Protein AF-A0AAV2LLW4-F1 (afdb_monomer_lite)

Foldseek 3Di:
DDPDDDDDPDLVVVLVQLQVCLVVLHDGPDALLVLLVSLLCLLPPDDPPDDDPDDPDDPVSVVSLLSSLVSLLSLLQCLLVVDHDPVSNVSSVSSVVSNDDCLLVSLLVQLQPPDPSSNLSSLSSNLSVQSSVLSVVDGNVVLLVQLLCVLQDVPDVVDPLDLFDSSNLSSLSSLLNNLVVCLVVLVLVSCQVRVVSCQVSLLSSLVRLLPPVPVPDDPDPPVRSLSSVVSNLSSLLSLQLSCQSCVVVVHHDDDARSCLVCLLSLLLQLQDQPDDLVSNLSSLVSLLCQLLQNRNVVSVGGGDDLVSSLSSLVSNQVCVLVVSLPPRDQFDDDDDPPDDDPPDDGDGPLSSLLSNLSSLLSSLLSVLVVPDDRPDDLQSSLVSSVNNQDQPPPDPPPDDPFLLLSNLVSCLVPQASLQSSLQSLLSSLVSVCVVPVPDDLVRSLVVCRSSSSLSLLNVLSVCVSVVLALVVLVVQVQDPSHPSVVSLLSVLVVLLVCLVSNQVSQCVNDPPDPDPPDDDDDDDDDDDDDDDPDDDDDDDDDDDDDDDDDPDVARDPSLVSNLVSLVVNLVVVVVCVVVVNRPDRCPVVSVSSVSSSVSNVVPHDDDPPPPPPDDD

pLDDT: mean 77.97, std 20.8, range [25.83, 97.75]

Radius of gyration: 32.5 Å; chains: 1; bounding box: 81×55×126 Å

Organism: Knipowitschia caucasica (NCBI:txid637954)

Sequence (616 aa):
MNESGPALPEPVLCLQELYHCVLSADCPRRSPAQCALLLRSCLCAPGAGGDAPGAEGDGRGYELRCVSLTVLEQLLGRLTAATGGQDFQLFAQETWALLGAGVMGTLLQQFGCEDQLVSHLSVTCAAAAVIYHLHQGFVISEWTEWCVQALRSPQCPRGPLFPSGPRVDNCVRSLTEVLRRILKGGRHELAQTFLPEFECSLSEYCCWVLSVEERSECGGSDVEWGASVSLLLDLLETLCALRSACDQQGAAFPGQCLLCLRSSTLLHLSCRPALQPALRRRLLLLLKKSLGQRLGEDWGHSGLSCRDRGLMGAGVLAVVAAGGLRGVQLEGEAYFGGTRAEGSSSSVDNVTVRALCLVLLKALELQCQSGQPEPLPLPLCLQSLWDVLPVDSCAPPCGEPHHCSRLSAVFSEQDDDMMEAAKAQLRIFLHHRQQQCALSPAALLLWSCSLGLNPHCYFLSLLRSLAFDHRVLLDFLISTETCFLEYLVLYLRLLRTDPLGFSAASSIVCPTTEEPSRGRAARTAGRTREVLLVDYSSSGEDSEEENSGRKVQEMGPCWEAAVRCLGLLLELVSRLHSKKLFPYNPSSLIKLLAEAQASVKSTAPEPATTEAHACV

InterPro domains:
  IPR024875 Protein Lines [PTHR16057] (103-597)
  IPR029415 Protein Lines, C-terminal [PF14695] (562-595)
  IPR032794 Protein Lines, N-terminal [PF14694] (187-498)

Structure (mmCIF, N/CA/C/O backbone):
data_AF-A0AAV2LLW4-F1
#
_entry.id   AF-A0AAV2LLW4-F1
#
loop_
_atom_site.group_PDB
_atom_site.id
_atom_site.type_symbol
_atom_site.label_atom_id
_atom_site.label_alt_id
_atom_site.label_comp_id
_atom_site.label_asym_id
_atom_site.label_entity_id
_atom_site.label_seq_id
_atom_site.pdbx_PDB_ins_code
_atom_site.Cartn_x
_atom_site.Cartn_y
_atom_site.Cartn_z
_atom_site.occupancy
_atom_site.B_iso_or_equiv
_atom_site.auth_seq_id
_atom_site.auth_comp_id
_atom_site.auth_asym_id
_atom_site.auth_atom_id
_atom_site.pdbx_PDB_model_num
ATOM 1 N N . MET A 1 1 ? -46.557 -0.885 53.377 1.00 32.97 1 MET A N 1
ATOM 2 C CA . MET A 1 1 ? -46.755 -2.062 52.509 1.00 32.97 1 MET A CA 1
ATOM 3 C C . MET A 1 1 ? -46.737 -1.567 51.073 1.00 32.97 1 MET A C 1
ATOM 5 O O . MET A 1 1 ? -47.582 -0.756 50.740 1.00 32.97 1 MET A O 1
ATOM 9 N N . ASN A 1 2 ? -45.718 -1.994 50.322 1.00 31.47 2 ASN A N 1
ATOM 10 C CA . ASN A 1 2 ? -45.542 -1.956 48.864 1.00 31.47 2 ASN A CA 1
ATOM 11 C C . ASN A 1 2 ? -46.071 -0.745 48.080 1.00 31.47 2 ASN A C 1
ATOM 13 O O . ASN A 1 2 ? -47.171 -0.782 47.540 1.00 31.47 2 ASN A O 1
ATOM 17 N N . GLU A 1 3 ? -45.202 0.249 47.884 1.00 30.75 3 GLU A N 1
ATOM 18 C CA . GLU A 1 3 ? -45.238 1.078 46.677 1.00 30.75 3 GLU A CA 1
ATOM 19 C C . GLU A 1 3 ? -44.489 0.334 45.564 1.00 30.75 3 GLU A C 1
ATOM 21 O O . GLU A 1 3 ? -43.261 0.273 45.527 1.00 30.75 3 GLU A O 1
ATOM 26 N N . SER A 1 4 ? -45.247 -0.307 44.678 1.00 35.12 4 SER A N 1
ATOM 27 C CA . SER A 1 4 ? -44.750 -0.839 43.414 1.00 35.12 4 SER A CA 1
ATOM 28 C C . SER A 1 4 ? -44.464 0.327 42.466 1.00 35.12 4 SER A C 1
ATOM 30 O O . SER A 1 4 ? -45.396 0.939 41.940 1.00 35.12 4 SER A O 1
ATOM 32 N N . GLY A 1 5 ? -43.182 0.640 42.263 1.00 31.38 5 GLY A N 1
ATOM 33 C CA . GLY A 1 5 ? -42.738 1.555 41.210 1.00 31.38 5 GLY A CA 1
ATOM 34 C C . GLY A 1 5 ? -43.177 1.073 39.817 1.00 31.38 5 GLY A C 1
ATOM 35 O O . GLY A 1 5 ? -43.434 -0.121 39.633 1.00 31.38 5 GLY A O 1
ATOM 36 N N . PRO A 1 6 ? -43.297 1.979 38.831 1.00 33.78 6 PRO A N 1
ATOM 37 C CA . PRO A 1 6 ? -43.830 1.643 37.517 1.00 33.78 6 PRO A CA 1
ATOM 38 C C . PRO A 1 6 ? -42.945 0.597 36.830 1.00 33.78 6 PRO A C 1
ATOM 40 O O . PRO A 1 6 ? -41.724 0.750 36.765 1.00 33.78 6 PRO A O 1
ATOM 43 N N . ALA A 1 7 ? -43.571 -0.464 36.315 1.00 36.31 7 ALA A N 1
ATOM 44 C CA . ALA A 1 7 ? -42.907 -1.472 35.502 1.00 36.31 7 ALA A CA 1
ATOM 45 C C . ALA A 1 7 ? -42.248 -0.791 34.292 1.00 36.31 7 ALA A C 1
ATOM 47 O O . ALA A 1 7 ? -42.922 -0.135 33.495 1.00 36.31 7 ALA A O 1
ATOM 48 N N . LEU A 1 8 ? -40.923 -0.909 34.184 1.00 40.66 8 LEU A N 1
ATOM 49 C CA . LEU A 1 8 ? -40.185 -0.429 33.021 1.00 40.66 8 LEU A CA 1
ATOM 50 C C . LEU A 1 8 ? -40.711 -1.158 31.765 1.00 40.66 8 LEU A C 1
ATOM 52 O O . LEU A 1 8 ? -40.837 -2.383 31.801 1.00 40.66 8 LEU A O 1
ATOM 56 N N . PRO A 1 9 ? -41.031 -0.441 30.672 1.00 52.47 9 PRO A N 1
ATOM 57 C CA . PRO A 1 9 ? -41.388 -1.057 29.391 1.00 52.47 9 PRO A CA 1
ATOM 58 C C . PRO A 1 9 ? -40.295 -2.020 28.907 1.00 52.47 9 PRO A C 1
ATOM 60 O O . PRO A 1 9 ? -39.132 -1.860 29.281 1.00 52.47 9 PRO A O 1
ATOM 63 N N . GLU A 1 10 ? -40.663 -3.004 28.072 1.00 72.69 10 GLU A N 1
ATOM 64 C CA . GLU A 1 10 ? -39.729 -4.025 27.578 1.00 72.69 10 GLU A CA 1
ATOM 65 C C . GLU A 1 10 ? -38.433 -3.372 27.052 1.00 72.69 10 GLU A C 1
ATOM 67 O O . GLU A 1 10 ? -38.493 -2.525 26.151 1.00 72.69 10 GLU A O 1
ATOM 72 N N . PRO A 1 11 ? -37.253 -3.733 27.594 1.00 75.94 11 PRO A N 1
ATOM 73 C CA . PRO A 1 11 ? -35.991 -3.043 27.311 1.00 75.94 11 PRO A CA 1
ATOM 74 C C . PRO A 1 11 ? -35.625 -3.053 25.820 1.00 75.94 11 PRO A C 1
ATOM 76 O O . PRO A 1 11 ? -34.990 -2.115 25.342 1.00 75.94 11 PRO A O 1
ATOM 79 N N . VAL A 1 12 ? -36.098 -4.055 25.071 1.00 80.31 12 VAL A N 1
ATOM 80 C CA . VAL A 1 12 ? -35.925 -4.175 23.615 1.00 80.31 12 VAL A CA 1
ATOM 81 C C . VAL A 1 12 ? -36.571 -3.002 22.870 1.00 80.31 12 VAL A C 1
ATOM 83 O O . VAL A 1 12 ? -35.893 -2.328 22.098 1.00 80.31 12 VAL A O 1
ATOM 86 N N . LEU A 1 13 ? -37.853 -2.713 23.128 1.00 83.62 13 LEU A N 1
ATOM 87 C CA . LEU A 1 13 ? -38.571 -1.614 22.467 1.00 83.62 13 LEU A CA 1
ATOM 88 C C . LEU A 1 13 ? -37.938 -0.262 22.811 1.00 83.62 13 LEU A C 1
ATOM 90 O O . LEU A 1 13 ? -37.765 0.594 21.948 1.00 83.62 13 LEU A O 1
ATOM 94 N N . CYS A 1 14 ? -37.519 -0.103 24.067 1.00 87.25 14 CYS A N 1
ATOM 95 C CA . CYS A 1 14 ? -36.865 1.112 24.542 1.00 87.25 14 CYS A CA 1
ATOM 96 C C . CYS A 1 14 ? -35.532 1.374 23.824 1.00 87.25 14 CYS A C 1
ATOM 98 O O . CYS A 1 14 ? -35.224 2.515 23.483 1.00 87.25 14 CYS A O 1
ATOM 100 N N . LEU A 1 15 ? -34.733 0.323 23.613 1.00 88.31 15 LEU A N 1
ATOM 101 C CA . LEU A 1 15 ? -33.459 0.413 22.904 1.00 88.31 15 LEU A CA 1
ATOM 102 C C . LEU A 1 15 ? -33.649 0.634 21.405 1.00 88.31 15 LEU A C 1
ATOM 104 O O . LEU A 1 15 ? -32.879 1.385 20.819 1.00 88.31 15 LEU A O 1
ATOM 108 N N . GLN A 1 16 ? -34.666 0.026 20.789 1.00 88.25 16 GLN A N 1
ATOM 109 C CA . GLN A 1 16 ? -34.994 0.256 19.380 1.00 88.25 16 GLN A CA 1
ATOM 110 C C . GLN A 1 16 ? -35.410 1.708 19.126 1.00 88.25 16 GLN A C 1
ATOM 112 O O . GLN A 1 16 ? -34.911 2.331 18.191 1.00 88.25 16 GLN A O 1
ATOM 117 N N . GLU A 1 17 ? -36.269 2.273 19.980 1.00 90.00 17 GLU A N 1
ATOM 118 C CA . GLU A 1 17 ? -36.624 3.696 19.924 1.00 90.00 17 GLU A CA 1
ATOM 119 C C . GLU A 1 17 ? -35.377 4.580 20.045 1.00 90.00 17 GLU A C 1
ATOM 121 O O . GLU A 1 17 ? -35.161 5.465 19.217 1.00 90.00 17 GLU A O 1
ATOM 126 N N . LEU A 1 18 ? -34.527 4.310 21.043 1.00 92.19 18 LEU A N 1
ATOM 127 C CA . LEU A 1 18 ? -33.292 5.064 21.254 1.00 92.19 18 LEU A CA 1
ATOM 128 C C . LEU A 1 18 ? -32.341 4.947 20.055 1.00 92.19 18 LEU A C 1
ATOM 130 O O . LEU A 1 18 ? -31.777 5.949 19.626 1.00 92.19 18 LEU A O 1
ATOM 134 N N . TYR A 1 19 ? -32.192 3.751 19.489 1.00 91.75 19 TYR A N 1
ATOM 135 C CA . TYR A 1 19 ? -31.383 3.505 18.299 1.00 91.75 19 TYR A CA 1
ATOM 136 C C . TYR A 1 19 ? -31.864 4.329 17.105 1.00 91.75 19 TYR A C 1
ATOM 138 O O . TYR A 1 19 ? -31.059 5.013 16.474 1.00 91.75 19 TYR A O 1
ATOM 146 N N . HIS A 1 20 ? -33.171 4.323 16.827 1.00 91.88 20 HIS A N 1
ATOM 147 C CA . HIS A 1 20 ? -33.742 5.112 15.738 1.00 91.88 20 HIS A CA 1
ATOM 148 C C . HIS A 1 20 ? -33.539 6.615 15.942 1.00 91.88 20 HIS A C 1
ATOM 150 O O . HIS A 1 20 ? -33.099 7.279 15.007 1.00 91.88 20 HIS A O 1
ATOM 156 N N . CYS A 1 21 ? -33.771 7.132 17.153 1.00 91.31 21 CYS A N 1
ATOM 157 C CA . CYS A 1 21 ? -33.528 8.541 17.475 1.00 91.31 21 CYS A CA 1
ATOM 158 C C . CYS A 1 21 ? -32.052 8.928 17.301 1.00 91.31 21 CYS A C 1
ATOM 160 O O . CYS A 1 21 ? -31.741 9.949 16.693 1.00 91.31 21 CYS A O 1
ATOM 162 N N . VAL A 1 22 ? -31.122 8.091 17.774 1.00 91.81 22 VAL A N 1
ATOM 163 C CA . VAL A 1 22 ? -29.684 8.333 17.587 1.00 91.81 22 VAL A CA 1
ATOM 164 C C . VAL A 1 22 ? -29.329 8.326 16.100 1.00 91.81 22 VAL A C 1
ATOM 166 O O . VAL A 1 22 ? -28.605 9.210 15.653 1.00 91.81 22 VAL A O 1
ATOM 169 N N . LEU A 1 23 ? -29.862 7.392 15.306 1.00 89.81 23 LEU A N 1
ATOM 170 C CA . LEU A 1 23 ? -29.622 7.342 13.861 1.00 89.81 23 LEU A CA 1
ATOM 171 C C . LEU A 1 23 ? -30.189 8.548 13.097 1.00 89.81 23 LEU A C 1
ATOM 173 O O . LEU A 1 23 ? -29.572 8.989 12.123 1.00 89.81 23 LEU A O 1
ATOM 177 N N . SER A 1 24 ? -31.334 9.086 13.505 1.00 90.06 24 SER A N 1
ATOM 178 C CA . SER A 1 24 ? -31.899 10.290 12.891 1.00 90.06 24 SER A CA 1
ATOM 179 C C . SER A 1 24 ? -31.312 11.590 13.453 1.00 90.06 24 SER A C 1
ATOM 181 O O . SER A 1 24 ? -31.533 12.646 12.870 1.00 90.06 24 SER A O 1
ATOM 183 N N . ALA A 1 25 ? -30.489 11.510 14.509 1.00 87.25 25 ALA A N 1
ATOM 184 C CA . ALA A 1 25 ? -30.015 12.649 15.300 1.00 87.25 25 ALA A CA 1
ATOM 185 C C . ALA A 1 25 ? -31.157 13.481 15.918 1.00 87.25 25 ALA A C 1
ATOM 187 O O . ALA A 1 25 ? -31.038 14.699 16.062 1.00 87.25 25 ALA A O 1
ATOM 188 N N . ASP A 1 26 ? -32.241 12.802 16.303 1.00 88.75 26 ASP A N 1
ATOM 189 C CA . ASP A 1 26 ? -33.389 13.379 16.999 1.00 88.75 26 ASP A CA 1
ATOM 190 C C . ASP A 1 26 ? -33.327 13.102 18.505 1.00 88.75 26 ASP A C 1
ATOM 192 O O . ASP A 1 26 ? -32.800 12.081 18.960 1.00 88.75 26 ASP A O 1
ATOM 196 N N . CYS A 1 27 ? -33.925 13.986 19.304 1.00 86.06 27 CYS A N 1
ATOM 197 C CA . CYS A 1 27 ? -34.056 13.768 20.742 1.00 86.06 27 CYS A CA 1
ATOM 198 C C . CYS A 1 27 ? -35.082 12.659 21.032 1.00 86.06 27 CYS A C 1
ATOM 200 O O . CYS A 1 27 ? -36.234 12.759 20.595 1.00 86.06 27 CYS A O 1
ATOM 202 N N . PRO A 1 28 ? -34.720 11.618 21.803 1.00 86.56 28 PRO A N 1
ATOM 203 C CA . PRO A 1 28 ? -35.684 10.613 22.215 1.00 86.56 28 PRO A CA 1
ATOM 204 C C . PRO A 1 28 ? -36.696 11.203 23.199 1.00 86.56 28 PRO A C 1
ATOM 206 O O . PRO A 1 28 ? -36.446 12.190 23.886 1.00 86.56 28 PRO A O 1
ATOM 209 N N . ARG A 1 29 ? -37.851 10.541 23.327 1.00 85.62 29 ARG A N 1
ATOM 210 C CA . ARG A 1 29 ? -38.893 10.929 24.299 1.00 85.62 29 ARG A CA 1
ATOM 211 C C . ARG A 1 29 ? -38.449 10.776 25.757 1.00 85.62 29 ARG A C 1
ATOM 213 O O . ARG A 1 29 ? -39.075 11.333 26.654 1.00 85.62 29 ARG A O 1
ATOM 220 N N . ARG A 1 30 ? -37.419 9.965 25.996 1.00 88.12 30 ARG A N 1
ATOM 221 C CA . ARG A 1 30 ? -36.884 9.642 27.321 1.00 88.12 30 ARG A CA 1
ATOM 222 C C . ARG A 1 30 ? -35.816 10.643 27.725 1.00 88.12 30 ARG A C 1
ATOM 224 O O . ARG A 1 30 ? -35.066 11.127 26.882 1.00 88.12 30 ARG A O 1
ATOM 231 N N . SER A 1 31 ? -35.714 10.901 29.026 1.00 91.94 31 SER A N 1
ATOM 232 C CA . SER A 1 31 ? -34.666 11.783 29.536 1.00 91.94 31 SER A CA 1
ATOM 233 C C . SER A 1 31 ? -33.274 11.144 29.396 1.00 91.94 31 SER A C 1
ATOM 235 O O . SER A 1 31 ? -33.160 9.912 29.425 1.00 91.94 31 SER A O 1
ATOM 237 N N . PRO A 1 32 ? -32.199 11.950 29.324 1.00 91.44 32 PRO A N 1
ATOM 238 C CA . PRO A 1 32 ? -30.818 11.460 29.328 1.00 91.44 32 PRO A CA 1
ATOM 239 C C . PRO A 1 32 ? -30.527 10.460 30.454 1.00 91.44 32 PRO A C 1
ATOM 241 O O . PRO A 1 32 ? -29.905 9.425 30.232 1.00 91.44 32 PRO A O 1
ATOM 244 N N . ALA A 1 33 ? -31.058 10.710 31.657 1.00 91.31 33 ALA A N 1
ATOM 245 C CA . ALA A 1 33 ? -30.905 9.817 32.807 1.00 91.31 33 ALA A CA 1
ATOM 246 C C . ALA A 1 33 ? -31.570 8.450 32.601 1.00 91.31 33 ALA A C 1
ATOM 248 O O . ALA A 1 33 ? -30.994 7.422 32.954 1.00 91.31 33 ALA A O 1
ATOM 249 N N . GLN A 1 34 ? -32.765 8.417 32.004 1.00 91.19 34 GLN A N 1
ATOM 250 C CA . GLN A 1 34 ? -33.456 7.165 31.689 1.00 91.19 34 GLN A CA 1
ATOM 251 C C . GLN A 1 34 ? -32.708 6.371 30.615 1.00 91.19 34 GLN A C 1
ATOM 253 O O . GLN A 1 34 ? -32.574 5.154 30.739 1.00 91.19 34 GLN A O 1
ATOM 258 N N . CYS A 1 35 ? -32.190 7.049 29.588 1.00 91.81 35 CYS A N 1
ATOM 259 C CA . CYS A 1 35 ? -31.391 6.429 28.532 1.00 91.81 35 CYS A CA 1
ATOM 260 C C . CYS A 1 35 ? -30.062 5.880 29.070 1.00 91.81 35 CYS A C 1
ATOM 262 O O . CYS A 1 35 ? -29.700 4.745 28.764 1.00 91.81 35 CYS A O 1
ATOM 264 N N . ALA A 1 36 ? -29.372 6.634 29.929 1.00 91.12 36 ALA A N 1
ATOM 265 C CA . ALA A 1 36 ? -28.135 6.196 30.571 1.00 91.12 36 ALA A CA 1
ATOM 266 C C . ALA A 1 36 ? -28.354 4.969 31.473 1.00 91.12 36 ALA A C 1
ATOM 268 O O . ALA A 1 36 ? -27.574 4.018 31.425 1.00 91.12 36 ALA A O 1
ATOM 269 N N . LEU A 1 37 ? -29.437 4.951 32.262 1.00 89.50 37 LEU A N 1
ATOM 270 C CA . LEU A 1 37 ? -29.806 3.791 33.079 1.00 89.50 37 LEU A CA 1
ATOM 271 C C . LEU A 1 37 ? -30.134 2.566 32.219 1.00 89.50 37 LEU A C 1
ATOM 273 O O . LEU A 1 37 ? -29.665 1.471 32.528 1.00 89.50 37 LEU A O 1
ATOM 277 N N . LEU A 1 38 ? -30.889 2.749 31.131 1.00 90.56 38 LEU A N 1
ATOM 278 C CA . LEU A 1 38 ? -31.229 1.678 30.193 1.00 90.56 38 LEU A CA 1
ATOM 279 C C . LEU A 1 38 ? -29.964 1.056 29.589 1.00 90.56 38 LEU A C 1
ATOM 281 O O . LEU A 1 38 ? -29.759 -0.151 29.723 1.00 90.56 38 LEU A O 1
ATOM 285 N N . LEU A 1 39 ? -29.089 1.878 29.004 1.00 91.12 39 LEU A N 1
ATOM 286 C CA . LEU A 1 39 ? -27.826 1.430 28.416 1.00 91.12 39 LEU A CA 1
ATOM 287 C C . LEU A 1 39 ? -26.946 0.721 29.450 1.00 91.12 39 LEU A C 1
ATOM 289 O O . LEU A 1 39 ? -26.487 -0.390 29.197 1.00 91.12 39 LEU A O 1
ATOM 293 N N . ARG A 1 40 ? -26.769 1.296 30.648 1.00 88.88 40 ARG A N 1
ATOM 294 C CA . ARG A 1 40 ? -25.969 0.666 31.710 1.00 88.88 40 ARG A CA 1
ATOM 295 C C . ARG A 1 40 ? -26.549 -0.684 32.137 1.00 88.88 40 ARG A C 1
ATOM 297 O O . ARG A 1 40 ? -25.800 -1.645 32.280 1.00 88.88 40 ARG A O 1
ATOM 304 N N . SER A 1 41 ? -27.868 -0.776 32.314 1.00 87.62 41 SER A N 1
ATOM 305 C CA . SER A 1 41 ? -28.523 -2.027 32.723 1.00 87.62 41 SER A CA 1
ATOM 306 C C . SER A 1 41 ? -28.337 -3.148 31.699 1.00 87.62 41 SER A C 1
ATOM 308 O O . SER A 1 41 ? -28.123 -4.296 32.080 1.00 87.62 41 SER A O 1
ATOM 310 N N . CYS A 1 42 ? -28.342 -2.808 30.408 1.00 88.12 42 CYS A N 1
ATOM 311 C CA . CYS A 1 42 ? -28.165 -3.772 29.331 1.00 88.12 42 CYS A CA 1
ATOM 312 C C . CYS A 1 42 ? -26.692 -4.163 29.150 1.00 88.12 42 CYS A C 1
ATOM 314 O O . CYS A 1 42 ? -26.405 -5.330 28.910 1.00 88.12 42 CYS A O 1
ATOM 316 N N . LEU A 1 43 ? -25.751 -3.227 29.326 1.00 85.88 43 LEU A N 1
ATOM 317 C CA . LEU A 1 43 ? -24.309 -3.504 29.262 1.00 85.88 43 LEU A CA 1
ATOM 318 C C . LEU A 1 43 ? -23.826 -4.395 30.417 1.00 85.88 43 LEU A C 1
ATOM 320 O O . LEU A 1 43 ? -22.983 -5.264 30.203 1.00 85.88 43 LEU A O 1
ATOM 324 N N . CYS A 1 44 ? -24.370 -4.198 31.621 1.00 78.38 44 CYS A N 1
ATOM 325 C CA . CYS A 1 44 ? -23.987 -4.943 32.822 1.00 78.38 44 CYS A CA 1
ATOM 326 C C . CYS A 1 44 ? -24.821 -6.215 33.059 1.00 78.38 44 CYS A C 1
ATOM 328 O O . CYS A 1 44 ? -24.628 -6.878 34.079 1.00 78.38 44 CYS A O 1
ATOM 330 N N . ALA A 1 45 ? -25.762 -6.554 32.171 1.00 70.56 45 ALA A N 1
ATOM 331 C CA . ALA A 1 45 ? -26.592 -7.743 32.335 1.00 70.56 45 ALA A CA 1
ATOM 332 C C . ALA A 1 45 ? -25.705 -9.008 32.388 1.00 70.56 45 ALA A C 1
ATOM 334 O O . ALA A 1 45 ? -24.841 -9.176 31.520 1.00 70.56 45 ALA A O 1
ATOM 335 N N . PRO A 1 46 ? -25.879 -9.911 33.375 1.00 58.03 46 PRO A N 1
ATOM 336 C CA . PRO A 1 46 ? -25.057 -11.112 33.480 1.00 58.03 46 PRO A CA 1
ATOM 337 C C . PRO A 1 46 ? -25.157 -11.943 32.194 1.00 58.03 46 PRO A C 1
ATOM 339 O O . PRO A 1 46 ? -26.233 -12.145 31.635 1.00 58.03 46 PRO A O 1
ATOM 342 N N . GLY A 1 47 ? -24.008 -12.354 31.650 1.00 51.44 47 GLY A N 1
ATOM 343 C CA . GLY A 1 47 ? -23.955 -13.394 30.615 1.00 51.44 47 GLY A CA 1
ATOM 344 C C . GLY A 1 47 ? -24.458 -14.698 31.208 1.00 51.44 47 GLY A C 1
ATOM 345 O O . GLY A 1 47 ? -24.181 -14.965 32.374 1.00 51.44 47 GLY A O 1
ATOM 346 N N . ALA A 1 48 ? -25.200 -15.490 30.441 1.00 44.47 48 ALA A N 1
ATOM 347 C CA . ALA A 1 48 ? -25.582 -16.848 30.816 1.00 44.47 48 ALA A CA 1
ATOM 348 C C . ALA A 1 48 ? -24.333 -17.756 30.889 1.00 44.47 48 ALA A C 1
ATOM 350 O O . ALA A 1 48 ? -24.103 -18.583 30.019 1.00 44.47 48 ALA A O 1
ATOM 351 N N . GLY A 1 49 ? -23.491 -17.544 31.901 1.00 38.69 49 GLY A N 1
ATOM 352 C CA . GLY A 1 49 ? -22.197 -18.201 32.097 1.00 38.69 49 GLY A CA 1
ATOM 353 C C . GLY A 1 49 ? -21.852 -18.376 33.576 1.00 38.69 49 GLY A C 1
ATOM 354 O O . GLY A 1 49 ? -20.689 -18.297 33.955 1.00 38.69 49 GLY A O 1
ATOM 355 N N . GLY A 1 50 ? -22.869 -18.548 34.424 1.00 34.50 50 GLY A N 1
ATOM 356 C CA . GLY A 1 50 ? -22.709 -18.995 35.804 1.00 34.50 50 GLY A CA 1
ATOM 357 C C . GLY A 1 50 ? -23.430 -20.325 35.980 1.00 34.50 50 GLY A C 1
ATOM 358 O O . GLY A 1 50 ? -24.641 -20.385 35.779 1.00 34.50 50 GLY A O 1
ATOM 359 N N . ASP A 1 51 ? -22.674 -21.366 36.322 1.00 33.62 51 ASP A N 1
ATOM 360 C CA . ASP A 1 51 ? -23.084 -22.760 36.510 1.00 33.62 51 ASP A CA 1
ATOM 361 C C . ASP A 1 51 ? -24.275 -22.940 37.474 1.00 33.62 51 ASP A C 1
ATOM 363 O O . ASP A 1 51 ? -24.117 -23.274 38.649 1.00 33.62 51 ASP A O 1
ATOM 367 N N . ALA A 1 52 ? -25.497 -22.764 36.975 1.00 35.91 52 ALA A N 1
ATOM 368 C CA . ALA A 1 52 ? -26.709 -23.273 37.604 1.00 35.91 52 ALA A CA 1
ATOM 369 C C . ALA A 1 52 ? -27.338 -24.308 36.654 1.00 35.91 52 ALA A C 1
ATOM 371 O O . ALA A 1 52 ? -27.889 -23.932 35.616 1.00 35.91 52 ALA A O 1
ATOM 372 N N . PRO A 1 53 ? -27.251 -25.617 36.958 1.00 33.47 53 PRO A N 1
ATOM 373 C CA . PRO A 1 53 ? -27.788 -26.649 36.085 1.00 33.47 53 PRO A CA 1
ATOM 374 C C . PRO A 1 53 ? -29.320 -26.580 36.111 1.00 33.47 53 PRO A C 1
ATOM 376 O O . PRO A 1 53 ? -29.943 -26.947 37.105 1.00 33.47 53 PRO A O 1
ATOM 379 N N . GLY A 1 54 ? -29.925 -26.091 35.023 1.00 40.72 54 GLY A N 1
ATOM 380 C CA . GLY A 1 54 ? -31.375 -26.170 34.801 1.00 40.72 54 GLY A CA 1
ATOM 381 C C . GLY A 1 54 ? -32.085 -24.908 34.303 1.00 40.72 54 GLY A C 1
ATOM 382 O O . GLY A 1 54 ? -33.293 -24.973 34.097 1.00 40.72 54 GLY A O 1
ATOM 383 N N . ALA A 1 55 ? -31.398 -23.782 34.090 1.00 38.47 55 ALA A N 1
ATOM 384 C CA . ALA A 1 55 ? -32.014 -22.608 33.467 1.00 38.47 55 ALA A CA 1
ATOM 385 C C . ALA A 1 55 ? -31.726 -22.602 31.958 1.00 38.47 55 ALA A C 1
ATOM 387 O O . ALA A 1 55 ? -30.591 -22.374 31.547 1.00 38.47 55 ALA A O 1
ATOM 388 N N . GLU A 1 56 ? -32.743 -22.864 31.133 1.00 38.91 56 GLU A N 1
ATOM 389 C CA . GLU A 1 56 ? -32.694 -22.573 29.697 1.00 38.91 56 GLU A CA 1
ATOM 390 C C . GLU A 1 56 ? -32.310 -21.094 29.523 1.00 38.91 56 GLU A C 1
ATOM 392 O O . GLU A 1 56 ? -33.036 -20.195 29.949 1.00 38.91 56 GLU A O 1
ATOM 397 N N . GLY A 1 57 ? -31.107 -20.843 28.999 1.00 43.66 57 GLY A N 1
ATOM 398 C CA . GLY A 1 57 ? -30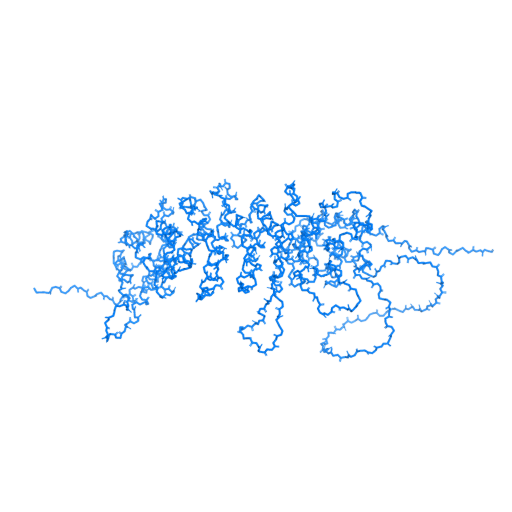.549 -19.502 28.877 1.00 43.66 57 GLY A CA 1
ATOM 399 C C . GLY A 1 57 ? -31.384 -18.646 27.929 1.00 43.66 57 GLY A C 1
ATOM 400 O O . GLY A 1 57 ? -31.470 -18.935 26.738 1.00 43.66 57 GLY A O 1
ATOM 401 N N . ASP A 1 58 ? -31.987 -17.582 28.454 1.00 48.94 58 ASP A N 1
ATOM 402 C CA . ASP A 1 58 ? -32.735 -16.606 27.665 1.00 48.94 58 ASP A CA 1
ATOM 403 C C . ASP A 1 58 ? -31.767 -15.838 26.743 1.00 48.94 58 ASP A C 1
ATOM 405 O O . ASP A 1 58 ? -31.016 -14.959 27.180 1.00 48.94 58 ASP A O 1
ATOM 409 N N . GLY A 1 59 ? -31.761 -16.180 25.450 1.00 55.88 59 GLY A N 1
ATOM 410 C CA . GLY A 1 59 ? -30.931 -15.541 24.419 1.00 55.88 59 GLY A CA 1
ATOM 411 C C . GLY A 1 59 ? -31.115 -14.018 24.309 1.00 55.88 59 GLY A C 1
ATOM 412 O O . GLY A 1 59 ? -30.276 -13.305 23.767 1.00 55.88 59 GLY A O 1
ATOM 413 N N . ARG A 1 60 ? -32.154 -13.449 24.921 1.00 62.03 60 ARG A N 1
ATOM 414 C CA . ARG A 1 60 ? -32.383 -11.997 24.937 1.00 62.03 60 ARG A CA 1
ATOM 415 C C . ARG A 1 60 ? -31.234 -11.190 25.556 1.00 62.03 60 ARG A C 1
ATOM 417 O O . ARG A 1 60 ? -31.043 -10.028 25.201 1.00 62.03 60 ARG A O 1
ATOM 424 N N . GLY A 1 61 ? -30.439 -11.780 26.453 1.00 72.62 61 GLY A N 1
ATOM 425 C CA . GLY A 1 61 ? -29.354 -11.079 27.150 1.00 72.62 61 GLY A CA 1
ATOM 426 C C . GLY A 1 61 ? -28.141 -10.701 26.284 1.00 72.62 61 GLY A C 1
ATOM 427 O O . GLY A 1 61 ? -27.441 -9.742 26.626 1.00 72.62 61 GLY A O 1
ATOM 428 N N . TYR A 1 62 ? -27.862 -11.426 25.191 1.00 76.75 62 TYR A N 1
ATOM 429 C CA . TYR A 1 62 ? -26.768 -11.080 24.267 1.00 76.75 62 TYR A CA 1
ATOM 430 C C . TYR A 1 62 ? -27.227 -10.040 23.237 1.00 76.75 62 TYR A C 1
ATOM 432 O O . TYR A 1 62 ? -26.509 -9.077 22.972 1.00 76.75 62 TYR A O 1
ATOM 440 N N . GLU A 1 63 ? -28.458 -10.163 22.730 1.00 82.88 63 GLU A N 1
ATOM 441 C CA . GLU A 1 63 ? -29.034 -9.234 21.748 1.00 82.88 63 GLU A CA 1
ATOM 442 C C . GLU A 1 63 ? -29.124 -7.820 22.318 1.00 82.88 63 GLU A C 1
ATOM 444 O O . GLU A 1 63 ? -28.665 -6.860 21.699 1.00 82.88 63 GLU A O 1
ATOM 449 N N . LEU A 1 64 ? -29.633 -7.700 23.547 1.00 85.81 64 LEU A N 1
ATOM 450 C CA . LEU A 1 64 ? -29.721 -6.427 24.261 1.00 85.81 64 LEU A CA 1
ATOM 451 C C . LEU A 1 64 ? -28.345 -5.773 24.451 1.00 85.81 64 LEU A C 1
ATOM 453 O O . LEU A 1 64 ? -28.231 -4.550 24.334 1.00 85.81 64 LEU A O 1
ATOM 457 N N . ARG A 1 65 ? -27.292 -6.564 24.696 1.00 88.81 65 ARG A N 1
ATOM 458 C CA . ARG A 1 65 ? -25.910 -6.068 24.795 1.00 88.81 65 ARG A CA 1
ATOM 459 C C . ARG A 1 65 ? -25.399 -5.550 23.460 1.00 88.81 65 ARG A C 1
ATOM 461 O O . ARG A 1 65 ? -24.929 -4.416 23.410 1.00 88.81 65 ARG A O 1
ATOM 468 N N . CYS A 1 66 ? -25.538 -6.325 22.387 1.00 89.06 66 CYS A N 1
ATOM 469 C CA . CYS A 1 66 ? -25.111 -5.916 21.048 1.00 89.06 66 CYS A CA 1
ATOM 470 C C . CYS A 1 66 ? -25.812 -4.628 20.597 1.00 89.06 66 CYS A C 1
ATOM 472 O O . CYS A 1 66 ? -25.158 -3.700 20.115 1.00 89.06 66 CYS A O 1
ATOM 474 N N . VAL A 1 67 ? -27.130 -4.530 20.809 1.00 90.44 67 VAL A N 1
ATOM 475 C CA . VAL A 1 67 ? -27.894 -3.317 20.488 1.00 90.44 67 VAL A CA 1
ATOM 476 C C . VAL A 1 67 ? -27.412 -2.141 21.337 1.00 90.44 67 VAL A C 1
ATOM 478 O O . VAL A 1 67 ? -27.176 -1.066 20.796 1.00 90.44 67 VAL A O 1
ATOM 481 N N . SER A 1 68 ? -27.190 -2.337 22.639 1.00 92.56 68 SER A N 1
ATOM 482 C CA . SER A 1 68 ? -26.719 -1.267 23.532 1.00 92.56 68 SER A CA 1
ATOM 483 C C . SER A 1 68 ? -25.331 -0.748 23.155 1.00 92.56 68 SER A C 1
ATOM 485 O O . SER A 1 68 ? -25.126 0.463 23.128 1.00 92.56 68 SER A O 1
ATOM 487 N N . LEU A 1 69 ? -24.396 -1.644 22.817 1.00 93.69 69 LEU A N 1
ATOM 488 C CA . LEU A 1 69 ? -23.063 -1.281 22.325 1.00 93.69 69 LEU A CA 1
ATOM 489 C C . LEU A 1 69 ? -23.149 -0.504 21.008 1.00 93.69 69 LEU A C 1
ATOM 491 O O . LEU A 1 69 ? -22.498 0.525 20.859 1.00 93.69 69 LEU A O 1
ATOM 495 N N . THR A 1 70 ? -24.010 -0.944 20.089 1.00 93.81 70 THR A N 1
ATOM 496 C CA . THR A 1 70 ? -24.217 -0.270 18.800 1.00 93.81 70 THR A CA 1
ATOM 497 C C . THR A 1 70 ? -24.817 1.126 18.987 1.00 93.81 70 THR A C 1
ATOM 499 O O . THR A 1 70 ? -24.347 2.089 18.385 1.00 93.81 70 THR A O 1
ATOM 502 N N . VAL A 1 71 ? -25.840 1.264 19.838 1.00 95.06 71 VAL A N 1
ATOM 503 C CA . VAL A 1 71 ? -26.450 2.561 20.173 1.00 95.06 71 VAL A CA 1
ATOM 504 C C . VAL A 1 71 ? -25.410 3.499 20.774 1.00 95.06 71 VAL A C 1
ATOM 506 O O . VAL A 1 71 ? -25.329 4.658 20.370 1.00 95.06 71 VAL A O 1
ATOM 509 N N . LEU A 1 72 ? -24.605 3.000 21.714 1.00 94.69 72 LEU A N 1
ATOM 510 C CA . LEU A 1 72 ? -23.574 3.788 22.375 1.00 94.69 72 LEU A CA 1
ATOM 511 C C . LEU A 1 72 ? -22.482 4.234 21.394 1.00 94.69 72 LEU A C 1
ATOM 513 O O . LEU A 1 72 ? -22.115 5.408 21.392 1.00 94.69 72 LEU A O 1
ATOM 517 N N . GLU A 1 73 ? -22.021 3.341 20.515 1.00 94.81 73 GLU A N 1
ATOM 518 C CA . GLU A 1 73 ? -21.064 3.672 19.455 1.00 94.81 73 GLU A CA 1
ATOM 519 C C . GLU A 1 73 ? -21.608 4.774 18.533 1.00 94.81 73 GLU A C 1
ATOM 521 O O . GLU A 1 73 ? -20.912 5.753 18.260 1.00 94.81 73 GLU A O 1
ATOM 526 N N . GLN A 1 74 ? -22.859 4.652 18.076 1.00 94.38 74 GLN A N 1
ATOM 527 C CA . GLN A 1 74 ? -23.485 5.643 17.196 1.00 94.38 74 GLN A CA 1
ATOM 528 C C . GLN A 1 74 ? -23.691 6.992 17.894 1.00 94.38 74 GLN A C 1
ATOM 530 O O . GLN A 1 74 ? -23.473 8.041 17.285 1.00 94.38 74 GLN A O 1
ATOM 535 N N . LEU A 1 75 ? -24.068 6.979 19.175 1.00 94.88 75 LEU A N 1
ATOM 536 C CA . LEU A 1 75 ? -24.228 8.185 19.983 1.00 94.88 75 LEU A CA 1
ATOM 537 C C . LEU A 1 75 ? -22.887 8.923 20.127 1.00 94.88 75 LEU A C 1
ATOM 539 O O . LEU A 1 75 ? -22.813 10.118 19.848 1.00 94.88 75 LEU A O 1
ATOM 543 N N . LEU A 1 76 ? -21.811 8.204 20.462 1.00 94.25 76 LEU A N 1
ATOM 544 C CA . LEU A 1 76 ? -20.452 8.752 20.565 1.00 94.25 76 LEU A CA 1
ATOM 545 C C . LEU A 1 76 ? -19.901 9.238 19.219 1.00 94.25 76 LEU A C 1
ATOM 547 O O . LEU A 1 76 ? -19.263 10.291 19.152 1.00 94.25 76 LEU A O 1
ATOM 551 N N . GLY A 1 77 ? -20.169 8.508 18.133 1.00 92.38 77 GLY A N 1
ATOM 552 C CA . GLY A 1 77 ? -19.775 8.908 16.783 1.00 92.38 77 GLY A CA 1
ATOM 553 C C . GLY A 1 77 ? -20.396 10.245 16.375 1.00 92.38 77 GLY A C 1
ATOM 554 O O . GLY A 1 77 ? -19.698 11.126 15.875 1.00 92.38 77 GLY A O 1
ATOM 555 N N . ARG A 1 78 ? -21.689 10.439 16.661 1.00 91.94 78 ARG A N 1
ATOM 556 C CA . ARG A 1 78 ? -22.416 11.681 16.344 1.00 91.94 78 ARG A CA 1
ATOM 557 C C . ARG A 1 78 ? -22.056 12.848 17.245 1.00 91.94 78 ARG A C 1
ATOM 559 O O . ARG A 1 78 ? -22.034 13.986 16.777 1.00 91.94 78 ARG A O 1
ATOM 566 N N . LEU A 1 79 ? -21.758 12.568 18.511 1.00 92.00 79 LEU A N 1
ATOM 567 C CA . LEU A 1 79 ? -21.179 13.546 19.427 1.00 92.00 79 LEU A CA 1
ATOM 568 C C . LEU A 1 79 ? -19.829 14.049 18.917 1.00 92.00 79 LEU A C 1
ATOM 570 O O . LEU A 1 79 ? -19.597 15.250 18.849 1.00 92.00 79 LEU A O 1
ATOM 574 N N . THR A 1 80 ? -18.952 13.131 18.510 1.00 91.62 80 THR A N 1
ATOM 575 C CA . THR A 1 80 ? -17.616 13.471 18.002 1.00 91.62 80 THR A CA 1
ATOM 576 C C . THR A 1 80 ? -17.696 14.271 16.703 1.00 91.62 80 THR A C 1
ATOM 578 O O . THR A 1 80 ? -17.003 15.272 16.549 1.00 91.62 80 THR A O 1
ATOM 581 N N . ALA A 1 81 ? -18.560 13.855 15.773 1.00 89.62 81 ALA A N 1
ATOM 582 C CA . ALA A 1 81 ? -18.746 14.531 14.492 1.00 89.62 81 ALA A CA 1
ATOM 583 C C . ALA A 1 81 ? -19.585 15.823 14.588 1.00 89.62 81 ALA A C 1
ATOM 585 O O . ALA A 1 81 ? -19.789 16.482 13.570 1.00 89.62 81 ALA A O 1
ATOM 586 N N . ALA A 1 82 ? -20.096 16.169 15.778 1.00 88.38 82 ALA A N 1
ATOM 587 C CA . ALA A 1 82 ? -21.027 17.276 16.010 1.00 88.38 82 ALA A CA 1
ATOM 588 C C . ALA A 1 82 ? -22.245 17.264 15.058 1.00 88.38 82 ALA A C 1
ATOM 590 O O . ALA A 1 82 ? -22.739 18.305 14.628 1.00 88.38 82 ALA A O 1
ATOM 591 N N . THR A 1 83 ? -22.736 16.072 14.704 1.00 86.38 83 THR A N 1
ATOM 592 C CA . THR A 1 83 ? -23.868 15.898 13.783 1.00 86.38 83 THR A CA 1
ATOM 593 C C . THR A 1 83 ? -25.194 15.882 14.539 1.00 86.38 83 THR A C 1
ATOM 595 O O . THR A 1 83 ? -25.373 15.064 15.443 1.00 86.38 83 THR A O 1
ATOM 598 N N . GLY A 1 84 ? -26.136 16.738 14.145 1.00 86.88 84 GLY A N 1
ATOM 599 C CA . GLY A 1 84 ? -27.461 16.865 14.764 1.00 86.88 84 GLY A CA 1
ATOM 600 C C . GLY A 1 84 ? -27.755 18.290 15.235 1.00 86.88 84 GLY A C 1
ATOM 601 O O . GLY A 1 84 ? -26.901 19.171 15.146 1.00 86.88 84 GLY A O 1
ATOM 602 N N . GLY A 1 85 ? -28.975 18.523 15.725 1.00 89.44 85 GLY A N 1
ATOM 603 C CA . GLY A 1 85 ? -29.340 19.794 16.360 1.00 89.44 85 GLY A CA 1
ATOM 604 C C . GLY A 1 85 ? -28.648 19.995 17.716 1.00 89.44 85 GLY A C 1
ATOM 605 O O . GLY A 1 85 ? -28.170 19.035 18.323 1.00 89.44 85 GLY A O 1
ATOM 606 N N . GLN A 1 86 ? -28.628 21.236 18.220 1.00 91.06 86 GLN A N 1
ATOM 607 C CA . GLN A 1 86 ? -28.061 21.554 19.544 1.00 91.06 86 GLN A CA 1
ATOM 608 C C . GLN A 1 86 ? -28.721 20.742 20.667 1.00 91.06 86 GLN A C 1
ATOM 610 O O . GLN A 1 86 ? -28.023 20.235 21.541 1.00 91.06 86 GLN A O 1
ATOM 615 N N . ASP A 1 87 ? -30.039 20.546 20.593 1.00 90.62 87 ASP A N 1
ATOM 616 C CA . ASP A 1 87 ? -30.794 19.770 21.582 1.00 90.62 87 ASP A CA 1
ATOM 617 C C . ASP A 1 87 ? -30.328 18.308 21.644 1.00 90.62 87 ASP A C 1
ATOM 619 O O . ASP A 1 87 ? -30.162 17.752 22.729 1.00 90.62 87 ASP A O 1
ATOM 623 N N . PHE A 1 88 ? -30.053 17.694 20.487 1.00 93.00 88 PHE A N 1
ATOM 624 C CA . PHE A 1 88 ? -29.544 16.322 20.424 1.00 93.00 88 PHE A CA 1
ATOM 625 C C . PHE A 1 88 ? -28.120 16.229 20.974 1.00 93.00 88 PHE A C 1
ATOM 627 O O . PHE A 1 88 ? -27.797 15.290 21.699 1.00 93.00 88 PHE A O 1
ATOM 634 N N . GLN A 1 89 ? -27.272 17.211 20.660 1.00 93.38 89 GLN A N 1
ATOM 635 C CA . GLN A 1 89 ? -25.904 17.266 21.177 1.00 93.38 89 GLN A CA 1
ATOM 636 C C . GLN A 1 89 ? -25.895 17.384 22.706 1.00 93.38 89 GLN A C 1
ATOM 638 O O . GLN A 1 89 ? -25.184 16.627 23.363 1.00 93.38 89 GLN A O 1
ATOM 643 N N . LEU A 1 90 ? -26.740 18.248 23.279 1.00 93.38 90 LEU A N 1
ATOM 644 C CA . LEU A 1 90 ? -26.924 18.351 24.730 1.00 93.38 90 LEU A CA 1
ATOM 645 C C . LEU A 1 90 ? -27.437 17.036 25.326 1.00 93.38 90 LEU A C 1
ATOM 647 O O . LEU A 1 90 ? -26.835 16.513 26.262 1.00 93.38 90 LEU A O 1
ATOM 651 N N . PHE A 1 91 ? -28.486 16.452 24.738 1.00 94.56 91 PHE A N 1
ATOM 652 C CA . PHE A 1 91 ? -29.022 15.157 25.161 1.00 94.56 91 PHE A CA 1
ATOM 653 C C . PHE A 1 91 ? -27.936 14.071 25.196 1.00 94.56 91 PHE A C 1
ATOM 655 O O . PHE A 1 91 ? -27.819 13.324 26.171 1.00 94.56 91 PHE A O 1
ATOM 662 N N . ALA A 1 92 ? -27.138 13.967 24.135 1.00 92.38 92 ALA A N 1
ATOM 663 C CA . ALA A 1 92 ? -26.125 12.935 24.005 1.00 92.38 92 ALA A CA 1
ATOM 664 C C . ALA A 1 92 ? -24.949 13.173 24.970 1.00 92.38 92 ALA A C 1
ATOM 666 O O . ALA A 1 92 ? -24.481 12.217 25.593 1.00 92.38 92 ALA A O 1
ATOM 667 N N . GLN A 1 93 ? -24.526 14.428 25.169 1.00 92.94 93 GLN A N 1
ATOM 668 C CA . GLN A 1 93 ? -23.496 14.793 26.148 1.00 92.94 93 GLN A CA 1
ATOM 669 C C . GLN A 1 93 ? -23.943 14.465 27.574 1.00 92.94 93 GLN A C 1
ATOM 671 O O . GLN A 1 93 ? -23.192 13.836 28.319 1.00 92.94 93 GLN A O 1
ATOM 676 N N . GLU A 1 94 ? -25.173 14.829 27.945 1.00 93.69 94 GLU A N 1
ATOM 677 C CA . GLU A 1 94 ? -25.746 14.511 29.257 1.00 93.69 94 GLU A CA 1
ATOM 678 C C . GLU A 1 94 ? -25.887 12.999 29.455 1.00 93.69 94 GLU A C 1
ATOM 680 O O . GLU A 1 94 ? -25.540 12.474 30.514 1.00 93.69 94 GLU A O 1
ATOM 685 N N . THR A 1 95 ? -26.332 12.269 28.428 1.00 93.00 95 THR A N 1
ATOM 686 C CA . THR A 1 95 ? -26.454 10.804 28.484 1.00 93.00 95 THR A CA 1
ATOM 687 C C . THR A 1 95 ? -25.090 10.148 28.713 1.00 93.00 95 THR A C 1
ATOM 689 O O . THR A 1 95 ? -24.968 9.274 29.573 1.00 93.00 95 THR A O 1
ATOM 692 N N . TRP A 1 96 ? -24.048 10.591 27.998 1.00 92.81 96 TRP A N 1
ATOM 693 C CA . TRP A 1 96 ? -22.676 10.110 28.190 1.00 92.81 96 TRP A CA 1
ATOM 694 C C . TRP A 1 96 ? -22.118 10.467 29.574 1.00 92.81 96 TRP A C 1
ATOM 696 O O . TRP A 1 96 ? -21.550 9.612 30.253 1.00 92.81 96 TRP A O 1
ATOM 706 N N . ALA A 1 97 ? -22.335 11.696 30.045 1.00 90.69 97 ALA A N 1
ATOM 707 C CA . ALA A 1 97 ? -21.894 12.121 31.372 1.00 90.69 97 ALA A CA 1
ATOM 708 C C . ALA A 1 97 ? -22.537 11.279 32.492 1.00 90.69 97 ALA A C 1
ATOM 710 O O . ALA A 1 97 ? -21.861 10.878 33.441 1.00 90.69 97 ALA A O 1
ATOM 711 N N . LEU A 1 98 ? -23.828 10.947 32.363 1.00 91.69 98 LEU A N 1
ATOM 712 C CA . LEU A 1 98 ? -24.571 10.121 33.325 1.00 91.69 98 LEU A CA 1
ATOM 713 C C . LEU A 1 98 ? -24.184 8.633 33.269 1.00 91.69 98 LEU A C 1
ATOM 715 O O . LEU A 1 98 ? -24.247 7.923 34.283 1.00 91.69 98 LEU A O 1
ATOM 719 N N . LEU A 1 99 ? -23.729 8.159 32.106 1.00 87.62 99 LEU A N 1
ATOM 720 C CA . LEU A 1 99 ? -23.108 6.843 31.946 1.00 87.62 99 LEU A CA 1
ATOM 721 C C . LEU A 1 99 ? -21.788 6.710 32.728 1.00 87.62 99 LEU A C 1
ATOM 723 O O . LEU A 1 99 ? -21.444 5.591 33.106 1.00 87.62 99 LEU A O 1
ATOM 727 N N . GLY A 1 100 ? -21.144 7.815 33.113 1.00 72.81 100 GLY A N 1
ATOM 728 C CA . GLY A 1 100 ? -20.131 7.882 34.174 1.00 72.81 100 GLY A CA 1
ATOM 729 C C . GLY A 1 100 ? -18.846 7.064 33.956 1.00 72.81 100 GLY A C 1
ATOM 730 O O . GLY A 1 100 ? -18.688 6.327 32.986 1.00 72.81 100 GLY A O 1
ATOM 731 N N . ALA A 1 101 ? -17.922 7.165 34.921 1.00 65.69 101 ALA A N 1
ATOM 732 C CA . ALA A 1 101 ? -16.557 6.622 34.842 1.00 65.69 101 ALA A CA 1
ATOM 733 C C . ALA A 1 101 ? -16.436 5.078 34.840 1.00 65.69 101 ALA A C 1
ATOM 735 O O . ALA A 1 101 ? -15.341 4.562 34.719 1.00 65.69 101 ALA A O 1
ATOM 736 N N . GLY A 1 102 ? -17.529 4.313 34.948 1.00 76.94 102 GLY A N 1
ATOM 737 C CA . GLY A 1 102 ? -17.475 2.838 34.994 1.00 76.94 102 GLY A CA 1
ATOM 738 C C . GLY A 1 102 ? -17.693 2.129 33.652 1.00 76.94 102 GLY A C 1
ATOM 739 O O . GLY A 1 102 ? -17.519 0.911 33.556 1.00 76.94 102 GLY A O 1
ATOM 740 N N . VAL A 1 103 ? -18.116 2.857 32.610 1.00 87.44 103 VAL A N 1
ATOM 741 C CA . VAL A 1 103 ? -18.444 2.238 31.315 1.00 87.44 103 VAL A CA 1
ATOM 742 C C . VAL A 1 103 ? -17.195 1.738 30.608 1.00 87.44 103 VAL A C 1
ATOM 744 O O . VAL A 1 103 ? -17.234 0.635 30.071 1.00 87.44 103 VAL A O 1
ATOM 747 N N . MET A 1 104 ? -16.081 2.475 30.661 1.00 90.88 104 MET A N 1
ATOM 748 C CA . MET A 1 104 ? -14.840 2.018 30.035 1.00 90.88 104 MET A CA 1
ATOM 749 C C . MET A 1 104 ? -14.350 0.708 30.659 1.00 90.88 104 MET A C 1
ATOM 751 O O . MET A 1 104 ? -14.155 -0.263 29.934 1.00 90.88 104 MET A O 1
ATOM 755 N N . GLY A 1 105 ? -14.271 0.616 31.990 1.00 89.31 105 GLY A N 1
ATOM 756 C CA . GLY A 1 105 ? -13.984 -0.649 32.674 1.00 89.31 105 GLY A CA 1
ATOM 757 C C . GLY A 1 105 ? -14.914 -1.805 32.267 1.00 89.31 105 GLY A C 1
ATOM 758 O O . GLY A 1 105 ? -14.447 -2.924 32.061 1.00 89.31 105 GLY A O 1
ATOM 759 N N . THR A 1 106 ? -16.210 -1.538 32.070 1.00 89.44 106 THR A N 1
ATOM 760 C CA . THR A 1 106 ? -17.177 -2.548 31.593 1.00 89.44 106 THR A CA 1
ATOM 761 C C . THR A 1 106 ? -16.873 -2.995 30.156 1.00 89.44 106 THR A C 1
ATOM 763 O O . THR A 1 106 ? -16.888 -4.190 29.866 1.00 89.44 106 THR A O 1
ATOM 766 N N . LEU A 1 107 ? -16.546 -2.058 29.258 1.00 91.94 107 LEU A N 1
ATOM 767 C CA . LEU A 1 107 ? -16.152 -2.361 27.877 1.00 91.94 107 LEU A CA 1
ATOM 768 C C . LEU A 1 107 ? -14.859 -3.186 27.835 1.00 91.94 107 LEU A C 1
ATOM 770 O O . LEU A 1 107 ? -14.794 -4.182 27.119 1.00 91.94 107 LEU A O 1
ATOM 774 N N . LEU A 1 108 ? -13.859 -2.818 28.641 1.00 90.81 108 LEU A N 1
ATOM 775 C CA . LEU A 1 108 ? -12.578 -3.523 28.730 1.00 90.81 108 LEU A CA 1
ATOM 776 C C . LEU A 1 108 ? -12.736 -4.954 29.266 1.00 90.81 108 LEU A C 1
ATOM 778 O O . LEU A 1 108 ? -12.056 -5.863 28.795 1.00 90.81 108 LEU A O 1
ATOM 782 N N . GLN A 1 109 ? -13.656 -5.190 30.207 1.00 88.00 109 GLN A N 1
ATOM 783 C CA . GLN A 1 109 ? -13.994 -6.548 30.656 1.00 88.00 109 GLN A CA 1
ATOM 784 C C . GLN A 1 109 ? -14.601 -7.389 29.523 1.00 88.00 109 GLN A C 1
ATOM 786 O O . GLN A 1 109 ? -14.278 -8.569 29.388 1.00 88.00 109 GLN A O 1
ATOM 791 N N . GLN A 1 110 ? -15.430 -6.778 28.672 1.00 89.00 110 GLN A N 1
ATOM 792 C CA . GLN A 1 110 ? -16.077 -7.455 27.545 1.00 89.00 110 GLN A CA 1
ATOM 793 C C . GLN A 1 110 ? -15.129 -7.761 26.375 1.00 89.00 110 GLN A C 1
ATOM 795 O O . GLN A 1 110 ? -15.470 -8.575 25.519 1.00 89.00 110 GLN A O 1
ATOM 800 N N . PHE A 1 111 ? -13.913 -7.199 26.343 1.00 87.75 111 PHE A N 1
ATOM 801 C CA . PHE A 1 111 ? -12.913 -7.596 25.343 1.00 87.75 111 PHE A CA 1
ATOM 802 C C . PHE A 1 111 ? -12.613 -9.096 25.439 1.00 87.75 111 PHE A C 1
ATOM 804 O O . PHE A 1 111 ? -12.380 -9.733 24.419 1.00 87.75 111 PHE A O 1
ATOM 811 N N . GLY A 1 112 ? -12.644 -9.678 26.640 1.00 78.75 112 GLY A N 1
ATOM 812 C CA . GLY A 1 112 ? -12.406 -11.106 26.858 1.00 78.75 112 GLY A CA 1
ATOM 813 C C . GLY A 1 112 ? -13.622 -12.014 26.655 1.00 78.75 112 GLY A C 1
ATOM 814 O O . GLY A 1 112 ? -13.517 -13.195 26.973 1.00 78.75 112 GLY A O 1
ATOM 815 N N . CYS A 1 113 ? -14.769 -11.502 26.192 1.00 82.06 113 CYS A N 1
ATOM 816 C CA . CYS A 1 113 ? -15.954 -12.332 25.964 1.00 82.06 113 CYS A CA 1
ATOM 817 C C . CYS A 1 113 ? -15.689 -13.423 24.913 1.00 82.06 113 CYS A C 1
ATOM 819 O O . CYS A 1 113 ? -15.078 -13.153 23.880 1.00 82.06 113 CYS A O 1
ATOM 821 N N . GLU A 1 114 ? -16.200 -14.638 25.157 1.00 78.56 114 GLU A N 1
ATOM 822 C CA . GLU A 1 114 ? -16.136 -15.745 24.186 1.00 78.56 114 GLU A CA 1
ATOM 823 C C . GLU A 1 114 ? -16.907 -15.426 22.898 1.00 78.56 114 GLU A C 1
ATOM 825 O O . GLU A 1 114 ? -16.519 -15.842 21.806 1.00 78.56 114 GLU A O 1
ATOM 830 N N . ASP A 1 115 ? -17.978 -14.638 23.018 1.00 85.12 115 ASP A N 1
ATOM 831 C CA . ASP A 1 115 ? -18.729 -14.135 21.877 1.00 85.12 115 ASP A CA 1
ATOM 832 C C . ASP A 1 115 ? -17.915 -13.072 21.115 1.00 85.12 115 ASP A C 1
ATOM 834 O O . ASP A 1 115 ? -17.676 -11.956 21.597 1.00 85.12 115 ASP A O 1
ATOM 838 N N . GLN A 1 116 ? -17.502 -13.421 19.892 1.00 85.88 116 GLN A N 1
ATOM 839 C CA . GLN A 1 116 ? -16.683 -12.561 19.037 1.00 85.88 116 GLN A CA 1
ATOM 840 C C . GLN A 1 116 ? -17.404 -11.288 18.578 1.00 85.88 116 GLN A C 1
ATOM 842 O O . GLN A 1 116 ? -16.734 -10.283 18.322 1.00 85.88 116 GLN A O 1
ATOM 847 N N . LEU A 1 117 ? -18.737 -11.309 18.463 1.00 89.19 117 LEU A N 1
ATOM 848 C CA . LEU A 1 117 ? -19.522 -10.142 18.071 1.00 89.19 117 LEU A CA 1
ATOM 849 C C . LEU A 1 117 ? -19.571 -9.137 19.219 1.00 89.19 117 LEU A C 1
ATOM 851 O O . LEU A 1 117 ? -19.288 -7.961 18.996 1.00 89.19 117 LEU A O 1
ATOM 855 N N . VAL A 1 118 ? -19.867 -9.597 20.439 1.00 89.62 118 VAL A N 1
ATOM 856 C CA . VAL A 1 118 ? -19.844 -8.740 21.635 1.00 89.62 118 VAL A CA 1
ATOM 857 C C . VAL A 1 118 ? -18.446 -8.165 21.825 1.00 89.62 118 VAL A C 1
ATOM 859 O O . VAL A 1 118 ? -18.306 -6.951 21.903 1.00 89.62 118 VAL A O 1
ATOM 862 N N . SER A 1 119 ? -17.408 -9.006 21.787 1.00 90.50 119 SER A N 1
ATOM 863 C CA . SER A 1 119 ? -16.013 -8.564 21.897 1.00 90.50 119 SER A CA 1
ATOM 864 C C . SER A 1 119 ? -15.659 -7.495 20.848 1.00 90.50 119 SER A C 1
ATOM 866 O O . SER A 1 119 ? -15.098 -6.450 21.184 1.00 90.50 119 SER A O 1
ATOM 868 N N . HIS A 1 120 ? -16.053 -7.695 19.584 1.00 91.38 120 HIS A N 1
ATOM 869 C CA . HIS A 1 120 ? -15.840 -6.717 18.515 1.00 91.38 120 HIS A CA 1
ATOM 870 C C . HIS A 1 120 ? -16.586 -5.397 18.757 1.00 91.38 120 HIS A C 1
ATOM 872 O O . HIS A 1 120 ? -15.979 -4.335 18.638 1.00 91.38 120 HIS A O 1
ATOM 878 N N . LEU A 1 121 ? -17.871 -5.447 19.117 1.00 93.31 121 LEU A N 1
ATOM 879 C CA . LEU A 1 121 ? -18.678 -4.252 19.386 1.00 93.31 121 LEU A CA 1
ATOM 880 C C . LEU A 1 121 ? -18.182 -3.486 20.622 1.00 93.31 121 LEU A C 1
ATOM 882 O O . LEU A 1 121 ? -18.208 -2.257 20.648 1.00 93.31 121 LEU A O 1
ATOM 886 N N . SER A 1 122 ? -17.678 -4.185 21.639 1.00 93.81 122 SER A N 1
ATOM 887 C CA . SER A 1 122 ? -17.050 -3.549 22.799 1.00 93.81 122 SER A CA 1
ATOM 888 C C . SER A 1 122 ? -15.767 -2.824 22.394 1.00 93.81 122 SER A C 1
ATOM 890 O O . SER A 1 122 ? -15.547 -1.693 22.828 1.00 93.81 122 SER A O 1
ATOM 892 N N . VAL A 1 123 ? -14.953 -3.420 21.513 1.00 93.81 123 VAL A N 1
ATOM 893 C CA . VAL A 1 123 ? -13.751 -2.786 20.949 1.00 93.81 123 VAL A CA 1
ATOM 894 C C . VAL A 1 123 ? -14.099 -1.539 20.126 1.00 93.81 123 VAL A C 1
ATOM 896 O O . VAL A 1 123 ? -13.466 -0.497 20.318 1.00 93.81 123 VAL A O 1
ATOM 899 N N . THR A 1 124 ? -15.106 -1.602 19.244 1.00 93.81 124 THR A N 1
ATOM 900 C CA . THR A 1 124 ? -15.516 -0.442 18.429 1.00 93.81 124 THR A CA 1
ATOM 901 C C . THR A 1 124 ? -16.102 0.675 19.286 1.00 93.81 124 THR A C 1
ATOM 903 O O . THR A 1 124 ? -15.773 1.844 19.076 1.00 93.81 124 THR A O 1
ATOM 906 N N . CYS A 1 125 ? -16.910 0.328 20.289 1.00 94.75 125 CYS A N 1
ATOM 907 C CA . CYS A 1 125 ? -17.486 1.284 21.224 1.00 94.75 125 CYS A CA 1
ATOM 908 C C . CYS A 1 125 ? -16.414 1.943 22.109 1.00 94.75 125 CYS A C 1
ATOM 910 O O . CYS A 1 125 ? -16.439 3.160 22.298 1.00 94.75 125 CYS A O 1
ATOM 912 N N . ALA A 1 126 ? -15.443 1.173 22.615 1.00 94.94 126 ALA A N 1
ATOM 913 C CA . ALA A 1 126 ? -14.315 1.714 23.374 1.00 94.94 126 ALA A CA 1
ATOM 914 C C . ALA A 1 126 ? -13.486 2.680 22.516 1.00 94.94 126 ALA A C 1
ATOM 916 O O . ALA A 1 126 ? -13.165 3.778 22.968 1.00 94.94 126 ALA A O 1
ATOM 917 N N . ALA A 1 127 ? -13.216 2.326 21.254 1.00 95.31 127 ALA A N 1
ATOM 918 C CA . ALA A 1 127 ? -12.520 3.208 20.322 1.00 95.31 127 ALA A CA 1
ATOM 919 C C . ALA A 1 127 ? -13.295 4.515 20.068 1.00 95.31 127 ALA A C 1
ATOM 921 O O . ALA A 1 127 ? -12.696 5.589 20.079 1.00 95.31 127 ALA A O 1
ATOM 922 N N . ALA A 1 128 ? -14.622 4.459 19.900 1.00 94.81 128 ALA A N 1
ATOM 923 C CA . ALA A 1 128 ? -15.455 5.656 19.757 1.00 94.81 128 ALA A CA 1
ATOM 924 C C . ALA A 1 128 ? -15.400 6.561 21.005 1.00 94.81 128 ALA A C 1
ATOM 926 O O . ALA A 1 128 ? -15.292 7.780 20.874 1.00 94.81 128 ALA A O 1
ATOM 927 N N . ALA A 1 129 ? -15.409 5.973 22.206 1.00 94.25 129 ALA A N 1
ATOM 928 C CA . ALA A 1 129 ? -15.290 6.716 23.460 1.00 94.25 129 ALA A CA 1
ATOM 929 C C . ALA A 1 129 ? -13.917 7.391 23.597 1.00 94.25 129 ALA A C 1
ATOM 931 O O . ALA A 1 129 ? -13.846 8.576 23.924 1.00 94.25 129 ALA A O 1
ATOM 932 N N . VAL A 1 130 ? -12.831 6.668 23.295 1.00 95.00 130 VAL A N 1
ATOM 933 C CA . VAL A 1 130 ? -11.465 7.218 23.288 1.00 95.00 130 VAL A CA 1
ATOM 934 C C . VAL A 1 130 ? -11.374 8.401 22.329 1.00 95.00 130 VAL A C 1
ATOM 936 O O . VAL A 1 130 ? -10.905 9.466 22.719 1.00 95.00 130 VAL A O 1
ATOM 939 N N . ILE A 1 131 ? -11.886 8.262 21.104 1.00 94.69 131 ILE A N 1
ATOM 940 C CA . ILE A 1 131 ? -11.871 9.340 20.109 1.00 94.69 131 ILE A CA 1
ATOM 941 C C . ILE A 1 131 ? -12.645 10.568 20.591 1.00 94.69 131 ILE A C 1
ATOM 943 O O . ILE A 1 131 ? -12.134 11.683 20.469 1.00 94.69 131 ILE A O 1
ATOM 947 N N . TYR A 1 132 ? -13.838 10.385 21.161 1.00 93.81 132 TYR A N 1
ATOM 948 C CA . TYR A 1 132 ? -14.617 11.488 21.720 1.00 93.81 132 TYR A CA 1
ATOM 949 C C . TYR A 1 132 ? -13.828 12.243 22.801 1.00 93.81 132 TYR A C 1
ATOM 951 O O . TYR A 1 132 ? -13.714 13.466 22.739 1.00 93.81 132 TYR A O 1
ATOM 959 N N . HIS A 1 133 ? -13.217 11.529 23.751 1.00 92.81 133 HIS A N 1
ATOM 960 C CA . HIS A 1 133 ? -12.418 12.144 24.816 1.00 92.81 133 HIS A CA 1
ATOM 961 C C . HIS A 1 133 ? -11.149 12.835 24.298 1.00 92.81 133 HIS A C 1
ATOM 963 O O . HIS A 1 133 ? -10.836 13.937 24.753 1.00 92.81 133 HIS A O 1
ATOM 969 N N . LEU A 1 134 ? -10.480 12.263 23.291 1.00 93.50 134 LEU A N 1
ATOM 970 C CA . LEU A 1 134 ? -9.341 12.902 22.626 1.00 93.50 134 LEU A CA 1
ATOM 971 C C . LEU A 1 134 ? -9.741 14.243 21.995 1.00 93.50 134 LEU A C 1
ATOM 973 O O . LEU A 1 134 ? -8.998 15.216 22.102 1.00 93.50 134 LEU A O 1
ATOM 977 N N . HIS A 1 135 ? -10.941 14.341 21.410 1.00 90.75 135 HIS A N 1
ATOM 978 C CA . HIS A 1 135 ? -11.458 15.610 20.880 1.00 90.75 135 HIS A CA 1
ATOM 979 C C . HIS A 1 135 ? -11.718 16.652 21.976 1.00 90.75 135 HIS A C 1
ATOM 981 O O . HIS A 1 135 ? -11.606 17.845 21.697 1.00 90.75 135 HIS A O 1
ATOM 987 N N . GLN A 1 136 ? -12.018 16.211 23.202 1.00 89.94 136 GLN A N 1
ATOM 988 C CA . GLN A 1 136 ? -12.145 17.068 24.387 1.00 89.94 136 GLN A CA 1
ATOM 989 C C . GLN A 1 136 ? -10.790 17.413 25.036 1.00 89.94 136 GLN A C 1
ATOM 991 O O . GLN A 1 136 ? -10.757 18.187 25.988 1.00 89.94 136 GLN A O 1
ATOM 996 N N . GLY A 1 137 ? -9.678 16.859 24.538 1.00 89.38 137 GLY A N 1
ATOM 997 C CA . GLY A 1 137 ? -8.327 17.127 25.041 1.00 89.38 137 GLY A CA 1
ATOM 998 C C . GLY A 1 137 ? -7.857 16.210 26.174 1.00 89.38 137 GLY A C 1
ATOM 999 O O . GLY A 1 137 ? -6.890 16.550 26.852 1.00 89.38 137 GLY A O 1
ATOM 1000 N N . PHE A 1 138 ? -8.505 15.060 26.390 1.00 89.81 138 PHE A N 1
ATOM 1001 C CA . PHE A 1 138 ? -8.142 14.113 27.450 1.00 89.81 138 PHE A CA 1
ATOM 1002 C C . PHE A 1 138 ? -7.928 12.696 26.905 1.00 89.81 138 PHE A C 1
ATOM 1004 O O . PHE A 1 138 ? -8.639 12.246 26.008 1.00 89.81 138 PHE A O 1
ATOM 1011 N N . VAL A 1 139 ? -6.976 11.965 27.490 1.00 88.69 139 VAL A N 1
ATOM 1012 C CA . VAL A 1 139 ? -6.750 10.535 27.229 1.00 88.69 139 VAL A CA 1
ATOM 1013 C C . VAL A 1 139 ? -7.401 9.722 28.350 1.00 88.69 139 VAL A C 1
ATOM 1015 O O . VAL A 1 139 ? -7.287 10.075 29.523 1.00 88.69 139 VAL A O 1
ATOM 1018 N N . ILE A 1 140 ? -8.097 8.637 28.005 1.00 90.62 140 ILE A N 1
ATOM 1019 C CA . ILE A 1 140 ? -8.744 7.761 28.990 1.00 90.62 140 ILE A CA 1
ATOM 1020 C C . ILE A 1 140 ? -7.684 6.840 29.610 1.00 90.62 140 ILE A C 1
ATOM 1022 O O . ILE A 1 140 ? -7.294 5.851 28.993 1.00 90.62 140 ILE A O 1
ATOM 1026 N N . SER A 1 141 ? -7.241 7.147 30.833 1.00 91.00 141 SER A N 1
ATOM 1027 C CA . SER A 1 141 ? -6.169 6.406 31.521 1.00 91.00 141 SER A CA 1
ATOM 1028 C C . SER A 1 141 ? -6.483 4.921 31.703 1.00 91.00 141 SER A C 1
ATOM 1030 O O . SER A 1 141 ? -5.614 4.090 31.471 1.00 91.00 141 SER A O 1
ATOM 1032 N N . GLU A 1 142 ? -7.734 4.572 32.029 1.00 92.25 142 GLU A N 1
ATOM 1033 C CA . GLU A 1 142 ? -8.170 3.174 32.179 1.00 92.25 142 GLU A CA 1
ATOM 1034 C C . GLU A 1 142 ? -7.912 2.344 30.915 1.00 92.25 142 GLU A C 1
ATOM 1036 O O . GLU A 1 142 ? -7.446 1.208 30.996 1.00 92.25 142 GLU A O 1
ATOM 1041 N N . TRP A 1 143 ? -8.194 2.915 29.739 1.00 94.44 143 TRP A N 1
ATOM 1042 C CA . TRP A 1 143 ? -7.948 2.260 28.456 1.00 94.44 143 TRP A CA 1
ATOM 1043 C C . TRP A 1 143 ? -6.449 2.152 28.180 1.00 94.44 143 TRP A C 1
ATOM 1045 O O . TRP A 1 143 ? -5.968 1.071 27.835 1.00 94.44 143 TRP A O 1
ATOM 1055 N N . THR A 1 144 ? -5.696 3.236 28.390 1.00 93.94 144 THR A N 1
ATOM 1056 C CA . THR A 1 144 ? -4.258 3.236 28.114 1.00 93.94 144 THR A CA 1
ATOM 1057 C C . THR A 1 144 ? -3.501 2.252 29.002 1.00 93.94 144 THR A C 1
ATOM 1059 O O . THR A 1 144 ? -2.745 1.426 28.491 1.00 93.94 144 THR A O 1
ATOM 1062 N N . GLU A 1 145 ? -3.737 2.275 30.315 1.00 92.50 145 GLU A N 1
ATOM 1063 C CA . GLU A 1 145 ? -3.105 1.361 31.271 1.00 92.50 145 GLU A CA 1
ATOM 1064 C C . GLU A 1 145 ? -3.439 -0.098 30.955 1.00 92.50 145 GLU A C 1
ATOM 1066 O O . GLU A 1 145 ? -2.547 -0.951 30.940 1.00 92.50 145 GLU A O 1
ATOM 1071 N N . TRP A 1 146 ? -4.706 -0.387 30.637 1.00 92.44 146 TRP A N 1
ATOM 1072 C CA . TRP A 1 146 ? -5.132 -1.735 30.277 1.00 92.44 146 TRP A CA 1
ATOM 1073 C C . TRP A 1 146 ? -4.439 -2.229 29.006 1.00 92.44 146 TRP A C 1
ATOM 1075 O O . TRP A 1 146 ? -3.929 -3.353 28.984 1.00 92.44 146 TRP A O 1
ATOM 1085 N N . CYS A 1 147 ? -4.375 -1.397 27.962 1.00 92.88 147 CYS A N 1
ATOM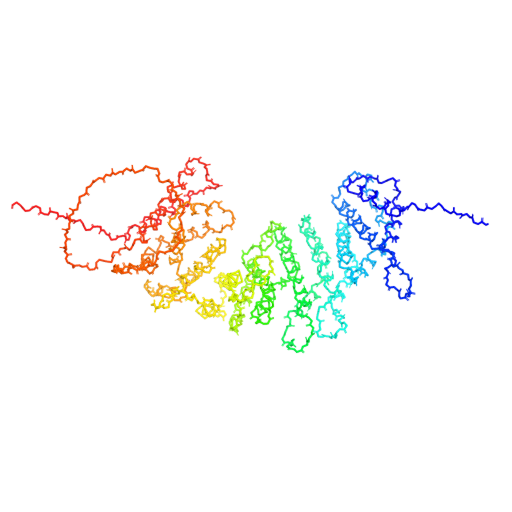 1086 C CA . CYS A 1 147 ? -3.736 -1.747 26.698 1.00 92.88 147 CYS A CA 1
ATOM 1087 C C . CYS A 1 147 ? -2.213 -1.905 26.848 1.00 92.88 147 CYS A C 1
ATOM 1089 O O . CYS A 1 147 ? -1.641 -2.882 26.363 1.00 92.88 147 CYS A O 1
ATOM 1091 N N . VAL A 1 148 ? -1.547 -1.005 27.578 1.00 91.62 148 VAL A N 1
ATOM 1092 C CA . VAL A 1 148 ? -0.114 -1.121 27.894 1.00 91.62 148 VAL A CA 1
ATOM 1093 C C . VAL A 1 148 ? 0.168 -2.408 28.672 1.00 91.62 148 VAL A C 1
ATOM 1095 O O . VAL A 1 148 ? 1.113 -3.129 28.346 1.00 91.62 148 VAL A O 1
ATOM 1098 N N . GLN A 1 149 ? -0.663 -2.745 29.661 1.00 89.44 149 GLN A N 1
ATOM 1099 C CA . GLN A 1 149 ? -0.523 -3.988 30.416 1.00 89.44 149 GLN A CA 1
ATOM 1100 C C . GLN A 1 149 ? -0.754 -5.221 29.534 1.00 89.44 149 GLN A C 1
ATOM 1102 O O . GLN A 1 149 ? -0.007 -6.193 29.649 1.00 89.44 149 GLN A O 1
ATOM 1107 N N . ALA A 1 150 ? -1.751 -5.188 28.645 1.00 88.75 150 ALA A N 1
ATOM 1108 C CA . ALA A 1 150 ? -2.024 -6.278 27.713 1.00 88.75 150 ALA A CA 1
ATOM 1109 C C . ALA A 1 150 ? -0.830 -6.537 26.778 1.00 88.75 150 ALA A C 1
ATOM 1111 O O . ALA A 1 150 ? -0.463 -7.690 26.578 1.00 88.75 150 ALA A O 1
ATOM 1112 N N . LEU A 1 151 ? -0.181 -5.485 26.266 1.00 88.69 151 LEU A N 1
ATOM 1113 C CA . LEU A 1 151 ? 0.993 -5.607 25.393 1.00 88.69 151 LEU A CA 1
ATOM 1114 C C . LEU A 1 151 ? 2.252 -6.104 26.128 1.00 88.69 151 LEU A C 1
ATOM 1116 O O . LEU A 1 151 ? 3.025 -6.863 25.550 1.00 88.69 151 LEU A O 1
ATOM 1120 N N . ARG A 1 152 ? 2.464 -5.697 27.392 1.00 83.25 152 ARG A N 1
ATOM 1121 C CA . ARG A 1 152 ? 3.655 -6.064 28.194 1.00 83.25 152 ARG A CA 1
ATOM 1122 C C . ARG A 1 152 ? 3.563 -7.423 28.878 1.00 83.25 152 ARG A C 1
ATOM 1124 O O . ARG A 1 152 ? 4.578 -8.037 29.185 1.00 83.25 152 ARG A O 1
ATOM 1131 N N . SER A 1 153 ? 2.357 -7.853 29.228 1.00 67.38 153 SER A N 1
ATOM 1132 C CA . SER A 1 153 ? 2.110 -9.079 29.988 1.00 67.38 153 SER A CA 1
ATOM 1133 C C . SER A 1 153 ? 1.208 -9.996 29.181 1.00 67.38 153 SER A C 1
ATOM 1135 O O . SER A 1 153 ? 0.000 -10.052 29.430 1.00 67.38 153 SER A O 1
ATOM 1137 N N . PRO A 1 154 ? 1.775 -10.748 28.233 1.00 58.97 154 PRO A N 1
ATOM 1138 C CA . PRO A 1 154 ? 1.039 -11.774 27.530 1.00 58.97 154 PRO A CA 1
ATOM 1139 C C . PRO A 1 154 ? 0.839 -12.951 28.483 1.00 58.97 154 PRO A C 1
ATOM 1141 O O . PRO A 1 154 ? 1.565 -13.940 28.488 1.00 58.97 154 PRO A O 1
ATOM 1144 N N . GLN A 1 155 ? -0.129 -12.802 29.379 1.00 50.53 155 GLN A N 1
ATOM 1145 C CA . GLN A 1 155 ? -0.599 -13.860 30.255 1.00 50.53 155 GLN A CA 1
ATOM 1146 C C . GLN A 1 155 ? -1.329 -14.878 29.380 1.00 50.53 155 GLN A C 1
ATOM 1148 O O . GLN A 1 155 ? -2.553 -14.866 29.281 1.00 50.53 155 GLN A O 1
ATOM 1153 N N . CYS A 1 156 ? -0.576 -15.723 28.681 1.00 50.44 156 CYS A N 1
ATOM 1154 C CA . CYS A 1 156 ? -1.153 -16.859 27.994 1.00 50.44 156 CYS A CA 1
ATOM 1155 C C . CYS A 1 156 ? -1.358 -17.981 29.024 1.00 50.44 156 CYS A C 1
ATOM 1157 O O . CYS A 1 156 ? -0.392 -18.386 29.679 1.00 50.44 156 CYS A O 1
ATOM 1159 N N . PRO A 1 157 ? -2.575 -18.543 29.158 1.00 46.09 157 PRO A N 1
ATOM 1160 C CA . PRO A 1 157 ? -2.823 -19.720 29.998 1.00 46.09 157 PRO A CA 1
ATOM 1161 C C . PRO A 1 157 ? -1.956 -20.931 29.613 1.00 46.09 157 PRO A C 1
ATOM 1163 O O . PRO A 1 157 ? -1.805 -21.860 30.398 1.00 46.09 157 PRO A O 1
ATOM 1166 N N . ARG A 1 158 ? -1.382 -20.920 28.400 1.00 50.84 158 ARG A N 1
ATOM 1167 C CA . ARG A 1 158 ? -0.528 -21.973 27.835 1.00 50.84 158 ARG A CA 1
ATOM 1168 C C . ARG A 1 158 ? 0.979 -21.754 28.081 1.00 50.84 158 ARG A C 1
ATOM 1170 O O . ARG A 1 158 ? 1.790 -22.501 27.545 1.00 50.84 158 ARG A O 1
ATOM 1177 N N . GLY A 1 159 ? 1.356 -20.773 28.911 1.00 48.56 159 GLY A N 1
ATOM 1178 C CA . GLY A 1 159 ? 2.735 -20.534 29.357 1.00 48.56 159 GLY A CA 1
ATOM 1179 C C . GLY A 1 159 ? 3.468 -19.395 28.623 1.00 48.56 159 GLY A C 1
ATOM 1180 O O . GLY A 1 159 ? 2.953 -18.847 27.648 1.00 48.56 159 GLY A O 1
ATOM 1181 N N . PRO A 1 160 ? 4.690 -19.036 29.068 1.00 50.44 160 PRO A N 1
ATOM 1182 C CA . PRO A 1 160 ? 5.460 -17.873 28.590 1.00 50.44 160 PRO A CA 1
ATOM 1183 C C . PRO A 1 160 ? 5.930 -17.955 27.124 1.00 50.44 160 PRO A C 1
ATOM 1185 O O . PRO A 1 160 ? 6.545 -17.018 26.624 1.00 50.44 160 PRO A O 1
ATOM 1188 N N . LEU A 1 161 ? 5.654 -19.065 26.433 1.00 50.06 161 LEU A N 1
ATOM 1189 C CA . LEU A 1 161 ? 6.070 -19.328 25.052 1.00 50.06 161 LEU A CA 1
ATOM 1190 C C . LEU A 1 161 ? 5.019 -18.918 24.002 1.00 50.06 161 LEU A C 1
ATOM 1192 O O . LEU A 1 161 ? 5.344 -18.892 22.815 1.00 50.06 161 LEU A O 1
ATOM 1196 N N . PHE A 1 162 ? 3.779 -18.602 24.406 1.00 54.75 162 PHE A N 1
ATOM 1197 C CA . PHE A 1 162 ? 2.699 -18.263 23.471 1.00 54.75 162 PHE A CA 1
ATOM 1198 C C . PHE A 1 162 ? 2.298 -16.788 23.524 1.00 54.75 162 PHE A C 1
ATOM 1200 O O . PHE A 1 162 ? 1.686 -16.360 24.503 1.00 54.75 162 PHE A O 1
ATOM 1207 N N . PRO A 1 163 ? 2.590 -16.019 22.458 1.00 57.59 163 PRO A N 1
ATOM 1208 C CA . PRO A 1 163 ? 2.317 -14.594 22.416 1.00 57.59 163 PRO A CA 1
ATOM 1209 C C . PRO A 1 163 ? 0.983 -14.087 21.984 1.00 57.59 163 PRO A C 1
ATOM 1211 O O . PRO A 1 163 ? 0.701 -12.894 22.095 1.00 57.59 163 PRO A O 1
ATOM 1214 N N . SER A 1 164 ? 0.174 -15.009 21.525 1.00 65.06 164 SER A N 1
ATOM 1215 C CA . SER A 1 164 ? -1.165 -14.758 21.068 1.00 65.06 164 SER A CA 1
ATOM 1216 C C . SER A 1 164 ? -2.155 -15.034 22.190 1.00 65.06 164 SER A C 1
ATOM 1218 O O . SER A 1 164 ? -1.971 -15.922 23.031 1.00 65.06 164 SER A O 1
ATOM 1220 N N . GLY A 1 165 ? -3.232 -14.263 22.191 1.00 75.12 165 GLY A N 1
ATOM 1221 C CA . GLY A 1 165 ? -4.337 -14.450 23.108 1.00 75.12 165 GLY A CA 1
ATOM 1222 C C . GLY A 1 165 ? -5.376 -13.350 22.927 1.00 75.12 165 GLY A C 1
ATOM 1223 O O . GLY A 1 165 ? -5.015 -12.217 22.599 1.00 75.12 165 GLY A O 1
ATOM 1224 N N . PRO A 1 166 ? -6.654 -13.640 23.226 1.00 80.56 166 PRO A N 1
ATOM 1225 C CA . PRO A 1 166 ? -7.767 -12.731 22.954 1.00 80.56 166 PRO A CA 1
ATOM 1226 C C . PRO A 1 166 ? -7.581 -11.365 23.621 1.00 80.56 166 PRO A C 1
ATOM 1228 O O . PRO A 1 166 ? -7.950 -10.338 23.061 1.00 80.56 166 PRO A O 1
ATOM 1231 N N . ARG A 1 167 ? -6.936 -11.323 24.793 1.00 86.00 167 ARG A N 1
ATOM 1232 C CA . ARG A 1 167 ? -6.619 -10.071 25.490 1.00 86.00 167 ARG A CA 1
ATOM 1233 C C . ARG A 1 167 ? -5.708 -9.156 24.662 1.00 86.00 167 ARG A C 1
ATOM 1235 O O . ARG A 1 167 ? -6.006 -7.973 24.519 1.00 86.00 167 ARG A O 1
ATOM 1242 N N . VAL A 1 168 ? -4.607 -9.691 24.134 1.00 87.69 168 VAL A N 1
ATOM 1243 C CA . VAL A 1 168 ? -3.630 -8.912 23.358 1.00 87.69 168 VAL A CA 1
ATOM 1244 C C . VAL A 1 168 ? -4.182 -8.600 21.971 1.00 87.69 168 VAL A C 1
ATOM 1246 O O . VAL A 1 168 ? -4.081 -7.466 21.514 1.00 87.69 168 VAL A O 1
ATOM 1249 N N . ASP A 1 169 ? -4.860 -9.559 21.346 1.00 89.81 169 ASP A N 1
ATOM 1250 C CA . ASP A 1 169 ? -5.494 -9.374 20.042 1.00 89.81 169 ASP A CA 1
ATOM 1251 C C . ASP A 1 169 ? -6.543 -8.255 20.083 1.00 89.81 169 ASP A C 1
ATOM 1253 O O . ASP A 1 169 ? -6.542 -7.367 19.232 1.00 89.81 169 ASP A O 1
ATOM 1257 N N . ASN A 1 170 ? -7.397 -8.226 21.110 1.00 90.81 170 ASN A N 1
ATOM 1258 C CA . ASN A 1 170 ? -8.399 -7.170 21.261 1.00 90.81 170 ASN A CA 1
ATOM 1259 C C . ASN A 1 170 ? -7.788 -5.824 21.671 1.00 90.81 170 ASN A C 1
ATOM 1261 O O . ASN A 1 170 ? -8.291 -4.783 21.247 1.00 90.81 170 ASN A O 1
ATOM 1265 N N . CYS A 1 171 ? -6.662 -5.822 22.394 1.00 92.62 171 CYS A N 1
ATOM 1266 C CA . CYS A 1 171 ? -5.858 -4.615 22.593 1.00 92.62 171 CYS A CA 1
ATOM 1267 C C . CYS A 1 171 ? -5.363 -4.047 21.255 1.00 92.62 171 CYS A C 1
ATOM 1269 O O . CYS A 1 171 ? -5.578 -2.869 20.969 1.00 92.62 171 CYS A O 1
ATOM 1271 N N . VAL A 1 172 ? -4.726 -4.880 20.425 1.00 94.00 172 VAL A N 1
ATOM 1272 C CA . VAL A 1 172 ? -4.214 -4.481 19.107 1.00 94.00 172 VAL A CA 1
ATOM 1273 C C . VAL A 1 172 ? -5.359 -3.993 18.224 1.00 94.00 172 VAL A C 1
ATOM 1275 O O . VAL A 1 172 ? -5.261 -2.903 17.672 1.00 94.00 172 VAL A O 1
ATOM 1278 N N . ARG A 1 173 ? -6.485 -4.719 18.167 1.00 94.62 173 ARG A N 1
ATOM 1279 C CA . ARG A 1 173 ? -7.689 -4.300 17.425 1.00 94.62 173 ARG A CA 1
ATOM 1280 C C . ARG A 1 173 ? -8.211 -2.945 17.887 1.00 94.62 173 ARG A C 1
ATOM 1282 O O . ARG A 1 173 ? -8.499 -2.104 17.043 1.00 94.62 173 ARG A O 1
ATOM 1289 N N . SER A 1 174 ? -8.315 -2.723 19.199 1.00 95.56 174 SER A N 1
ATOM 1290 C CA . SER A 1 174 ? -8.779 -1.451 19.763 1.00 95.56 174 SER A CA 1
ATOM 1291 C C . SER A 1 174 ? -7.857 -0.298 19.389 1.00 95.56 174 SER A C 1
ATOM 1293 O O . SER A 1 174 ? -8.329 0.719 18.882 1.00 95.56 174 SER A O 1
ATOM 1295 N N . LEU A 1 175 ? -6.545 -0.481 19.543 1.00 95.88 175 LEU A N 1
ATOM 1296 C CA . LEU A 1 175 ? -5.553 0.517 19.163 1.00 95.88 175 LEU A CA 1
ATOM 1297 C C . LEU A 1 175 ? -5.599 0.822 17.659 1.00 95.88 175 LEU A C 1
ATOM 1299 O O . LEU A 1 175 ? -5.687 1.984 17.269 1.00 95.88 175 LEU A O 1
ATOM 1303 N N . THR A 1 176 ? -5.590 -0.209 16.810 1.00 96.06 176 THR A N 1
ATOM 1304 C CA . THR A 1 176 ? -5.705 -0.059 15.353 1.00 96.06 176 THR A CA 1
ATOM 1305 C C . THR A 1 176 ? -6.974 0.700 14.978 1.00 96.06 176 THR A C 1
ATOM 1307 O O . THR A 1 176 ? -6.939 1.571 14.112 1.00 96.06 176 THR A O 1
ATOM 1310 N N . GLU A 1 177 ? -8.095 0.401 15.626 1.00 96.00 177 GLU A N 1
ATOM 1311 C CA . GLU A 1 177 ? -9.375 1.025 15.324 1.00 96.00 177 GLU A CA 1
ATOM 1312 C C . GLU A 1 177 ? -9.432 2.507 15.743 1.00 96.00 177 GLU A C 1
ATOM 1314 O O . GLU A 1 177 ? -9.941 3.338 14.987 1.00 96.00 177 GLU A O 1
ATOM 1319 N N . VAL A 1 178 ? -8.840 2.875 16.887 1.00 96.50 178 VAL A N 1
ATOM 1320 C CA . VAL A 1 178 ? -8.641 4.286 17.273 1.00 96.50 178 VAL A CA 1
ATOM 1321 C C . VAL A 1 178 ? -7.815 5.012 16.206 1.00 96.50 178 VAL A C 1
ATOM 1323 O O . VAL A 1 178 ? -8.227 6.061 15.712 1.00 96.50 178 VAL A O 1
ATOM 1326 N N . LEU A 1 179 ? -6.692 4.434 15.772 1.00 94.94 179 LEU A N 1
ATOM 1327 C CA . LEU A 1 179 ? -5.827 5.040 14.752 1.00 94.94 179 LEU A CA 1
ATOM 1328 C C . LEU A 1 179 ? -6.540 5.193 13.396 1.00 94.94 179 LEU A C 1
ATOM 1330 O O . LEU A 1 179 ? -6.430 6.244 12.764 1.00 94.94 179 LEU A O 1
ATOM 1334 N N . ARG A 1 180 ? -7.336 4.199 12.965 1.00 94.81 180 ARG A N 1
ATOM 1335 C CA . ARG A 1 180 ? -8.168 4.303 11.747 1.00 94.81 180 ARG A CA 1
ATOM 1336 C C . ARG A 1 180 ? -9.190 5.432 11.849 1.00 94.81 180 ARG A C 1
ATOM 1338 O O . ARG A 1 180 ? -9.416 6.134 10.866 1.00 94.81 180 ARG A O 1
ATOM 1345 N N . ARG A 1 181 ? -9.823 5.620 13.011 1.00 94.25 181 ARG A N 1
ATOM 1346 C CA . ARG A 1 181 ? -10.773 6.723 13.231 1.00 94.25 181 ARG A CA 1
ATOM 1347 C C . ARG A 1 181 ? -10.087 8.090 13.195 1.00 94.25 181 ARG A C 1
ATOM 1349 O O . ARG A 1 181 ? -10.659 9.017 12.630 1.00 94.25 181 ARG A O 1
ATOM 1356 N N . ILE A 1 182 ? -8.861 8.206 13.713 1.00 93.38 182 ILE A N 1
ATOM 1357 C CA . ILE A 1 182 ? -8.053 9.435 13.609 1.00 93.38 182 ILE A CA 1
ATOM 1358 C C . ILE A 1 182 ? -7.730 9.755 12.146 1.00 93.38 182 ILE A C 1
ATOM 1360 O O . ILE A 1 182 ? -7.950 10.886 11.719 1.00 93.38 182 ILE A O 1
ATOM 1364 N N . LEU A 1 183 ? -7.275 8.760 11.375 1.00 90.81 183 LEU A N 1
ATOM 1365 C CA . LEU A 1 183 ? -7.016 8.899 9.936 1.00 90.81 183 LEU A CA 1
ATOM 1366 C C . LEU A 1 183 ? -8.263 9.370 9.176 1.00 90.81 183 LEU A C 1
ATOM 1368 O O . LEU A 1 183 ? -8.211 10.350 8.442 1.00 90.81 183 LEU A O 1
ATOM 1372 N N . LYS A 1 184 ? -9.418 8.733 9.412 1.00 91.00 184 LYS A N 1
ATOM 1373 C CA . LYS A 1 184 ? -10.698 9.140 8.801 1.00 91.00 184 LYS A CA 1
ATOM 1374 C C . LYS A 1 184 ? -11.129 10.555 9.194 1.00 91.00 184 LYS A C 1
ATOM 1376 O O . LYS A 1 184 ? -11.766 11.235 8.398 1.00 91.00 184 LYS A O 1
ATOM 1381 N N . GLY A 1 185 ? -10.835 10.971 10.425 1.00 86.94 185 GLY A N 1
ATOM 1382 C CA . GLY A 1 185 ? -11.212 12.280 10.958 1.00 86.94 185 GLY A CA 1
ATOM 1383 C C . GLY A 1 185 ? -10.286 13.430 10.549 1.00 86.94 185 GLY A C 1
ATOM 1384 O O . GLY A 1 185 ? -10.627 14.584 10.793 1.00 86.94 185 GLY A O 1
ATOM 1385 N N . GLY A 1 186 ? -9.110 13.152 9.974 1.00 85.75 186 GLY A N 1
ATOM 1386 C CA . GLY A 1 186 ? -8.144 14.159 9.508 1.00 85.75 186 GLY A CA 1
ATOM 1387 C C . GLY A 1 186 ? -7.369 14.908 10.607 1.00 85.75 186 GLY A C 1
ATOM 1388 O O . GLY A 1 186 ? -6.440 15.660 10.302 1.00 85.75 186 GLY A O 1
ATOM 1389 N N . ARG A 1 187 ? -7.712 14.706 11.888 1.00 87.94 187 ARG A N 1
ATOM 1390 C CA . ARG A 1 187 ? -7.059 15.326 13.058 1.00 87.94 187 ARG A CA 1
ATOM 1391 C C . ARG A 1 187 ? -5.896 14.475 13.574 1.00 87.94 187 ARG A C 1
ATOM 1393 O O . ARG A 1 187 ? -5.938 13.956 14.689 1.00 87.94 187 ARG A O 1
ATOM 1400 N N . HIS A 1 188 ? -4.857 14.309 12.758 1.00 89.62 188 HIS A N 1
ATOM 1401 C CA . HIS A 1 188 ? -3.749 13.381 13.039 1.00 89.62 188 HIS A CA 1
ATOM 1402 C C . HIS A 1 188 ? -2.927 13.740 14.288 1.00 89.62 188 HIS A C 1
ATOM 1404 O O . HIS A 1 188 ? -2.352 12.860 14.927 1.00 89.62 188 HIS A O 1
ATOM 1410 N N . GLU A 1 189 ? -2.935 15.015 14.683 1.00 87.50 189 GLU A N 1
ATOM 1411 C CA . GLU A 1 189 ? -2.358 15.534 15.932 1.00 87.50 189 GLU A CA 1
ATOM 1412 C C . GLU A 1 189 ? -2.831 14.782 17.190 1.00 87.50 189 GLU A C 1
ATOM 1414 O O . GLU A 1 189 ? -2.058 14.608 18.130 1.00 87.50 189 GLU A O 1
ATOM 1419 N N . LEU A 1 190 ? -4.067 14.262 17.189 1.00 90.31 190 LEU A N 1
ATOM 1420 C CA . LEU A 1 190 ? -4.643 13.538 18.327 1.00 90.31 190 LEU A CA 1
ATOM 1421 C C . LEU A 1 190 ? -3.871 12.265 18.670 1.00 90.31 190 LEU A C 1
ATOM 1423 O O . LEU A 1 190 ? -3.897 11.816 19.807 1.00 90.31 190 LEU A O 1
ATOM 1427 N N . ALA A 1 191 ? -3.172 11.664 17.710 1.00 89.75 191 ALA A N 1
ATOM 1428 C CA . ALA A 1 191 ? -2.401 10.464 17.991 1.00 89.75 191 ALA A CA 1
ATOM 1429 C C . ALA A 1 191 ? -1.135 10.749 18.809 1.00 89.75 191 ALA A C 1
ATOM 1431 O O . ALA A 1 191 ? -0.675 9.893 19.566 1.00 89.75 191 ALA A O 1
ATOM 1432 N N . GLN A 1 192 ? -0.592 11.964 18.701 1.00 87.06 192 GLN A N 1
ATOM 1433 C CA . GLN A 1 192 ? 0.619 12.366 19.418 1.00 87.06 192 GLN A CA 1
ATOM 1434 C C . GLN A 1 192 ? 0.388 12.473 20.929 1.00 87.06 192 GLN A C 1
ATOM 1436 O O . GLN A 1 192 ? 1.350 12.433 21.691 1.00 87.06 192 GLN A O 1
ATOM 1441 N N . THR A 1 193 ? -0.869 12.575 21.374 1.00 88.44 193 THR A N 1
ATOM 1442 C CA . THR A 1 193 ? -1.200 12.720 22.796 1.00 88.44 193 THR A CA 1
ATOM 1443 C C . THR A 1 193 ? -1.053 11.422 23.582 1.00 88.44 193 THR A C 1
ATOM 1445 O O . THR A 1 193 ? -0.862 11.492 24.789 1.00 88.44 193 THR A O 1
ATOM 1448 N N . PHE A 1 194 ? -1.168 10.255 22.935 1.00 90.56 194 PHE A N 1
ATOM 1449 C CA . PHE A 1 194 ? -1.168 8.962 23.630 1.00 90.56 194 PHE A CA 1
ATOM 1450 C C . PHE A 1 194 ? -0.120 7.975 23.104 1.00 90.56 194 PHE A C 1
ATOM 1452 O O . PHE A 1 194 ? 0.366 7.154 23.875 1.00 90.56 194 PHE A O 1
ATOM 1459 N N . LEU A 1 195 ? 0.274 8.038 21.824 1.00 91.12 195 LEU A N 1
ATOM 1460 C CA . LEU A 1 195 ? 1.242 7.093 21.246 1.00 91.12 195 LEU A CA 1
ATOM 1461 C C . LEU A 1 195 ? 2.583 6.977 21.999 1.00 91.12 195 LEU A C 1
ATOM 1463 O O . LEU A 1 195 ? 3.078 5.850 22.080 1.00 91.12 195 LEU A O 1
ATOM 1467 N N . PRO A 1 196 ? 3.158 8.048 22.589 1.00 89.88 196 PRO A N 1
ATOM 1468 C CA . PRO A 1 196 ? 4.381 7.931 23.388 1.00 89.88 196 PRO A CA 1
ATOM 1469 C C . PRO A 1 196 ? 4.277 6.920 24.541 1.00 89.88 196 PRO A C 1
ATOM 1471 O O . PRO A 1 196 ? 5.258 6.258 24.871 1.00 89.88 196 PRO A O 1
ATOM 1474 N N . GLU A 1 197 ? 3.087 6.733 25.122 1.00 89.81 197 GLU A N 1
ATOM 1475 C CA . GLU A 1 197 ? 2.855 5.760 26.202 1.00 89.81 197 GLU A CA 1
ATOM 1476 C C . GLU A 1 197 ? 2.925 4.302 25.705 1.00 89.81 197 GLU A C 1
ATOM 1478 O O . GLU A 1 197 ? 3.183 3.372 26.477 1.00 89.81 197 GLU A O 1
ATOM 1483 N N . PHE A 1 198 ? 2.752 4.098 24.395 1.00 90.94 198 PHE A N 1
ATOM 1484 C CA . PHE A 1 198 ? 2.734 2.792 23.743 1.00 90.94 198 PHE A CA 1
ATOM 1485 C C . PHE A 1 198 ? 4.062 2.396 23.089 1.00 90.94 198 PHE A C 1
ATOM 1487 O O . PHE A 1 198 ? 4.243 1.209 22.827 1.00 90.94 198 PHE A O 1
ATOM 1494 N N . GLU A 1 199 ? 4.991 3.326 22.834 1.00 88.12 199 GLU A N 1
ATOM 1495 C CA . GLU A 1 199 ? 6.203 3.072 22.029 1.00 88.12 199 GLU A CA 1
ATOM 1496 C C . GLU A 1 199 ? 7.006 1.847 22.500 1.00 88.12 199 GLU A C 1
ATOM 1498 O O . GLU A 1 199 ? 7.278 0.939 21.707 1.00 88.12 199 GLU A O 1
ATOM 1503 N N . CYS A 1 200 ? 7.344 1.782 23.793 1.00 87.88 200 CYS A N 1
ATOM 1504 C CA . CYS A 1 200 ? 8.097 0.656 24.353 1.00 87.88 200 CYS A CA 1
ATOM 1505 C C . CYS A 1 200 ? 7.308 -0.655 24.252 1.00 87.88 200 CYS A C 1
ATOM 1507 O O . CYS A 1 200 ? 7.811 -1.646 23.724 1.00 87.88 200 CYS A O 1
ATOM 1509 N N . SER A 1 201 ? 6.048 -0.639 24.695 1.00 89.81 201 SER A N 1
ATOM 1510 C CA . SER A 1 201 ? 5.188 -1.826 24.761 1.00 89.81 201 SER A CA 1
ATOM 1511 C C . SER A 1 201 ? 4.897 -2.402 23.369 1.00 89.81 201 SER A C 1
ATOM 1513 O O . SER A 1 201 ? 4.873 -3.617 23.190 1.00 89.81 201 SER A O 1
ATOM 1515 N N . LEU A 1 202 ? 4.719 -1.543 22.360 1.00 90.56 202 LEU A N 1
ATOM 1516 C CA . LEU A 1 202 ? 4.546 -1.955 20.967 1.00 90.56 202 LEU A CA 1
ATOM 1517 C C . LEU A 1 202 ? 5.828 -2.535 20.379 1.00 90.56 202 LEU A C 1
ATOM 1519 O O . LEU A 1 202 ? 5.763 -3.539 19.674 1.00 90.56 202 LEU A O 1
ATOM 1523 N N . SER A 1 203 ? 6.987 -1.933 20.657 1.00 88.62 203 SER A N 1
ATOM 1524 C CA . SER A 1 203 ? 8.271 -2.453 20.177 1.00 88.62 203 SER A CA 1
ATOM 1525 C C . SER A 1 203 ? 8.574 -3.837 20.760 1.00 88.62 203 SER A C 1
ATOM 1527 O O . SER A 1 203 ? 8.972 -4.739 20.017 1.00 88.62 203 SER A O 1
ATOM 1529 N N . GLU A 1 204 ? 8.324 -4.027 22.059 1.00 87.25 204 GLU A N 1
ATOM 1530 C CA . GLU A 1 204 ? 8.447 -5.312 22.759 1.00 87.25 204 GLU A CA 1
ATOM 1531 C C . GLU A 1 204 ? 7.478 -6.357 22.195 1.00 87.25 204 GLU A C 1
ATOM 1533 O O . GLU A 1 204 ? 7.901 -7.457 21.832 1.00 87.25 204 GLU A O 1
ATOM 1538 N N . TYR A 1 205 ? 6.203 -5.997 22.022 1.00 87.62 205 TYR A N 1
ATOM 1539 C CA . TYR A 1 205 ? 5.205 -6.871 21.405 1.00 87.62 205 TYR A CA 1
ATOM 1540 C C . TYR A 1 205 ? 5.596 -7.274 19.973 1.00 87.62 205 TYR A C 1
ATOM 1542 O O . TYR A 1 205 ? 5.548 -8.454 19.625 1.00 87.62 205 TYR A O 1
ATOM 1550 N N . CYS A 1 206 ? 6.062 -6.323 19.154 1.00 88.69 206 CYS A N 1
ATOM 1551 C CA . CYS A 1 206 ? 6.537 -6.591 17.793 1.00 88.69 206 CYS A CA 1
ATOM 1552 C C . CYS A 1 206 ? 7.736 -7.544 17.782 1.00 88.69 206 CYS A C 1
ATOM 1554 O O . CYS A 1 206 ? 7.745 -8.484 16.990 1.00 88.69 206 CYS A O 1
ATOM 1556 N N . CYS A 1 207 ? 8.741 -7.313 18.642 1.00 85.50 207 CYS A N 1
ATOM 1557 C CA . CYS A 1 207 ? 9.856 -8.247 18.834 1.00 85.50 207 CYS A CA 1
ATOM 1558 C C . CYS A 1 207 ? 9.317 -9.651 19.073 1.00 85.50 207 CYS A C 1
ATOM 1560 O O . CYS A 1 207 ? 9.717 -10.605 18.421 1.00 85.50 207 CYS A O 1
ATOM 1562 N N . TRP A 1 208 ? 8.397 -9.767 20.017 1.00 82.69 208 TRP A N 1
ATOM 1563 C CA . TRP A 1 208 ? 8.026 -11.049 20.566 1.00 82.69 208 TRP A CA 1
ATOM 1564 C C . TRP A 1 208 ? 7.089 -11.863 19.660 1.00 82.69 208 TRP A C 1
ATOM 1566 O O . TRP A 1 208 ? 7.292 -13.064 19.488 1.00 82.69 208 TRP A O 1
ATOM 1576 N N . VAL A 1 209 ? 6.126 -11.220 18.989 1.00 84.44 209 VAL A N 1
ATOM 1577 C CA . VAL A 1 209 ? 5.256 -11.885 17.998 1.00 84.44 209 VAL A CA 1
ATOM 1578 C C . VAL A 1 209 ? 6.041 -12.367 16.780 1.00 84.44 209 VAL A C 1
ATOM 1580 O O . VAL A 1 209 ? 5.720 -13.430 16.237 1.00 84.44 209 VAL A O 1
ATOM 1583 N N . LEU A 1 210 ? 7.058 -11.601 16.365 1.00 84.50 210 LEU A N 1
ATOM 1584 C CA . LEU A 1 210 ? 7.879 -11.881 15.184 1.00 84.50 210 LEU A CA 1
ATOM 1585 C C . LEU A 1 210 ? 9.095 -12.783 15.475 1.00 84.50 210 LEU A C 1
ATOM 1587 O O . LEU A 1 210 ? 9.654 -13.357 14.539 1.00 84.50 210 LEU A O 1
ATOM 1591 N N . SER A 1 211 ? 9.484 -12.962 16.741 1.00 76.62 211 SER A N 1
ATOM 1592 C CA . SER A 1 211 ? 10.482 -13.950 17.168 1.00 76.62 211 SER A CA 1
ATOM 1593 C C . SER A 1 211 ? 9.882 -15.360 17.143 1.00 76.62 211 SER A C 1
ATOM 1595 O O . SER A 1 211 ? 9.134 -15.762 18.034 1.00 76.62 211 SER A O 1
ATOM 1597 N N . VAL A 1 212 ? 10.197 -16.124 16.093 1.00 60.97 212 VAL A N 1
ATOM 1598 C CA . VAL A 1 212 ? 9.659 -17.482 15.850 1.00 60.97 212 VAL A CA 1
ATOM 1599 C C . VAL A 1 212 ? 10.777 -18.541 15.817 1.00 60.97 212 VAL A C 1
ATOM 1601 O O . VAL A 1 212 ? 10.573 -19.651 15.338 1.00 60.97 212 VAL A O 1
ATOM 1604 N N . GLU A 1 213 ? 11.995 -18.239 16.273 1.00 50.97 213 GLU A N 1
ATOM 1605 C CA . GLU A 1 213 ? 13.143 -19.166 16.169 1.00 50.97 213 GLU A CA 1
ATOM 1606 C C . GLU A 1 213 ? 12.987 -20.494 16.942 1.00 50.97 213 GLU A C 1
ATOM 1608 O O . GLU A 1 213 ? 13.652 -21.454 16.579 1.00 50.97 213 GLU A O 1
ATOM 1613 N N . GLU A 1 214 ? 12.034 -20.630 17.873 1.00 46.84 214 GLU A N 1
ATOM 1614 C CA . GLU A 1 214 ? 11.923 -21.816 18.751 1.00 46.84 214 GLU A CA 1
ATOM 1615 C C . GLU A 1 214 ? 10.565 -22.552 18.716 1.00 46.84 214 GLU A C 1
ATOM 1617 O O . GLU A 1 214 ? 10.268 -23.357 19.593 1.00 46.84 214 GLU A O 1
ATOM 1622 N N . ARG A 1 215 ? 9.689 -22.308 17.730 1.00 53.59 215 ARG A N 1
ATOM 1623 C CA . ARG A 1 215 ? 8.316 -22.876 17.752 1.00 53.59 215 ARG A CA 1
ATOM 1624 C C . ARG A 1 215 ? 8.138 -24.238 17.080 1.00 53.59 215 ARG A C 1
ATOM 1626 O O . ARG A 1 215 ? 7.009 -24.665 16.877 1.00 53.59 215 ARG A O 1
ATOM 1633 N N . SER A 1 216 ? 9.229 -24.933 16.763 1.00 44.19 216 SER A N 1
ATOM 1634 C CA . SER A 1 216 ? 9.198 -26.183 15.989 1.00 44.19 216 SER A CA 1
ATOM 1635 C C . SER A 1 216 ? 8.505 -27.371 16.680 1.00 44.19 216 SER A C 1
ATOM 1637 O O . SER A 1 216 ? 8.324 -28.391 16.024 1.00 44.19 216 SER A O 1
ATOM 1639 N N . GLU A 1 217 ? 8.124 -27.304 17.963 1.00 43.38 217 GLU A N 1
ATOM 1640 C CA . GLU A 1 217 ? 7.693 -28.517 18.690 1.00 43.38 217 GLU A CA 1
ATOM 1641 C C . GLU A 1 217 ? 6.462 -28.364 19.603 1.00 43.38 217 GLU A C 1
ATOM 1643 O O . GLU A 1 217 ? 6.015 -29.346 20.193 1.00 43.38 217 GLU A O 1
ATOM 1648 N N . CYS A 1 218 ? 5.842 -27.184 19.700 1.00 39.84 218 CYS A N 1
ATOM 1649 C CA . CYS A 1 218 ? 4.679 -26.993 20.574 1.00 39.84 218 CYS A CA 1
ATOM 1650 C C . CYS A 1 218 ? 3.384 -26.916 19.763 1.00 39.84 218 CYS A C 1
ATOM 1652 O O . CYS A 1 218 ? 3.132 -25.913 19.104 1.00 39.84 218 CYS A O 1
ATOM 1654 N N . GLY A 1 219 ? 2.549 -27.957 19.865 1.00 44.84 219 GLY A N 1
ATOM 1655 C CA . GLY A 1 219 ? 1.250 -28.123 19.194 1.00 44.84 219 GLY A CA 1
ATOM 1656 C C . GLY A 1 219 ? 0.143 -27.130 19.584 1.00 44.84 219 GLY A C 1
ATOM 1657 O O . GLY A 1 219 ? -0.991 -27.539 19.828 1.00 44.84 219 GLY A O 1
ATOM 1658 N N . GLY A 1 220 ? 0.447 -25.832 19.658 1.00 52.41 220 GLY A N 1
ATOM 1659 C CA . GLY A 1 220 ? -0.569 -24.785 19.582 1.00 52.41 220 GLY A CA 1
ATOM 1660 C C . GLY A 1 220 ? -1.067 -24.641 18.145 1.00 52.41 220 GLY A C 1
ATOM 1661 O O . GLY A 1 220 ? -0.340 -24.933 17.199 1.00 52.41 220 GLY A O 1
ATOM 1662 N N . SER A 1 221 ? -2.320 -24.221 17.964 1.00 58.56 221 SER A N 1
ATOM 1663 C CA . SER A 1 221 ? -2.867 -24.080 16.613 1.00 58.56 221 SER A CA 1
ATOM 1664 C C . SER A 1 221 ? -2.161 -22.936 15.870 1.00 58.56 221 SER A C 1
ATOM 1666 O O . SER A 1 221 ? -2.237 -21.779 16.286 1.00 58.56 221 SER A O 1
ATOM 1668 N N . ASP A 1 222 ? -1.498 -23.237 14.749 1.00 62.47 222 ASP A N 1
ATOM 1669 C CA . ASP A 1 222 ? -0.880 -22.237 13.854 1.00 62.47 222 ASP A CA 1
ATOM 1670 C C . ASP A 1 222 ? -1.871 -21.143 13.405 1.00 62.47 222 ASP A C 1
ATOM 1672 O O . ASP A 1 222 ? -1.483 -20.034 13.034 1.00 62.47 222 ASP A O 1
ATOM 1676 N N . VAL A 1 223 ? -3.170 -21.450 13.476 1.00 66.00 223 VAL A N 1
ATOM 1677 C CA . VAL A 1 223 ? -4.291 -20.558 13.165 1.00 66.00 223 VAL A CA 1
ATOM 1678 C C . VAL A 1 223 ? -4.359 -19.358 14.120 1.00 66.00 223 VAL A C 1
ATOM 1680 O O . VAL A 1 223 ? -4.511 -18.227 13.660 1.00 66.00 223 VAL A O 1
ATOM 1683 N N . GLU A 1 224 ? -4.209 -19.571 15.431 1.00 71.94 224 GLU A N 1
ATOM 1684 C CA . GLU A 1 224 ? -4.293 -18.496 16.435 1.00 71.94 224 GLU A CA 1
ATOM 1685 C C . GLU A 1 224 ? -3.130 -17.503 16.294 1.00 71.94 224 GLU A C 1
ATOM 1687 O O . GLU A 1 224 ? -3.336 -16.290 16.298 1.00 71.94 224 GLU A O 1
ATOM 1692 N N . TRP A 1 225 ? -1.904 -17.994 16.088 1.00 81.12 225 TRP A N 1
ATOM 1693 C CA . TRP A 1 225 ? -0.756 -17.110 15.867 1.00 81.12 225 TRP A CA 1
ATOM 1694 C C . TRP A 1 225 ? -0.875 -16.336 14.549 1.00 81.12 225 TRP A C 1
ATOM 1696 O O . TRP A 1 225 ? -0.576 -15.140 14.510 1.00 81.12 225 TRP A O 1
ATOM 1706 N N . GLY A 1 226 ? -1.356 -16.982 13.481 1.00 84.31 226 GLY A N 1
ATOM 1707 C CA . GLY A 1 226 ? -1.568 -16.315 12.198 1.00 84.31 226 GLY A CA 1
ATOM 1708 C C . GLY A 1 226 ? -2.562 -15.150 12.280 1.00 84.31 226 GLY A C 1
ATOM 1709 O O . GLY A 1 226 ? -2.373 -14.129 11.605 1.00 84.31 226 GLY A O 1
ATOM 1710 N N . ALA A 1 227 ? -3.569 -15.254 13.153 1.00 86.38 227 ALA A N 1
ATOM 1711 C CA . ALA A 1 227 ? -4.496 -14.167 13.459 1.00 86.38 227 ALA A CA 1
ATOM 1712 C C . ALA A 1 227 ? -3.805 -13.007 14.200 1.00 86.38 227 ALA A C 1
ATOM 1714 O O . ALA A 1 227 ? -3.939 -11.858 13.779 1.00 86.38 227 ALA A O 1
ATOM 1715 N N . SER A 1 228 ? -2.996 -13.277 15.229 1.00 87.88 228 SER A N 1
ATOM 1716 C CA . SER A 1 228 ? -2.257 -12.222 15.945 1.00 87.88 228 SER A CA 1
ATOM 1717 C C . SER A 1 228 ? -1.247 -11.493 15.053 1.00 87.88 228 SER A C 1
ATOM 1719 O O . SER A 1 228 ? -1.152 -10.265 15.100 1.00 87.88 228 SER A O 1
ATOM 1721 N N . VAL A 1 229 ? -0.521 -12.215 14.186 1.00 89.56 229 VAL A N 1
ATOM 1722 C CA . VAL A 1 229 ? 0.368 -11.579 13.194 1.00 89.56 229 VAL A CA 1
ATOM 1723 C C . VAL A 1 229 ? -0.447 -10.731 12.229 1.00 89.56 229 VAL A C 1
ATOM 1725 O O . VAL A 1 229 ? -0.074 -9.599 11.953 1.00 89.56 229 VAL A O 1
ATOM 1728 N N . SER A 1 230 ? -1.580 -11.238 11.747 1.00 91.12 230 SER A N 1
ATOM 1729 C CA . SER A 1 230 ? -2.483 -10.484 10.875 1.00 91.12 230 SER A CA 1
ATOM 1730 C C . SER A 1 230 ? -2.933 -9.156 11.495 1.00 91.12 230 SER A C 1
ATOM 1732 O O . SER A 1 230 ? -2.877 -8.126 10.826 1.00 91.12 230 SER A O 1
ATOM 1734 N N . LEU A 1 231 ? -3.310 -9.163 12.776 1.00 92.75 231 LEU A N 1
ATOM 1735 C CA . LEU A 1 231 ? -3.673 -7.955 13.520 1.00 92.75 231 LEU A CA 1
ATOM 1736 C C . LEU A 1 231 ? -2.488 -6.999 13.686 1.00 92.75 231 LEU A C 1
ATOM 1738 O O . LEU A 1 231 ? -2.643 -5.787 13.545 1.00 92.75 231 LEU A O 1
ATOM 1742 N N . LEU A 1 232 ? -1.290 -7.534 13.937 1.00 93.19 232 LEU A N 1
ATOM 1743 C CA . LEU A 1 232 ? -0.067 -6.737 13.977 1.00 93.19 232 LEU A CA 1
ATOM 1744 C C . LEU A 1 232 ? 0.217 -6.067 12.622 1.00 93.19 232 LEU A C 1
ATOM 1746 O O . LEU A 1 232 ? 0.595 -4.900 12.599 1.00 93.19 232 LEU A O 1
ATOM 1750 N N . LEU A 1 233 ? 0.020 -6.762 11.498 1.00 93.75 233 LEU A N 1
ATOM 1751 C CA . LEU A 1 233 ? 0.216 -6.179 10.164 1.00 93.75 233 LEU A CA 1
ATOM 1752 C C . LEU A 1 233 ? -0.756 -5.022 9.906 1.00 93.75 233 LEU A C 1
ATOM 1754 O O . LEU A 1 233 ? -0.329 -3.979 9.415 1.00 93.75 233 LEU A O 1
ATOM 1758 N N . ASP A 1 234 ? -2.018 -5.169 10.314 1.00 93.75 234 ASP A N 1
ATOM 1759 C CA . ASP A 1 234 ? -3.023 -4.104 10.227 1.00 93.75 234 ASP A CA 1
ATOM 1760 C C . ASP A 1 234 ? -2.650 -2.888 11.098 1.00 93.75 234 ASP A C 1
ATOM 1762 O O . ASP A 1 234 ? -2.812 -1.731 10.692 1.00 93.75 234 ASP A O 1
ATOM 1766 N N . LEU A 1 235 ? -2.101 -3.126 12.294 1.00 94.88 235 LEU A N 1
ATOM 1767 C CA . LEU A 1 235 ? -1.576 -2.065 13.151 1.00 94.88 235 LEU A CA 1
ATOM 1768 C C . LEU A 1 235 ? -0.364 -1.362 12.520 1.00 94.88 235 LEU A C 1
ATOM 1770 O O . LEU A 1 235 ? -0.292 -0.136 12.527 1.00 94.88 235 LEU A O 1
ATOM 1774 N N . LEU A 1 236 ? 0.584 -2.110 11.952 1.00 93.19 236 LEU A N 1
ATOM 1775 C CA . LEU A 1 236 ? 1.763 -1.531 11.303 1.00 93.19 236 LEU A CA 1
ATOM 1776 C C . LEU A 1 236 ? 1.381 -0.697 10.070 1.00 93.19 236 LEU A C 1
ATOM 1778 O O . LEU A 1 236 ? 1.925 0.393 9.894 1.00 93.19 236 LEU A O 1
ATOM 1782 N N . GLU A 1 237 ? 0.435 -1.163 9.249 1.00 92.06 237 GLU A N 1
ATOM 1783 C CA . GLU A 1 237 ? -0.082 -0.415 8.092 1.00 92.06 237 GLU A CA 1
ATOM 1784 C C . GLU A 1 237 ? -0.723 0.910 8.528 1.00 92.06 237 GLU A C 1
ATOM 1786 O O . GLU A 1 237 ? -0.397 1.968 7.985 1.00 92.06 237 GLU A O 1
ATOM 1791 N N . THR A 1 238 ? -1.573 0.875 9.559 1.00 92.06 238 THR A N 1
ATOM 1792 C CA . THR A 1 238 ? -2.254 2.074 10.081 1.00 92.06 238 THR A CA 1
ATOM 1793 C C . THR A 1 238 ? -1.300 3.070 10.741 1.00 92.06 238 THR A C 1
ATOM 1795 O O . THR A 1 238 ? -1.409 4.267 10.479 1.00 92.06 238 THR A O 1
ATOM 1798 N N . LEU A 1 239 ? -0.321 2.607 11.527 1.00 90.88 239 LEU A N 1
ATOM 1799 C CA . LEU A 1 239 ? 0.719 3.469 12.104 1.00 90.88 239 LEU A CA 1
ATOM 1800 C C . LEU A 1 239 ? 1.541 4.174 11.021 1.00 90.88 239 LEU A C 1
ATOM 1802 O O . LEU A 1 239 ? 1.857 5.355 11.153 1.00 90.88 239 LEU A O 1
ATOM 1806 N N . CYS A 1 240 ? 1.876 3.472 9.939 1.00 88.69 240 CYS A N 1
ATOM 1807 C CA . CYS A 1 240 ? 2.630 4.070 8.846 1.00 88.69 240 CYS A CA 1
ATOM 1808 C C . CYS A 1 240 ? 1.805 5.080 8.044 1.00 88.69 240 CYS A C 1
ATOM 1810 O O . CYS A 1 240 ? 2.322 6.146 7.720 1.00 88.69 240 CYS A O 1
ATOM 1812 N N . ALA A 1 241 ? 0.535 4.775 7.756 1.00 89.12 241 ALA A N 1
ATOM 1813 C CA . ALA A 1 241 ? -0.368 5.719 7.099 1.00 89.12 241 ALA A CA 1
ATOM 1814 C C . ALA A 1 241 ? -0.519 7.007 7.923 1.00 89.12 241 ALA A C 1
ATOM 1816 O O . ALA A 1 241 ? -0.463 8.107 7.381 1.00 89.12 241 ALA A O 1
ATOM 1817 N N . LEU A 1 242 ? -0.632 6.874 9.246 1.00 88.56 242 LEU A N 1
ATOM 1818 C CA . LEU A 1 242 ? -0.735 8.008 10.157 1.00 88.56 242 LEU A CA 1
ATOM 1819 C C . LEU A 1 242 ? 0.559 8.821 10.239 1.00 88.56 242 LEU A C 1
ATOM 1821 O O . LEU A 1 242 ? 0.507 10.048 10.210 1.00 88.56 242 LEU A O 1
ATOM 1825 N N . ARG A 1 243 ? 1.720 8.158 10.283 1.00 87.69 243 ARG A N 1
ATOM 1826 C CA . ARG A 1 243 ? 3.029 8.823 10.206 1.00 87.69 243 ARG A CA 1
ATOM 1827 C C . ARG A 1 243 ? 3.137 9.668 8.939 1.00 87.69 243 ARG A C 1
ATOM 1829 O O . ARG A 1 243 ? 3.433 10.855 9.018 1.00 87.69 243 ARG A O 1
ATOM 1836 N N . SER A 1 244 ? 2.826 9.067 7.794 1.00 84.75 244 SER A N 1
ATOM 1837 C CA . SER A 1 244 ? 2.771 9.744 6.499 1.00 84.75 244 SER A CA 1
ATOM 1838 C C . SER A 1 244 ? 1.837 10.958 6.509 1.00 84.75 244 SER A C 1
ATOM 1840 O O . SER A 1 244 ? 2.192 12.020 6.001 1.00 84.75 244 SER A O 1
ATOM 1842 N N . ALA A 1 245 ? 0.658 10.823 7.114 1.00 86.12 245 ALA A N 1
ATOM 1843 C CA . ALA A 1 245 ? -0.323 11.895 7.211 1.00 86.12 245 ALA A CA 1
ATOM 1844 C C . ALA A 1 245 ? 0.153 13.065 8.097 1.00 86.12 245 ALA A C 1
ATOM 1846 O O . ALA A 1 245 ? -0.062 14.230 7.755 1.00 86.12 245 ALA A O 1
ATOM 1847 N N . CYS A 1 246 ? 0.838 12.774 9.208 1.00 84.50 246 CYS A N 1
ATOM 1848 C CA . CYS A 1 246 ? 1.469 13.786 10.059 1.00 84.50 246 CYS A CA 1
ATOM 1849 C C . CYS A 1 246 ? 2.612 14.514 9.339 1.00 84.50 246 CYS A C 1
ATOM 1851 O O . CYS A 1 246 ? 2.659 15.746 9.373 1.00 84.50 246 CYS A O 1
ATOM 1853 N N . ASP A 1 247 ? 3.479 13.777 8.639 1.00 83.00 247 ASP A N 1
ATOM 1854 C CA . ASP A 1 247 ? 4.604 14.347 7.889 1.00 83.00 247 ASP A CA 1
ATOM 1855 C C . ASP A 1 247 ? 4.115 15.341 6.817 1.00 83.00 247 ASP A C 1
ATOM 1857 O O . ASP A 1 247 ? 4.687 16.421 6.660 1.00 83.00 247 ASP A O 1
ATOM 1861 N N . GLN A 1 248 ? 3.013 15.029 6.122 1.00 80.69 248 GLN A N 1
ATOM 1862 C CA . GLN A 1 248 ? 2.386 15.932 5.144 1.00 80.69 248 GLN A CA 1
ATOM 1863 C C . GLN A 1 248 ? 1.861 17.235 5.762 1.00 80.69 248 GLN A C 1
ATOM 1865 O O . GLN A 1 248 ? 1.869 18.276 5.106 1.00 80.69 248 GLN A O 1
ATOM 1870 N N . GLN A 1 249 ? 1.407 17.186 7.015 1.00 81.19 249 GLN A N 1
ATOM 1871 C CA . GLN A 1 249 ? 0.924 18.349 7.764 1.00 81.19 249 GLN A CA 1
ATOM 1872 C C . GLN A 1 249 ? 2.064 19.118 8.459 1.00 81.19 249 GLN A C 1
ATOM 1874 O O . GLN A 1 249 ? 1.809 20.100 9.152 1.00 81.19 249 GLN A O 1
ATOM 1879 N N . GLY A 1 250 ? 3.323 18.697 8.277 1.00 74.62 250 GLY A N 1
ATOM 1880 C CA . GLY A 1 250 ? 4.490 19.305 8.920 1.00 74.62 250 GLY A CA 1
ATOM 1881 C C . GLY A 1 250 ? 4.602 18.998 10.417 1.00 74.62 250 GLY A C 1
ATOM 1882 O O . GLY A 1 250 ? 5.394 19.633 11.113 1.00 74.62 250 GLY A O 1
ATOM 1883 N N . ALA A 1 251 ? 3.823 18.039 10.919 1.00 75.56 251 ALA A N 1
ATOM 1884 C CA . ALA A 1 251 ? 3.852 17.618 12.309 1.00 75.56 251 ALA A CA 1
ATOM 1885 C C . ALA A 1 251 ? 4.832 16.449 12.472 1.00 75.56 251 ALA A C 1
ATOM 1887 O O . ALA A 1 251 ? 4.707 15.427 11.801 1.00 75.56 251 ALA A O 1
ATOM 1888 N N . ALA A 1 252 ? 5.800 16.575 13.381 1.00 68.38 252 ALA A N 1
ATOM 1889 C CA . ALA A 1 252 ? 6.744 15.495 13.647 1.00 68.38 252 ALA A CA 1
ATOM 1890 C C . ALA A 1 252 ? 6.026 14.331 14.341 1.00 68.38 252 ALA A C 1
ATOM 1892 O O . ALA A 1 252 ? 5.547 14.472 15.466 1.00 68.38 252 ALA A O 1
ATOM 1893 N N . PHE A 1 253 ? 5.960 13.175 13.681 1.00 72.81 253 PHE A N 1
ATOM 1894 C CA . PHE A 1 253 ? 5.466 11.963 14.322 1.00 72.81 253 PHE A CA 1
ATOM 1895 C C . PHE A 1 253 ? 6.526 11.428 15.305 1.00 72.81 253 PHE A C 1
ATOM 1897 O O . PHE A 1 253 ? 7.672 11.211 14.890 1.00 72.81 253 PHE A O 1
ATOM 1904 N N . PRO A 1 254 ? 6.189 11.218 16.591 1.00 63.38 254 PRO A N 1
ATOM 1905 C CA . PRO A 1 254 ? 7.140 10.708 17.571 1.00 63.38 254 PRO A CA 1
ATOM 1906 C C . PRO A 1 254 ? 7.567 9.270 17.233 1.00 63.38 254 PRO A C 1
ATOM 1908 O O . PRO A 1 254 ? 6.801 8.478 16.683 1.00 63.38 254 PRO A O 1
ATOM 1911 N N . GLY A 1 255 ? 8.829 8.955 17.519 1.00 67.94 255 GLY A N 1
ATOM 1912 C CA . GLY A 1 255 ? 9.360 7.600 17.393 1.00 67.94 255 GLY A CA 1
ATOM 1913 C C . GLY A 1 255 ? 9.850 7.193 15.997 1.00 67.94 255 GLY A C 1
ATOM 1914 O O . GLY A 1 255 ? 9.683 7.873 14.977 1.00 67.94 255 GLY A O 1
ATOM 1915 N N . GLN A 1 256 ? 10.523 6.042 15.959 1.00 75.69 256 GLN A N 1
ATOM 1916 C CA . GLN A 1 256 ? 10.986 5.397 14.729 1.00 75.69 256 GLN A CA 1
ATOM 1917 C C . GLN A 1 256 ? 9.854 4.568 14.112 1.00 75.69 256 GLN A C 1
ATOM 1919 O O . GLN A 1 256 ? 9.018 4.014 14.823 1.00 75.69 256 GLN A O 1
ATOM 1924 N N . CYS A 1 257 ? 9.831 4.440 12.785 1.00 83.50 257 CYS A N 1
ATOM 1925 C CA . CYS A 1 257 ? 8.841 3.598 12.125 1.00 83.50 257 CYS A CA 1
ATOM 1926 C C . CYS A 1 257 ? 9.086 2.114 12.468 1.00 83.50 257 CYS A C 1
ATOM 1928 O O . CYS A 1 257 ? 10.064 1.516 12.011 1.00 83.50 257 CYS A O 1
ATOM 1930 N N . LEU A 1 258 ? 8.194 1.516 13.269 1.00 85.38 258 LEU A N 1
ATOM 1931 C CA . LEU A 1 258 ? 8.283 0.111 13.695 1.00 85.38 258 LEU A CA 1
ATOM 1932 C C . LEU A 1 258 ? 8.333 -0.851 12.503 1.00 85.38 258 LEU A C 1
ATOM 1934 O O . LEU A 1 258 ? 9.113 -1.803 12.516 1.00 85.38 258 LEU A O 1
ATOM 1938 N N . LEU A 1 259 ? 7.556 -0.576 11.449 1.00 84.69 259 LEU A N 1
ATOM 1939 C CA . LEU A 1 259 ? 7.589 -1.360 10.215 1.00 84.69 259 LEU A CA 1
ATOM 1940 C C . LEU A 1 259 ? 8.984 -1.321 9.576 1.00 84.69 259 LEU A C 1
ATOM 1942 O O . LEU A 1 259 ? 9.496 -2.356 9.150 1.00 84.69 259 LEU A O 1
ATOM 1946 N N . CYS A 1 260 ? 9.631 -0.151 9.568 1.00 86.12 260 CYS A N 1
ATOM 1947 C CA . CYS A 1 260 ? 10.982 -0.014 9.036 1.00 86.12 260 CYS A CA 1
ATOM 1948 C C . CYS A 1 260 ? 11.998 -0.824 9.836 1.00 86.12 260 CYS A C 1
ATOM 1950 O O . CYS A 1 260 ? 12.786 -1.570 9.252 1.00 86.12 260 CYS A O 1
ATOM 1952 N N . LEU A 1 261 ? 11.921 -0.737 11.165 1.00 85.06 261 LEU A N 1
ATOM 1953 C CA . LEU A 1 261 ? 12.791 -1.471 12.083 1.00 85.06 261 LEU A CA 1
ATOM 1954 C C . LEU A 1 261 ? 12.632 -2.991 11.998 1.00 85.06 261 LEU A C 1
ATOM 1956 O O . LEU A 1 261 ? 13.591 -3.717 12.247 1.00 85.06 261 LEU A O 1
ATOM 1960 N N . ARG A 1 262 ? 11.434 -3.482 11.662 1.00 90.31 262 ARG A N 1
ATOM 1961 C CA . ARG A 1 262 ? 11.121 -4.921 11.599 1.00 90.31 262 ARG A CA 1
ATOM 1962 C C . ARG A 1 262 ? 11.064 -5.486 10.184 1.00 90.31 262 ARG A C 1
ATOM 1964 O O . ARG A 1 262 ? 10.768 -6.667 10.026 1.00 90.31 262 ARG A O 1
ATOM 1971 N N . SER A 1 263 ? 11.387 -4.690 9.166 1.00 90.75 263 SER A N 1
ATOM 1972 C CA . SER A 1 263 ? 11.374 -5.105 7.754 1.00 90.75 263 SER A CA 1
ATOM 1973 C C . SER A 1 263 ? 12.179 -6.386 7.492 1.00 90.75 263 SER A C 1
ATOM 1975 O O . SER A 1 263 ? 11.687 -7.290 6.817 1.00 90.75 263 SER A O 1
ATOM 1977 N N . SER A 1 264 ? 13.364 -6.517 8.097 1.00 90.50 264 SER A N 1
ATOM 1978 C CA . SER A 1 264 ? 14.197 -7.723 8.006 1.00 90.50 264 SER A CA 1
ATOM 1979 C C . SER A 1 264 ? 13.516 -8.954 8.617 1.00 90.50 264 SER A C 1
ATOM 1981 O O . SER A 1 264 ? 13.518 -10.036 8.035 1.00 90.50 264 SER A O 1
ATOM 1983 N N . THR A 1 265 ? 12.871 -8.791 9.772 1.00 90.12 265 THR A N 1
ATOM 1984 C CA . THR A 1 265 ? 12.192 -9.881 10.482 1.00 90.12 265 THR A CA 1
ATOM 1985 C C . THR A 1 265 ? 10.942 -10.334 9.732 1.00 90.12 265 THR A C 1
ATOM 1987 O O . THR A 1 265 ? 10.702 -11.531 9.603 1.00 90.12 265 THR A O 1
ATOM 1990 N N . LEU A 1 266 ? 10.179 -9.388 9.177 1.00 91.56 266 LEU A N 1
ATOM 1991 C CA . LEU A 1 266 ? 8.994 -9.664 8.364 1.00 91.56 266 LEU A CA 1
ATOM 1992 C C . LEU A 1 266 ? 9.352 -10.407 7.073 1.00 91.56 266 LEU A C 1
ATOM 1994 O O . LEU A 1 266 ? 8.689 -11.388 6.731 1.00 91.56 266 LEU A O 1
ATOM 1998 N N . LEU A 1 267 ? 10.417 -9.986 6.381 1.00 91.25 267 LEU A N 1
ATOM 1999 C CA . LEU A 1 267 ? 10.879 -10.682 5.183 1.00 91.25 267 LEU A CA 1
ATOM 2000 C C . LEU A 1 267 ? 11.380 -12.088 5.526 1.00 91.25 267 LEU A C 1
ATOM 2002 O O . LEU A 1 267 ? 10.958 -13.050 4.887 1.00 91.25 267 LEU A O 1
ATOM 2006 N N . HIS A 1 268 ? 12.201 -12.231 6.569 1.00 88.88 268 HIS A N 1
ATOM 2007 C CA . HIS A 1 268 ? 12.680 -13.538 7.021 1.00 88.88 268 HIS A CA 1
ATOM 2008 C C . HIS A 1 268 ? 11.522 -14.479 7.389 1.00 88.88 268 HIS A C 1
ATOM 2010 O O . HIS A 1 268 ? 11.520 -15.643 6.991 1.00 88.88 268 HIS A O 1
ATOM 2016 N N . LEU A 1 269 ? 10.492 -13.968 8.074 1.00 87.88 269 LEU A N 1
ATOM 2017 C CA . LEU A 1 269 ? 9.284 -14.727 8.392 1.00 87.88 269 LEU A CA 1
ATOM 2018 C C . LEU A 1 269 ? 8.551 -15.187 7.125 1.00 87.88 269 LEU A C 1
ATOM 2020 O O . LEU A 1 269 ? 8.182 -16.355 7.031 1.00 87.88 269 LEU A O 1
ATOM 2024 N N . SER A 1 270 ? 8.387 -14.298 6.138 1.00 87.44 270 SER A N 1
ATOM 2025 C CA . SER A 1 270 ? 7.721 -14.621 4.866 1.00 87.44 270 SER A CA 1
ATOM 2026 C C . SER A 1 270 ? 8.444 -15.708 4.061 1.00 87.44 270 SER A C 1
ATOM 2028 O O . SER A 1 270 ? 7.803 -16.485 3.351 1.00 87.44 270 SER A O 1
ATOM 2030 N N . CYS A 1 271 ? 9.765 -15.808 4.223 1.00 85.12 271 CYS A N 1
ATOM 2031 C CA . CYS A 1 271 ? 10.601 -16.783 3.533 1.00 85.12 271 CYS A CA 1
ATOM 2032 C C . CYS A 1 271 ? 10.566 -18.181 4.171 1.00 85.12 271 CYS A C 1
ATOM 2034 O O . CYS A 1 271 ? 11.063 -19.138 3.581 1.00 85.12 271 CYS A O 1
ATOM 2036 N N . ARG A 1 272 ? 9.964 -18.342 5.358 1.00 82.12 272 ARG A N 1
ATOM 2037 C CA . ARG A 1 272 ? 9.893 -19.652 6.014 1.00 82.12 272 ARG A CA 1
ATOM 2038 C C . ARG A 1 272 ? 8.942 -20.603 5.278 1.00 82.12 272 ARG A C 1
ATOM 2040 O O . ARG A 1 272 ? 7.821 -20.198 4.958 1.00 82.12 272 ARG A O 1
ATOM 2047 N N . PRO A 1 273 ? 9.320 -21.881 5.088 1.00 76.94 273 PRO A N 1
ATOM 2048 C CA . PRO A 1 273 ? 8.476 -22.860 4.401 1.00 76.94 273 PRO A CA 1
ATOM 2049 C C . PRO A 1 273 ? 7.198 -23.178 5.191 1.00 76.94 273 PRO A C 1
ATOM 2051 O O . PRO A 1 273 ? 6.121 -23.230 4.612 1.00 76.94 273 PRO A O 1
ATOM 2054 N N . ALA A 1 274 ? 7.292 -23.271 6.523 1.00 76.81 274 ALA A N 1
ATOM 2055 C CA . ALA A 1 274 ? 6.167 -23.594 7.408 1.00 76.81 274 ALA A CA 1
ATOM 2056 C C . ALA A 1 274 ? 5.090 -22.492 7.513 1.00 76.81 274 ALA A C 1
ATOM 2058 O O . ALA A 1 274 ? 4.054 -22.695 8.138 1.00 76.81 274 ALA A O 1
ATOM 2059 N N . LEU A 1 275 ? 5.322 -21.306 6.939 1.00 81.31 275 LEU A N 1
ATOM 2060 C CA . LEU A 1 275 ? 4.362 -20.211 7.012 1.00 81.31 275 LEU A CA 1
ATOM 2061 C C . LEU A 1 275 ? 3.152 -20.474 6.102 1.00 81.31 275 LEU A C 1
ATOM 2063 O O . LEU A 1 275 ? 3.307 -20.804 4.924 1.00 81.31 275 LEU A O 1
ATOM 2067 N N . GLN A 1 276 ? 1.948 -20.230 6.624 1.00 82.38 276 GLN A N 1
ATOM 2068 C CA . GLN A 1 276 ? 0.709 -20.301 5.848 1.00 82.38 276 GLN A CA 1
ATOM 2069 C C . GLN A 1 276 ? 0.755 -19.362 4.618 1.00 82.38 276 GLN A C 1
ATOM 2071 O O . GLN A 1 276 ? 1.105 -18.184 4.771 1.00 82.38 276 GLN A O 1
ATOM 2076 N N . PRO A 1 277 ? 0.341 -19.815 3.414 1.00 83.38 277 PRO A N 1
ATOM 2077 C CA . PRO A 1 277 ? 0.412 -19.012 2.186 1.00 83.38 277 PRO A CA 1
ATOM 2078 C C . PRO A 1 277 ? -0.323 -17.667 2.269 1.00 83.38 277 PRO A C 1
ATOM 2080 O O . PRO A 1 277 ? 0.194 -16.646 1.817 1.00 83.38 277 PRO A O 1
ATOM 2083 N N . ALA A 1 278 ? -1.497 -17.628 2.908 1.00 84.75 278 ALA A N 1
ATOM 2084 C CA . ALA A 1 278 ? -2.272 -16.396 3.076 1.00 84.75 278 ALA A CA 1
ATOM 2085 C C . ALA A 1 278 ? -1.526 -15.338 3.911 1.00 84.75 278 ALA A C 1
ATOM 2087 O O . ALA A 1 278 ? -1.528 -14.150 3.575 1.00 84.75 278 ALA A O 1
ATOM 2088 N N . LEU A 1 279 ? -0.843 -15.769 4.976 1.00 87.44 279 LEU A N 1
ATOM 2089 C CA . LEU A 1 279 ? -0.053 -14.881 5.825 1.00 87.44 279 LEU A CA 1
ATOM 2090 C C . LEU A 1 279 ? 1.226 -14.421 5.117 1.00 87.44 279 LEU A C 1
ATOM 2092 O O . LEU A 1 279 ? 1.564 -13.238 5.175 1.00 87.44 279 LEU A O 1
ATOM 2096 N N . ARG A 1 280 ? 1.890 -15.324 4.379 1.00 89.44 280 ARG A N 1
ATOM 2097 C CA . ARG A 1 280 ? 3.026 -14.987 3.504 1.00 89.44 280 ARG A CA 1
ATOM 2098 C C . ARG A 1 280 ? 2.649 -13.890 2.512 1.00 89.44 280 ARG A C 1
ATOM 2100 O O . ARG A 1 280 ? 3.361 -12.892 2.400 1.00 89.44 280 ARG A O 1
ATOM 2107 N N . ARG A 1 281 ? 1.498 -14.041 1.852 1.00 90.56 281 ARG A N 1
ATOM 2108 C CA . ARG A 1 281 ? 0.964 -13.051 0.913 1.00 90.56 281 ARG A CA 1
ATOM 2109 C C . ARG A 1 281 ? 0.746 -11.696 1.590 1.00 90.56 281 ARG A C 1
ATOM 2111 O O . ARG A 1 281 ? 1.211 -10.691 1.062 1.00 90.56 281 ARG A O 1
ATOM 2118 N N . ARG A 1 282 ? 0.100 -11.644 2.765 1.00 91.69 282 ARG A N 1
ATOM 2119 C CA . ARG A 1 282 ? -0.101 -10.377 3.507 1.00 91.69 282 ARG A CA 1
ATOM 2120 C C . ARG A 1 282 ? 1.220 -9.696 3.873 1.00 91.69 282 ARG A C 1
ATOM 2122 O O . ARG A 1 282 ? 1.341 -8.493 3.663 1.00 91.69 282 ARG A O 1
ATOM 2129 N N . LEU A 1 283 ? 2.210 -10.447 4.364 1.00 93.19 283 LEU A N 1
ATOM 2130 C CA . LEU A 1 283 ? 3.535 -9.915 4.710 1.00 93.19 283 LEU A CA 1
ATOM 2131 C C . LEU A 1 283 ? 4.223 -9.269 3.502 1.00 93.19 283 LEU A C 1
ATOM 2133 O O . LEU A 1 283 ? 4.649 -8.116 3.575 1.00 93.19 283 LEU A O 1
ATOM 2137 N N . LEU A 1 284 ? 4.306 -9.992 2.382 1.00 93.19 284 LEU A N 1
ATOM 2138 C CA . LEU A 1 284 ? 4.971 -9.489 1.181 1.00 93.19 284 LEU A CA 1
ATOM 2139 C C . LEU A 1 284 ? 4.214 -8.328 0.540 1.00 93.19 284 LEU A C 1
ATOM 2141 O O . LEU A 1 284 ? 4.849 -7.387 0.076 1.00 93.19 284 LEU A O 1
ATOM 2145 N N . LEU A 1 285 ? 2.878 -8.346 0.542 1.00 92.62 285 LEU A N 1
ATOM 2146 C CA . LEU A 1 285 ? 2.087 -7.223 0.041 1.00 92.62 285 LEU A CA 1
ATOM 2147 C C . LEU A 1 285 ? 2.265 -5.967 0.902 1.00 92.62 285 LEU A C 1
ATOM 2149 O O . LEU A 1 285 ? 2.382 -4.879 0.339 1.00 92.62 285 LEU A O 1
ATOM 2153 N N . LEU A 1 286 ? 2.352 -6.094 2.231 1.00 93.00 286 LEU A N 1
ATOM 2154 C CA . LEU A 1 286 ? 2.646 -4.959 3.110 1.00 93.00 286 LEU A CA 1
ATOM 2155 C C . LEU A 1 286 ? 4.036 -4.373 2.813 1.00 93.00 286 LEU A C 1
ATOM 2157 O O . LEU A 1 286 ? 4.171 -3.163 2.620 1.00 93.00 286 LEU A O 1
ATOM 2161 N N . LEU A 1 287 ? 5.059 -5.230 2.703 1.00 94.19 287 LEU A N 1
ATOM 2162 C CA . LEU A 1 287 ? 6.413 -4.811 2.325 1.00 94.19 287 LEU A CA 1
ATOM 2163 C C . LEU A 1 287 ? 6.421 -4.148 0.935 1.00 94.19 287 LEU A C 1
ATOM 2165 O O . LEU A 1 287 ? 6.972 -3.058 0.780 1.00 94.19 287 LEU A O 1
ATOM 2169 N N . LYS A 1 288 ? 5.737 -4.733 -0.055 1.00 93.88 288 LYS A N 1
ATOM 2170 C CA . LYS A 1 288 ? 5.591 -4.167 -1.405 1.00 93.88 288 LYS A CA 1
ATOM 2171 C C . LYS A 1 288 ? 4.992 -2.760 -1.356 1.00 93.88 288 LYS A C 1
ATOM 2173 O O . LYS A 1 288 ? 5.599 -1.823 -1.872 1.00 93.88 288 LYS A O 1
ATOM 2178 N N . LYS A 1 289 ? 3.836 -2.597 -0.698 1.00 90.31 289 LYS A N 1
ATOM 2179 C CA . LYS A 1 289 ? 3.147 -1.302 -0.554 1.00 90.31 289 LYS A CA 1
ATOM 2180 C C . LYS A 1 289 ? 4.037 -0.255 0.125 1.00 90.31 289 LYS A C 1
ATOM 2182 O O . LYS A 1 289 ? 4.116 0.881 -0.341 1.00 90.31 289 LYS A O 1
ATOM 2187 N N . SER A 1 290 ? 4.735 -0.641 1.196 1.00 89.69 290 SER A N 1
ATOM 2188 C CA . SER A 1 290 ? 5.604 0.263 1.964 1.00 89.69 290 SER A CA 1
ATOM 2189 C C . SER A 1 290 ? 6.804 0.792 1.169 1.00 89.69 290 SER A C 1
ATOM 2191 O O . SER A 1 290 ? 7.095 1.988 1.218 1.00 89.69 290 SER A O 1
ATOM 2193 N N . LEU A 1 291 ? 7.459 -0.058 0.372 1.00 89.44 291 LEU A N 1
ATOM 2194 C CA . LEU A 1 291 ? 8.589 0.335 -0.475 1.00 89.44 291 LEU A CA 1
ATOM 2195 C C . LEU A 1 291 ? 8.119 1.111 -1.718 1.00 89.44 291 LEU A C 1
ATOM 2197 O O . LEU A 1 291 ? 8.768 2.068 -2.145 1.00 89.44 291 LEU A O 1
ATOM 2201 N N . GLY A 1 292 ? 6.960 0.738 -2.266 1.00 83.56 292 GLY A N 1
ATOM 2202 C CA . GLY A 1 292 ? 6.354 1.322 -3.465 1.00 83.56 292 GLY A CA 1
ATOM 2203 C C . GLY A 1 292 ? 5.649 2.667 -3.272 1.00 83.56 292 GLY A C 1
ATOM 2204 O O . GLY A 1 292 ? 5.066 3.157 -4.228 1.00 83.56 292 GLY A O 1
ATOM 2205 N N . GLN A 1 293 ? 5.702 3.280 -2.081 1.00 75.06 293 GLN A N 1
ATOM 2206 C CA . GLN A 1 293 ? 5.029 4.559 -1.778 1.00 75.06 293 GLN A CA 1
ATOM 2207 C C . GLN A 1 293 ? 3.489 4.510 -1.781 1.00 75.06 293 GLN A C 1
ATOM 2209 O O . GLN A 1 293 ? 2.859 5.558 -1.668 1.00 75.06 293 GLN A O 1
ATOM 2214 N N . ARG A 1 294 ? 2.906 3.304 -1.811 1.00 69.50 294 ARG A N 1
ATOM 2215 C CA . ARG A 1 294 ? 1.454 3.063 -1.877 1.00 69.50 294 ARG A CA 1
ATOM 2216 C C . ARG A 1 294 ? 0.776 2.886 -0.516 1.00 69.50 294 ARG A C 1
ATOM 2218 O O . ARG A 1 294 ? -0.405 2.571 -0.404 1.00 69.50 294 ARG A O 1
ATOM 2225 N N . LEU A 1 295 ? 1.552 3.008 0.556 1.00 60.16 295 LEU A N 1
ATOM 2226 C CA . LEU A 1 295 ? 1.070 2.802 1.914 1.00 60.16 295 LEU A CA 1
ATOM 2227 C C . LEU A 1 295 ? 0.238 4.008 2.360 1.00 60.16 295 LEU A C 1
ATOM 2229 O O . LEU A 1 295 ? 0.770 5.102 2.494 1.00 60.16 295 LEU A O 1
ATOM 2233 N N . GLY A 1 296 ? -1.054 3.801 2.601 1.00 58.91 296 GLY A N 1
ATOM 2234 C CA . GLY A 1 296 ? -1.971 4.881 2.965 1.00 58.91 296 GLY A CA 1
ATOM 2235 C C . GLY A 1 296 ? -2.667 5.570 1.789 1.00 58.91 296 GLY A C 1
ATOM 2236 O O . GLY A 1 296 ? -3.389 6.539 2.022 1.00 58.91 296 GLY A O 1
ATOM 2237 N N . GLU A 1 297 ? -2.531 5.038 0.568 1.00 69.69 297 GLU A N 1
ATOM 2238 C CA . GLU A 1 297 ? -3.343 5.454 -0.589 1.00 69.69 297 GLU A CA 1
ATOM 2239 C C . GLU A 1 297 ? -4.845 5.343 -0.295 1.00 69.69 297 GLU A C 1
ATOM 2241 O O . GLU A 1 297 ? -5.595 6.260 -0.619 1.00 69.69 297 GLU A O 1
ATOM 2246 N N . ASP A 1 298 ? -5.258 4.296 0.432 1.00 67.44 298 ASP A N 1
ATOM 2247 C CA . ASP A 1 298 ? -6.641 4.090 0.896 1.00 67.44 298 ASP A CA 1
ATOM 2248 C C . ASP A 1 298 ? -7.170 5.254 1.761 1.00 67.44 298 ASP A C 1
ATOM 2250 O O . ASP A 1 298 ? -8.379 5.435 1.905 1.00 67.44 298 ASP A O 1
ATOM 2254 N N . TRP A 1 299 ? -6.263 6.051 2.336 1.00 66.25 299 TRP A N 1
ATOM 2255 C CA . TRP A 1 299 ? -6.554 7.214 3.176 1.00 66.25 299 TRP A CA 1
ATOM 2256 C C . TRP A 1 299 ? -6.197 8.548 2.494 1.00 66.25 299 TRP A C 1
ATOM 2258 O O . TRP A 1 299 ? -6.301 9.597 3.119 1.00 66.25 299 TRP A O 1
ATOM 2268 N N . GLY A 1 300 ? -5.776 8.533 1.223 1.00 62.28 300 GLY A N 1
ATOM 2269 C CA . GLY A 1 300 ? -5.392 9.733 0.472 1.00 62.28 300 GLY A CA 1
ATOM 2270 C C . GLY A 1 300 ? -4.022 10.318 0.838 1.00 62.28 300 GLY A C 1
ATOM 2271 O O . GLY A 1 300 ? -3.736 11.464 0.486 1.00 62.28 300 GLY A O 1
ATOM 2272 N N . HIS A 1 301 ? -3.165 9.560 1.529 1.00 73.38 301 HIS A N 1
ATOM 2273 C CA . HIS A 1 301 ? -1.842 10.018 1.958 1.00 73.38 301 HIS A CA 1
ATOM 2274 C C . HIS A 1 301 ? -0.720 9.427 1.101 1.00 73.38 301 HIS A C 1
ATOM 2276 O O . HIS A 1 301 ? -0.795 8.301 0.614 1.00 73.38 301 HIS A O 1
ATOM 2282 N N . SER A 1 302 ? 0.356 10.198 0.932 1.00 64.94 302 SER A N 1
ATOM 2283 C CA . SER A 1 302 ? 1.581 9.728 0.289 1.00 64.94 302 SER A CA 1
ATOM 2284 C C . SER A 1 302 ? 2.266 8.745 1.224 1.00 64.94 302 SER A C 1
ATOM 2286 O O . SER A 1 302 ? 2.381 9.047 2.410 1.00 64.94 302 SER A O 1
ATOM 2288 N N . GLY A 1 303 ? 2.759 7.617 0.709 1.00 75.94 303 GLY A N 1
ATOM 2289 C CA . GLY A 1 303 ? 3.450 6.617 1.523 1.00 75.94 303 GLY A CA 1
ATOM 2290 C C . GLY A 1 303 ? 4.688 7.124 2.267 1.00 75.94 303 GLY A C 1
ATOM 2291 O O . GLY A 1 303 ? 4.974 8.317 2.337 1.00 75.94 303 GLY A O 1
ATOM 2292 N N . LEU A 1 304 ? 5.430 6.189 2.859 1.00 79.38 304 LEU A N 1
ATOM 2293 C CA . LEU A 1 304 ? 6.549 6.491 3.755 1.00 79.38 304 LEU A CA 1
ATOM 2294 C C . LEU A 1 304 ? 7.574 7.475 3.164 1.00 79.38 304 LEU A C 1
ATOM 2296 O O . LEU A 1 304 ? 7.846 7.490 1.955 1.00 79.38 304 LEU A O 1
ATOM 2300 N N . SER A 1 305 ? 8.211 8.239 4.056 1.00 82.06 305 SER A N 1
ATOM 2301 C CA . SER A 1 305 ? 9.303 9.152 3.714 1.00 82.06 305 SER A CA 1
ATOM 2302 C C . SER A 1 305 ? 10.452 8.427 2.992 1.00 82.06 305 SER A C 1
ATOM 2304 O O . SER A 1 305 ? 10.682 7.227 3.167 1.00 82.06 305 SER A O 1
ATOM 2306 N N . CYS A 1 306 ? 11.232 9.155 2.183 1.00 80.50 306 CYS A N 1
ATOM 2307 C CA . CYS A 1 306 ? 12.378 8.570 1.471 1.00 80.50 306 CYS A CA 1
ATOM 2308 C C . CYS A 1 306 ? 13.388 7.913 2.433 1.00 80.50 306 CYS A C 1
ATOM 2310 O O . CYS A 1 306 ? 13.890 6.824 2.160 1.00 80.50 306 CYS A O 1
ATOM 2312 N N . ARG A 1 307 ? 13.616 8.536 3.598 1.00 83.50 307 ARG A N 1
ATOM 2313 C CA . ARG A 1 307 ? 14.495 8.013 4.652 1.00 83.50 307 ARG A CA 1
ATOM 2314 C C . ARG A 1 307 ? 13.985 6.687 5.215 1.00 83.50 307 ARG A C 1
ATOM 2316 O O . ARG A 1 307 ? 14.758 5.738 5.315 1.00 83.50 307 ARG A O 1
ATOM 2323 N N . ASP A 1 308 ? 12.702 6.621 5.561 1.00 86.56 308 ASP A N 1
ATOM 2324 C CA . ASP A 1 308 ? 12.087 5.420 6.132 1.00 86.56 308 ASP A CA 1
ATOM 2325 C C . ASP A 1 308 ? 12.110 4.255 5.134 1.00 86.56 308 ASP A C 1
ATOM 2327 O O . ASP A 1 308 ? 12.488 3.139 5.491 1.00 86.56 308 ASP A O 1
ATOM 2331 N N . ARG A 1 309 ? 11.822 4.526 3.854 1.00 88.19 309 ARG A N 1
ATOM 2332 C CA . ARG A 1 309 ? 11.945 3.522 2.788 1.00 88.19 309 ARG A CA 1
ATOM 2333 C C . ARG A 1 309 ? 13.381 3.050 2.591 1.00 88.19 309 ARG A C 1
ATOM 2335 O O . ARG A 1 309 ? 13.596 1.859 2.405 1.00 88.19 309 ARG A O 1
ATOM 2342 N N . GLY A 1 310 ? 14.364 3.949 2.664 1.00 87.88 310 GLY A N 1
ATOM 2343 C CA . GLY A 1 310 ? 15.781 3.583 2.601 1.00 87.88 310 GLY A CA 1
ATOM 2344 C C . GLY A 1 310 ? 16.186 2.611 3.716 1.00 87.88 310 GLY A C 1
ATOM 2345 O O . GLY A 1 310 ? 16.858 1.617 3.445 1.00 87.88 310 GLY A O 1
ATOM 2346 N N . LEU A 1 311 ? 15.712 2.840 4.948 1.00 88.88 311 LEU A N 1
ATOM 2347 C CA . LEU A 1 311 ? 15.921 1.919 6.074 1.00 88.88 311 LEU A CA 1
ATOM 2348 C C . LEU A 1 311 ? 15.265 0.552 5.826 1.00 88.88 311 LEU A C 1
ATOM 2350 O O . LEU A 1 311 ? 15.889 -0.477 6.083 1.00 88.88 311 LEU A O 1
ATOM 2354 N N . MET A 1 312 ? 14.045 0.529 5.278 1.00 91.19 312 MET A N 1
ATOM 2355 C CA . MET A 1 312 ? 13.384 -0.720 4.873 1.00 91.19 312 MET A CA 1
ATOM 2356 C C . MET A 1 312 ? 14.153 -1.465 3.789 1.00 91.19 312 MET A C 1
ATOM 2358 O O . MET A 1 312 ? 14.356 -2.671 3.904 1.00 91.19 312 MET A O 1
ATOM 2362 N N . GLY A 1 313 ? 14.596 -0.755 2.750 1.00 91.19 313 GLY A N 1
ATOM 2363 C CA . GLY A 1 313 ? 15.381 -1.327 1.661 1.00 91.19 313 GLY A CA 1
ATOM 2364 C C . GLY A 1 313 ? 16.672 -1.961 2.177 1.00 91.19 313 GLY A C 1
ATOM 2365 O O . GLY A 1 313 ? 16.971 -3.104 1.842 1.00 91.19 313 GLY A O 1
ATOM 2366 N N . ALA A 1 314 ? 17.386 -1.277 3.075 1.00 90.38 314 ALA A N 1
ATOM 2367 C CA . ALA A 1 314 ? 18.579 -1.824 3.718 1.00 90.38 314 ALA A CA 1
ATOM 2368 C C . ALA A 1 314 ? 18.276 -3.091 4.540 1.00 90.38 314 ALA A C 1
ATOM 2370 O O . ALA A 1 314 ? 19.015 -4.071 4.449 1.00 90.38 314 ALA A O 1
ATOM 2371 N N . GLY A 1 315 ? 17.171 -3.105 5.296 1.00 90.94 315 GLY A N 1
ATOM 2372 C CA . GLY A 1 315 ? 16.727 -4.278 6.056 1.00 90.94 315 GLY A CA 1
ATOM 2373 C C . GLY A 1 315 ? 16.392 -5.481 5.169 1.00 90.94 315 GLY A C 1
ATOM 2374 O O . GLY A 1 315 ? 16.788 -6.602 5.483 1.00 90.94 315 GLY A O 1
ATOM 2375 N N . VAL A 1 316 ? 15.724 -5.248 4.035 1.00 92.50 316 VAL A N 1
ATOM 2376 C CA . VAL A 1 316 ? 15.435 -6.275 3.019 1.00 92.50 316 VAL A CA 1
ATOM 2377 C C . VAL A 1 316 ? 16.730 -6.853 2.450 1.00 92.50 316 VAL A C 1
ATOM 2379 O O . VAL A 1 316 ? 16.920 -8.067 2.466 1.00 92.50 316 VAL A O 1
ATOM 2382 N N . LEU A 1 317 ? 17.652 -5.998 2.002 1.00 92.12 317 LEU A N 1
ATOM 2383 C CA . LEU A 1 317 ? 18.912 -6.439 1.398 1.00 92.12 317 LEU A CA 1
ATOM 2384 C C . LEU A 1 317 ? 19.811 -7.186 2.389 1.00 92.12 317 LEU A C 1
ATOM 2386 O O . LEU A 1 317 ? 20.487 -8.131 1.992 1.00 92.12 317 LEU A O 1
ATOM 2390 N N . ALA A 1 318 ? 19.780 -6.829 3.676 1.00 90.31 318 ALA A N 1
ATOM 2391 C CA . ALA A 1 318 ? 20.501 -7.559 4.718 1.00 90.31 318 ALA A CA 1
ATOM 2392 C C . ALA A 1 318 ? 20.018 -9.016 4.859 1.00 90.31 318 ALA A C 1
ATOM 2394 O O . ALA A 1 318 ? 20.835 -9.922 5.017 1.00 90.31 318 ALA A O 1
ATOM 2395 N N . VAL A 1 319 ? 18.707 -9.268 4.745 1.00 90.38 319 VAL A N 1
ATOM 2396 C CA . VAL A 1 319 ? 18.146 -10.635 4.776 1.00 90.38 319 VAL A CA 1
ATOM 2397 C C . VAL A 1 319 ? 18.570 -11.432 3.547 1.00 90.38 319 VAL A C 1
ATOM 2399 O O . VAL A 1 319 ? 18.921 -12.606 3.661 1.00 90.38 319 VAL A O 1
ATOM 2402 N N . VAL A 1 320 ? 18.570 -10.799 2.372 1.00 90.38 320 VAL A N 1
ATOM 2403 C CA . VAL A 1 320 ? 19.027 -11.437 1.129 1.00 90.38 320 VAL A CA 1
ATOM 2404 C C . VAL A 1 320 ? 20.513 -11.777 1.216 1.00 90.38 320 VAL A C 1
ATOM 2406 O O . VAL A 1 320 ? 20.899 -12.894 0.882 1.00 90.38 320 VAL A O 1
ATOM 2409 N N . ALA A 1 321 ? 21.335 -10.862 1.739 1.00 87.75 321 ALA A N 1
ATOM 2410 C CA . ALA A 1 321 ? 22.765 -11.076 1.953 1.00 87.75 321 ALA A CA 1
ATOM 2411 C C . ALA A 1 321 ? 23.055 -12.237 2.915 1.00 87.75 321 ALA A C 1
ATOM 2413 O O . ALA A 1 321 ? 24.017 -12.976 2.718 1.00 87.75 321 ALA A O 1
ATOM 2414 N N . ALA A 1 322 ? 22.190 -12.443 3.912 1.00 87.06 322 ALA A N 1
ATOM 2415 C CA . ALA A 1 322 ? 22.245 -13.585 4.821 1.00 87.06 322 ALA A CA 1
ATOM 2416 C C . ALA A 1 322 ? 21.740 -14.905 4.195 1.00 87.06 322 ALA A C 1
ATOM 2418 O O . ALA A 1 322 ? 21.743 -15.940 4.857 1.00 87.06 322 ALA A O 1
ATOM 2419 N N . GLY A 1 323 ? 21.305 -14.897 2.929 1.00 84.44 323 GLY A N 1
ATOM 2420 C CA . GLY A 1 323 ? 20.786 -16.074 2.231 1.00 84.44 323 GLY A CA 1
ATOM 2421 C C . GLY A 1 323 ? 19.333 -16.416 2.567 1.00 84.44 323 GLY A C 1
ATOM 2422 O O . GLY A 1 323 ? 18.905 -17.535 2.293 1.00 84.44 323 GLY A O 1
ATOM 2423 N N . GLY A 1 324 ? 18.562 -15.476 3.126 1.00 82.06 324 GLY A N 1
ATOM 2424 C CA . GLY A 1 324 ? 17.195 -15.716 3.607 1.00 82.06 324 GLY A CA 1
ATOM 2425 C C . GLY A 1 324 ? 16.175 -16.111 2.532 1.00 82.06 324 GLY A C 1
ATOM 2426 O O . GLY A 1 324 ? 15.114 -16.616 2.873 1.00 82.06 324 GLY A O 1
ATOM 2427 N N . LEU A 1 325 ? 16.492 -15.922 1.246 1.00 82.88 325 LEU A N 1
ATOM 2428 C CA . LEU A 1 325 ? 15.647 -16.344 0.120 1.00 82.88 325 LEU A CA 1
ATOM 2429 C C . LEU A 1 325 ? 15.836 -17.820 -0.275 1.00 82.88 325 LEU A C 1
ATOM 2431 O O . LEU A 1 325 ? 15.091 -18.340 -1.104 1.00 82.88 325 LEU A O 1
ATOM 2435 N N . ARG A 1 326 ? 16.829 -18.520 0.285 1.00 77.88 326 ARG A N 1
ATOM 2436 C CA . ARG A 1 326 ? 17.092 -19.920 -0.066 1.00 77.88 326 ARG A CA 1
ATOM 2437 C C . ARG A 1 326 ? 15.986 -20.825 0.476 1.00 77.88 326 ARG A C 1
ATOM 2439 O O . ARG A 1 326 ? 15.735 -20.847 1.676 1.00 77.88 326 ARG A O 1
ATOM 2446 N N . GLY A 1 327 ? 15.370 -21.616 -0.403 1.00 67.94 327 GLY A N 1
ATOM 2447 C CA . GLY A 1 327 ? 14.355 -22.606 -0.021 1.00 67.94 327 GLY A CA 1
ATOM 2448 C C . GLY A 1 327 ? 12.945 -22.044 0.187 1.00 67.94 327 GLY A C 1
ATOM 2449 O O . GLY A 1 327 ? 12.103 -22.734 0.763 1.00 67.94 327 GLY A O 1
ATOM 2450 N N . VAL A 1 328 ? 12.668 -20.820 -0.278 1.00 77.75 328 VAL A N 1
ATOM 2451 C CA . VAL A 1 328 ? 11.314 -20.249 -0.259 1.00 77.75 328 VAL A CA 1
ATOM 2452 C C . VAL A 1 328 ? 10.400 -21.059 -1.177 1.00 77.75 328 VAL A C 1
ATOM 2454 O O . VAL A 1 328 ? 10.637 -21.160 -2.377 1.00 77.75 328 VAL A O 1
ATOM 2457 N N . GLN A 1 329 ? 9.325 -21.606 -0.612 1.00 73.44 329 GLN A N 1
ATOM 2458 C CA . GLN A 1 329 ? 8.283 -22.298 -1.366 1.00 73.44 329 GLN A CA 1
ATOM 2459 C C . GLN A 1 329 ? 7.142 -21.320 -1.669 1.00 73.44 329 GLN A C 1
ATOM 2461 O O . GLN A 1 329 ? 6.470 -20.826 -0.760 1.00 73.44 329 GLN A O 1
ATOM 2466 N N . LEU A 1 330 ? 6.934 -21.026 -2.954 1.00 72.31 330 LEU A N 1
ATOM 2467 C CA . LEU A 1 330 ? 5.886 -20.124 -3.455 1.00 72.31 330 LEU A CA 1
ATOM 2468 C C . LEU A 1 330 ? 4.682 -20.908 -3.993 1.00 72.31 330 LEU A C 1
ATOM 2470 O O . LEU A 1 330 ? 4.121 -20.588 -5.042 1.00 72.31 330 LEU A O 1
ATOM 2474 N N . GLU A 1 331 ? 4.296 -21.957 -3.268 1.00 68.12 331 GLU A N 1
ATOM 2475 C CA . GLU A 1 331 ? 3.095 -22.728 -3.572 1.00 68.12 331 GLU A CA 1
ATOM 2476 C C . GLU A 1 331 ? 1.846 -21.892 -3.272 1.00 68.12 331 GLU A C 1
ATOM 2478 O O . GLU A 1 331 ? 1.720 -21.262 -2.219 1.00 68.12 331 GLU A O 1
ATOM 2483 N N . GLY A 1 332 ? 0.927 -21.872 -4.228 1.00 59.06 332 GLY A N 1
ATOM 2484 C CA . GLY A 1 332 ? -0.375 -21.241 -4.128 1.00 59.06 332 GLY A CA 1
ATOM 2485 C C . GLY A 1 332 ? -1.481 -22.272 -3.960 1.00 59.06 332 GLY A C 1
ATOM 2486 O O . GLY A 1 332 ? -1.470 -23.338 -4.575 1.00 59.06 332 GLY A O 1
ATOM 2487 N N . GLU A 1 333 ? -2.488 -21.907 -3.174 1.00 54.00 333 GLU A N 1
ATOM 2488 C CA . GLU A 1 333 ? -3.794 -22.557 -3.213 1.00 54.00 333 GLU A CA 1
ATOM 2489 C C . GLU A 1 333 ? -4.680 -21.773 -4.191 1.00 54.00 333 GLU A C 1
ATOM 2491 O O . GLU A 1 333 ? -5.317 -20.788 -3.816 1.00 54.00 333 GLU A O 1
ATOM 2496 N N . ALA A 1 334 ? -4.673 -22.134 -5.478 1.00 44.19 334 ALA A N 1
ATOM 2497 C CA . ALA A 1 334 ? -5.549 -21.496 -6.459 1.00 44.19 334 ALA A CA 1
ATOM 2498 C C . ALA A 1 334 ? -6.870 -22.260 -6.579 1.00 44.19 334 ALA A C 1
ATOM 2500 O O . ALA A 1 334 ? -6.969 -23.213 -7.343 1.00 44.19 334 ALA A O 1
ATOM 2501 N N . TYR A 1 335 ? -7.901 -21.800 -5.864 1.00 49.75 335 TYR A N 1
ATOM 2502 C CA . TYR A 1 335 ? -9.289 -22.159 -6.158 1.00 49.75 335 TYR A CA 1
ATOM 2503 C C . TYR A 1 335 ? -10.221 -20.968 -5.957 1.00 49.75 335 TYR A C 1
ATOM 2505 O O . TYR A 1 335 ? -10.356 -20.428 -4.859 1.00 49.75 335 TYR A O 1
ATOM 2513 N N . PHE A 1 336 ? -10.910 -20.579 -7.028 1.00 40.94 336 PHE A N 1
ATOM 2514 C CA . PHE A 1 336 ? -12.071 -19.706 -6.929 1.00 40.94 336 PHE A CA 1
ATOM 2515 C C . PHE A 1 336 ? -13.199 -20.485 -6.231 1.00 40.94 336 PHE A C 1
ATOM 2517 O O . PHE A 1 336 ? -13.603 -21.539 -6.711 1.00 40.94 336 PHE A O 1
ATOM 2524 N N . GLY A 1 337 ? -13.685 -20.000 -5.084 1.00 50.94 337 GLY A N 1
ATOM 2525 C CA . GLY A 1 337 ? -14.788 -20.638 -4.347 1.00 50.94 337 GLY A CA 1
ATOM 2526 C C . GLY A 1 337 ? -14.393 -21.671 -3.280 1.00 50.94 337 GLY A C 1
ATOM 2527 O O . GLY A 1 337 ? -15.261 -22.401 -2.810 1.00 50.94 337 GLY A O 1
ATOM 2528 N N . GLY A 1 338 ? -13.118 -21.742 -2.872 1.00 44.16 338 GLY A N 1
ATOM 2529 C CA . GLY A 1 338 ? -12.694 -22.448 -1.648 1.00 44.16 338 GLY A CA 1
ATOM 2530 C C . GLY A 1 338 ? -12.787 -23.980 -1.666 1.00 44.16 338 GLY A C 1
ATOM 2531 O O . GLY A 1 338 ? -12.591 -24.613 -0.633 1.00 44.16 338 GLY A O 1
ATOM 2532 N N . THR A 1 339 ? -13.073 -24.598 -2.812 1.00 42.31 339 THR A N 1
ATOM 2533 C CA . THR A 1 339 ? -13.127 -26.060 -2.954 1.00 42.31 339 THR A CA 1
ATOM 2534 C C . THR A 1 339 ? -11.846 -26.569 -3.597 1.00 42.31 339 THR A C 1
ATOM 2536 O O . THR A 1 339 ? -11.571 -26.297 -4.760 1.00 42.31 339 THR A O 1
ATOM 2539 N N . ARG A 1 340 ? -11.056 -27.318 -2.824 1.00 48.50 340 ARG A N 1
ATOM 2540 C CA . ARG A 1 340 ? -9.857 -28.009 -3.302 1.00 48.50 340 ARG A CA 1
ATOM 2541 C C . ARG A 1 340 ? -10.297 -29.160 -4.209 1.00 48.50 340 ARG A C 1
AT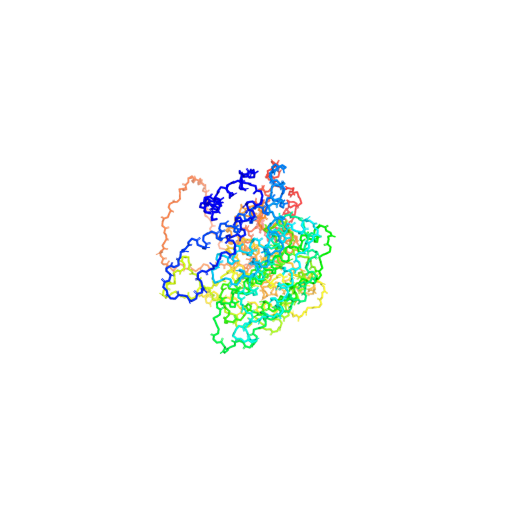OM 2543 O O . ARG A 1 340 ? -10.927 -30.097 -3.724 1.00 48.50 340 ARG A O 1
ATOM 2550 N N . ALA A 1 341 ? -9.994 -29.105 -5.504 1.00 44.88 341 ALA A N 1
ATOM 2551 C CA . ALA A 1 341 ? -10.132 -30.288 -6.346 1.00 44.88 341 ALA A CA 1
ATOM 2552 C C . ALA A 1 341 ? -8.973 -31.242 -6.020 1.00 44.88 341 ALA A C 1
ATOM 2554 O O . ALA A 1 341 ? -7.796 -30.884 -6.110 1.00 44.88 341 ALA A O 1
ATOM 2555 N N . GLU A 1 342 ? -9.296 -32.456 -5.587 1.00 41.81 342 GLU A N 1
ATOM 2556 C CA . GLU A 1 342 ? -8.300 -33.507 -5.401 1.00 41.81 342 GLU A CA 1
ATOM 2557 C C . GLU A 1 342 ? -7.634 -33.801 -6.757 1.00 41.81 342 GLU A C 1
ATOM 2559 O O . GLU A 1 342 ? -8.288 -34.256 -7.693 1.00 41.81 342 GLU A O 1
ATOM 2564 N N . GLY A 1 343 ? -6.334 -33.501 -6.879 1.00 45.78 343 GLY A N 1
ATOM 2565 C CA . GLY A 1 343 ? -5.522 -33.857 -8.051 1.00 45.78 343 GLY A CA 1
ATOM 2566 C C . GLY A 1 343 ? -4.916 -32.708 -8.868 1.00 45.78 343 GLY A C 1
ATOM 2567 O O . GLY A 1 343 ? -4.220 -32.993 -9.840 1.00 45.78 343 GLY A O 1
ATOM 2568 N N . SER A 1 344 ? -5.107 -31.431 -8.512 1.00 44.09 344 SER A N 1
ATOM 2569 C CA . SER A 1 344 ? -4.369 -30.337 -9.174 1.00 44.09 344 SER A CA 1
ATOM 2570 C C . SER A 1 344 ? -2.920 -30.251 -8.685 1.00 44.09 344 SER A C 1
ATOM 2572 O O . SER A 1 344 ? -2.683 -30.208 -7.475 1.00 44.09 344 SER A O 1
ATOM 2574 N N . SER A 1 345 ? -1.960 -30.129 -9.602 1.00 51.53 345 SER A N 1
ATOM 2575 C CA . SER A 1 345 ? -0.595 -29.683 -9.289 1.00 51.53 345 SER A CA 1
ATOM 2576 C C . SER A 1 345 ? -0.626 -28.362 -8.511 1.00 51.53 345 SER A C 1
ATOM 2578 O O . SER A 1 345 ? -1.457 -27.507 -8.825 1.00 51.53 345 SER A O 1
ATOM 2580 N N . SER A 1 346 ? 0.259 -28.186 -7.523 1.00 55.47 346 SER A N 1
ATOM 2581 C CA . SER A 1 346 ? 0.394 -26.925 -6.785 1.00 55.47 346 SER A CA 1
ATOM 2582 C C . SER A 1 346 ? 0.611 -25.777 -7.776 1.00 55.47 346 SER A C 1
ATOM 2584 O O . SER A 1 346 ? 1.616 -25.703 -8.479 1.00 55.47 346 SER A O 1
ATOM 2586 N N . SER A 1 347 ? -0.386 -24.906 -7.908 1.00 66.56 347 SER A N 1
ATOM 2587 C CA . SER A 1 347 ? -0.277 -23.697 -8.723 1.00 66.56 347 SER A CA 1
ATOM 2588 C C . SER A 1 347 ? 0.701 -22.746 -8.047 1.00 66.56 347 SER A C 1
ATOM 2590 O O . SER A 1 347 ? 0.623 -22.583 -6.834 1.00 66.56 347 SER A O 1
ATOM 2592 N N . VAL A 1 348 ? 1.589 -22.090 -8.786 1.00 73.69 348 VAL A N 1
ATOM 2593 C CA . VAL A 1 348 ? 2.467 -21.061 -8.210 1.00 73.69 348 VAL A CA 1
ATOM 2594 C C . VAL A 1 348 ? 1.631 -19.847 -7.790 1.00 73.69 348 VAL A C 1
ATOM 2596 O O . VAL A 1 348 ? 0.776 -19.387 -8.549 1.00 73.69 348 VAL A O 1
ATOM 2599 N N . ASP A 1 349 ? 1.871 -19.299 -6.594 1.00 82.06 349 ASP A N 1
ATOM 2600 C CA . ASP A 1 349 ? 1.236 -18.044 -6.177 1.00 82.06 349 ASP A CA 1
ATOM 2601 C C . ASP A 1 349 ? 1.902 -16.845 -6.868 1.00 82.06 349 ASP A C 1
ATOM 2603 O O . ASP A 1 349 ? 2.777 -16.180 -6.304 1.00 82.06 349 ASP A O 1
ATOM 2607 N N . ASN A 1 350 ? 1.463 -16.549 -8.094 1.00 84.00 350 ASN A N 1
ATOM 2608 C CA . ASN A 1 350 ? 1.981 -15.443 -8.902 1.00 84.00 350 ASN A CA 1
ATOM 2609 C C . ASN A 1 350 ? 1.884 -14.082 -8.191 1.00 84.00 350 ASN A C 1
ATOM 2611 O O . ASN A 1 350 ? 2.720 -13.212 -8.426 1.00 84.00 350 ASN A O 1
ATOM 2615 N N . VAL A 1 351 ? 0.912 -13.877 -7.292 1.00 87.88 351 VAL A N 1
ATOM 2616 C CA . VAL A 1 351 ? 0.796 -12.628 -6.516 1.00 87.88 351 VAL A CA 1
ATOM 2617 C C . VAL A 1 351 ? 1.963 -12.504 -5.539 1.00 87.88 351 VAL A C 1
ATOM 2619 O O . VAL A 1 351 ? 2.609 -11.459 -5.460 1.00 87.88 351 VAL A O 1
ATOM 2622 N N . THR A 1 352 ? 2.253 -13.584 -4.816 1.00 88.75 352 THR A N 1
ATOM 2623 C CA . THR A 1 352 ? 3.354 -13.659 -3.847 1.00 88.75 352 THR A CA 1
ATOM 2624 C C . THR A 1 352 ? 4.712 -13.571 -4.556 1.00 88.75 352 THR A C 1
ATOM 2626 O O . THR A 1 352 ? 5.587 -12.839 -4.092 1.00 88.75 352 THR A O 1
ATOM 2629 N N . VAL A 1 353 ? 4.866 -14.219 -5.720 1.00 89.00 353 VAL A N 1
ATOM 2630 C CA . VAL A 1 353 ? 6.059 -14.104 -6.580 1.00 89.00 353 VAL A CA 1
ATOM 2631 C C . VAL A 1 353 ? 6.292 -12.651 -7.007 1.00 89.00 353 VAL A C 1
ATOM 2633 O O . VAL A 1 353 ? 7.357 -12.094 -6.737 1.00 89.00 353 VAL A O 1
ATOM 2636 N N . ARG A 1 354 ? 5.290 -12.004 -7.622 1.00 90.81 354 ARG A N 1
ATOM 2637 C CA . ARG A 1 354 ? 5.391 -10.605 -8.076 1.00 90.81 354 ARG A CA 1
ATOM 2638 C C . ARG A 1 354 ? 5.713 -9.659 -6.926 1.00 90.81 354 ARG A C 1
ATOM 2640 O O . ARG A 1 354 ? 6.558 -8.774 -7.074 1.00 90.81 354 ARG A O 1
ATOM 2647 N N . ALA A 1 355 ? 5.082 -9.864 -5.769 1.00 93.06 355 ALA A N 1
ATOM 2648 C CA . ALA A 1 355 ? 5.338 -9.060 -4.583 1.00 93.06 355 ALA A CA 1
ATOM 2649 C C . ALA A 1 355 ? 6.782 -9.199 -4.091 1.00 93.06 355 ALA A C 1
ATOM 2651 O O . ALA A 1 355 ? 7.422 -8.181 -3.831 1.00 93.06 355 ALA A O 1
ATOM 2652 N N . LEU A 1 356 ? 7.320 -10.421 -4.026 1.00 92.81 356 LEU A N 1
ATOM 2653 C CA . LEU A 1 356 ? 8.718 -10.653 -3.663 1.00 92.81 356 LEU A CA 1
ATOM 2654 C C . LEU A 1 356 ? 9.676 -9.968 -4.648 1.00 92.81 356 LEU A C 1
ATOM 2656 O O . LEU A 1 356 ? 10.580 -9.249 -4.222 1.00 92.81 356 LEU A O 1
ATOM 2660 N N . CYS A 1 357 ? 9.448 -10.127 -5.956 1.00 92.31 357 CYS A N 1
ATOM 2661 C CA . CYS A 1 357 ? 10.253 -9.471 -6.987 1.00 92.31 357 CYS A CA 1
ATOM 2662 C C . CYS A 1 357 ? 10.267 -7.949 -6.824 1.00 92.31 357 CYS A C 1
ATOM 2664 O O . CYS A 1 357 ? 11.333 -7.337 -6.862 1.00 92.31 357 CYS A O 1
ATOM 2666 N N . LEU A 1 358 ? 9.105 -7.328 -6.610 1.00 94.06 358 LEU A N 1
ATOM 2667 C CA . LEU A 1 358 ? 9.013 -5.881 -6.423 1.00 94.06 358 LEU A CA 1
ATOM 2668 C C . LEU A 1 358 ? 9.654 -5.408 -5.122 1.00 94.06 358 LEU A C 1
ATOM 2670 O O . LEU A 1 358 ? 10.326 -4.381 -5.137 1.00 94.06 358 LEU A O 1
ATOM 2674 N N . VAL A 1 359 ? 9.503 -6.149 -4.020 1.00 94.81 359 VAL A N 1
ATOM 2675 C CA . VAL A 1 359 ? 10.188 -5.844 -2.753 1.00 94.81 359 VAL A CA 1
ATOM 2676 C C . VAL A 1 359 ? 11.702 -5.778 -2.968 1.00 94.81 359 VAL A C 1
ATOM 2678 O O . VAL A 1 359 ? 12.337 -4.810 -2.550 1.00 94.81 359 VAL A O 1
ATOM 2681 N N . LEU A 1 360 ? 12.273 -6.750 -3.684 1.00 93.88 360 LEU A N 1
ATOM 2682 C CA . LEU A 1 360 ? 13.708 -6.795 -3.976 1.00 93.88 360 LEU A CA 1
ATOM 2683 C C . LEU A 1 360 ? 14.148 -5.690 -4.943 1.00 93.88 360 LEU A C 1
ATOM 2685 O O . LEU A 1 360 ? 15.092 -4.959 -4.648 1.00 93.88 360 LEU A O 1
ATOM 2689 N N . LEU A 1 361 ? 13.444 -5.519 -6.067 1.00 93.88 361 LEU A N 1
ATOM 2690 C CA . LEU A 1 361 ? 13.759 -4.479 -7.050 1.00 93.88 361 LEU A CA 1
ATOM 2691 C C . LEU A 1 361 ? 13.662 -3.077 -6.437 1.00 93.88 361 LEU A C 1
ATOM 2693 O O . LEU A 1 361 ? 14.514 -2.234 -6.700 1.00 93.88 361 LEU A O 1
ATOM 2697 N N . LYS A 1 362 ? 12.669 -2.817 -5.580 1.00 94.19 362 LYS A N 1
ATOM 2698 C CA . LYS A 1 362 ? 12.552 -1.532 -4.881 1.00 94.19 362 LYS A CA 1
ATOM 2699 C C . LYS A 1 362 ? 13.623 -1.325 -3.826 1.00 94.19 362 LYS A C 1
ATOM 2701 O O . LYS A 1 362 ? 14.120 -0.209 -3.703 1.00 94.19 362 LYS A O 1
ATOM 2706 N N . ALA A 1 363 ? 13.998 -2.364 -3.087 1.00 93.94 363 ALA A N 1
ATOM 2707 C CA . ALA A 1 363 ? 15.087 -2.266 -2.124 1.00 93.94 363 ALA A CA 1
ATOM 2708 C C . ALA A 1 363 ? 16.417 -1.905 -2.815 1.00 93.94 363 ALA A C 1
ATOM 2710 O O . ALA A 1 363 ? 17.099 -0.983 -2.366 1.00 93.94 363 ALA A O 1
ATOM 2711 N N . LEU A 1 364 ? 16.723 -2.549 -3.949 1.00 92.94 364 LEU A N 1
ATOM 2712 C CA . LEU A 1 364 ? 17.874 -2.218 -4.800 1.00 92.94 364 LEU A CA 1
ATOM 2713 C C . LEU A 1 364 ? 17.784 -0.791 -5.363 1.00 92.94 364 LEU A C 1
ATOM 2715 O O . LEU A 1 364 ? 18.744 -0.030 -5.300 1.00 92.94 364 LEU A O 1
ATOM 2719 N N . GLU A 1 365 ? 16.616 -0.384 -5.866 1.00 92.50 365 GLU A N 1
ATOM 2720 C CA . GLU A 1 365 ? 16.404 0.973 -6.381 1.00 92.50 365 GLU A CA 1
ATOM 2721 C C . GLU A 1 365 ? 16.689 2.047 -5.312 1.00 92.50 365 GLU A C 1
ATOM 2723 O O . GLU A 1 365 ? 17.355 3.047 -5.587 1.00 92.50 365 GLU A O 1
ATOM 2728 N N . LEU A 1 366 ? 16.204 1.840 -4.084 1.00 90.69 366 LEU A N 1
ATOM 2729 C CA . LEU A 1 366 ? 16.408 2.753 -2.955 1.00 90.69 366 LEU A CA 1
ATOM 2730 C C . LEU A 1 366 ? 17.867 2.778 -2.491 1.00 90.69 366 LEU A C 1
ATOM 2732 O O . LEU A 1 366 ? 18.388 3.836 -2.136 1.00 90.69 366 LEU A O 1
ATOM 2736 N N . GLN A 1 367 ? 18.548 1.637 -2.535 1.00 90.19 367 GLN A N 1
ATOM 2737 C CA . GLN A 1 367 ? 19.976 1.546 -2.255 1.00 90.19 367 GLN A CA 1
ATOM 2738 C C . GLN A 1 367 ? 20.790 2.386 -3.247 1.00 90.19 367 GLN A C 1
ATOM 2740 O O . GLN A 1 367 ? 21.590 3.214 -2.806 1.00 90.19 367 GLN A O 1
ATOM 2745 N N . CYS A 1 368 ? 20.514 2.275 -4.553 1.00 87.94 368 CYS A N 1
ATOM 2746 C CA . CYS A 1 368 ? 21.134 3.109 -5.589 1.00 87.94 368 CYS A CA 1
ATOM 2747 C C . CYS A 1 368 ? 20.923 4.619 -5.348 1.00 87.94 368 CYS A C 1
ATOM 2749 O O . CYS A 1 368 ? 21.782 5.429 -5.695 1.00 87.94 368 CYS A O 1
ATOM 2751 N N . GLN A 1 369 ? 19.793 5.014 -4.749 1.00 85.81 369 GLN A N 1
ATOM 2752 C CA . GLN A 1 369 ? 19.482 6.414 -4.421 1.00 85.81 369 GLN A CA 1
ATOM 2753 C C . GLN A 1 369 ? 20.174 6.904 -3.140 1.00 85.81 369 GLN A C 1
ATOM 2755 O O . GLN A 1 369 ? 20.448 8.095 -3.009 1.00 85.81 369 GLN A O 1
ATOM 2760 N N . SER A 1 370 ? 20.445 6.003 -2.193 1.00 79.94 370 SER A N 1
ATOM 2761 C CA . SER A 1 370 ? 20.990 6.334 -0.869 1.00 79.94 370 SER A CA 1
ATOM 2762 C C . SER A 1 370 ? 22.472 6.733 -0.879 1.00 79.94 370 SER A C 1
ATOM 2764 O O . SER A 1 370 ? 22.939 7.379 0.060 1.00 79.94 370 SER A O 1
ATOM 2766 N N . GLY A 1 371 ? 23.221 6.324 -1.912 1.00 69.25 371 GLY A N 1
ATOM 2767 C CA . GLY A 1 371 ? 24.671 6.526 -2.014 1.00 69.25 371 GLY A CA 1
ATOM 2768 C C . GLY A 1 371 ? 25.498 5.787 -0.950 1.00 69.25 371 GLY A C 1
ATOM 2769 O O . GLY A 1 371 ? 26.704 6.004 -0.863 1.00 69.25 371 GLY A O 1
ATOM 2770 N N . GLN A 1 372 ? 24.865 4.944 -0.127 1.00 70.44 372 GLN A N 1
ATOM 2771 C CA . GLN A 1 372 ? 25.530 4.115 0.878 1.00 70.44 372 GLN A CA 1
ATOM 2772 C C . GLN A 1 372 ? 26.248 2.924 0.221 1.00 70.44 372 GLN A C 1
ATOM 2774 O O . GLN A 1 372 ? 25.836 2.488 -0.858 1.00 70.44 372 GLN A O 1
ATOM 2779 N N . PRO A 1 373 ? 27.312 2.385 0.851 1.00 66.50 373 PRO A N 1
ATOM 2780 C CA . PRO A 1 373 ? 28.007 1.212 0.336 1.00 66.50 373 PRO A CA 1
ATOM 2781 C C . PRO A 1 373 ? 27.049 0.030 0.195 1.00 66.50 373 PRO A C 1
ATOM 2783 O O . PRO A 1 373 ? 26.146 -0.160 1.008 1.00 66.50 373 PRO A O 1
ATOM 2786 N N . GLU A 1 374 ? 27.261 -0.759 -0.854 1.00 68.00 374 GLU A N 1
ATOM 2787 C CA . GLU A 1 374 ? 26.406 -1.884 -1.200 1.00 68.00 374 GLU A CA 1
ATOM 2788 C C . GLU A 1 374 ? 26.569 -3.027 -0.169 1.00 68.00 374 GLU A C 1
ATOM 2790 O O . GLU A 1 374 ? 27.635 -3.642 -0.145 1.00 68.00 374 GLU A O 1
ATOM 2795 N N . PRO A 1 375 ? 25.577 -3.351 0.695 1.00 63.50 375 PRO A N 1
ATOM 2796 C CA . PRO A 1 375 ? 25.624 -4.527 1.574 1.00 63.50 375 PRO A CA 1
ATOM 2797 C C . PRO A 1 375 ? 25.864 -5.853 0.850 1.00 63.50 375 PRO A C 1
ATOM 2799 O O . PRO A 1 375 ? 26.463 -6.760 1.423 1.00 63.50 375 PRO A O 1
ATOM 2802 N N . LEU A 1 376 ? 25.384 -5.982 -0.388 1.00 74.88 376 LEU A N 1
ATOM 2803 C CA . LEU A 1 376 ? 25.532 -7.178 -1.207 1.00 74.88 376 LEU A CA 1
ATOM 2804 C C . LEU A 1 376 ? 25.695 -6.767 -2.671 1.00 74.88 376 LEU A C 1
ATOM 2806 O O . LEU A 1 376 ? 24.834 -6.037 -3.148 1.00 74.88 376 LEU A O 1
ATOM 2810 N N . PRO A 1 377 ? 26.712 -7.266 -3.396 1.00 83.94 377 PRO A N 1
ATOM 2811 C CA . PRO A 1 377 ? 26.858 -7.010 -4.823 1.00 83.94 377 PRO A CA 1
ATOM 2812 C C . PRO A 1 377 ? 25.594 -7.357 -5.622 1.00 83.94 377 PRO A C 1
ATOM 2814 O O . PRO A 1 377 ? 25.059 -8.463 -5.490 1.00 83.94 377 PRO A O 1
ATOM 2817 N N . LEU A 1 378 ? 25.187 -6.460 -6.522 1.00 87.50 378 LEU A N 1
ATOM 2818 C CA . LEU A 1 378 ? 24.001 -6.575 -7.372 1.00 87.50 378 LEU A CA 1
ATOM 2819 C C . LEU A 1 378 ? 23.841 -7.961 -8.026 1.00 87.50 378 LEU A C 1
ATOM 2821 O O . LEU A 1 378 ? 22.736 -8.509 -7.959 1.00 87.50 378 LEU A O 1
ATOM 2825 N N . PRO A 1 379 ? 24.894 -8.586 -8.605 1.00 86.94 379 PRO A N 1
ATOM 2826 C CA . PRO A 1 379 ? 24.763 -9.912 -9.204 1.00 86.94 379 PRO A CA 1
ATOM 2827 C C . PRO A 1 379 ? 24.309 -10.991 -8.220 1.00 86.94 379 PRO A C 1
ATOM 2829 O O . PRO A 1 379 ? 23.508 -11.845 -8.584 1.00 86.94 379 PRO A O 1
ATOM 2832 N N . LEU A 1 380 ? 24.775 -10.945 -6.969 1.00 85.50 380 LEU A N 1
ATOM 2833 C CA . LEU A 1 380 ? 24.405 -11.927 -5.946 1.00 85.50 380 LEU A CA 1
ATOM 2834 C C . LEU A 1 380 ? 22.967 -11.719 -5.461 1.00 85.50 380 LEU A C 1
ATOM 2836 O O . LEU A 1 380 ? 22.249 -12.691 -5.213 1.00 85.50 380 LEU A O 1
ATOM 2840 N N . CYS A 1 381 ? 22.528 -10.460 -5.363 1.00 86.19 381 CYS A N 1
ATOM 2841 C CA . CYS A 1 381 ? 21.146 -10.149 -5.011 1.00 86.19 381 CYS A CA 1
A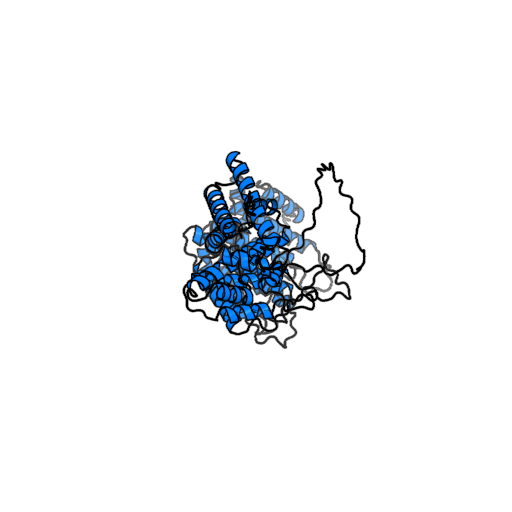TOM 2842 C C . CYS A 1 381 ? 20.174 -10.666 -6.078 1.00 86.19 381 CYS A C 1
ATOM 2844 O O . CYS A 1 381 ? 19.168 -11.292 -5.750 1.00 86.19 381 CYS A O 1
ATOM 2846 N N . LEU A 1 382 ? 20.486 -10.429 -7.355 1.00 87.75 382 LEU A N 1
ATOM 2847 C CA . LEU A 1 382 ? 19.650 -10.880 -8.466 1.00 87.75 382 LEU A CA 1
ATOM 2848 C C . LEU A 1 382 ? 19.709 -12.396 -8.641 1.00 87.75 382 LEU A C 1
ATOM 2850 O O . LEU A 1 382 ? 18.670 -12.999 -8.871 1.00 87.75 382 LEU A O 1
ATOM 2854 N N . GLN A 1 383 ? 20.867 -13.030 -8.435 1.00 87.44 383 GLN A N 1
ATOM 2855 C CA . GLN A 1 383 ? 20.955 -14.493 -8.408 1.00 87.44 383 GLN A CA 1
ATOM 2856 C C . GLN A 1 383 ? 20.003 -15.098 -7.373 1.00 87.44 383 GLN A C 1
ATOM 2858 O O . GLN A 1 383 ? 19.249 -16.009 -7.695 1.00 87.44 383 GLN A O 1
ATOM 2863 N N . SER A 1 384 ? 19.961 -14.523 -6.168 1.00 85.81 384 SER A N 1
ATOM 2864 C CA . SER A 1 384 ? 19.050 -14.978 -5.111 1.00 85.81 384 SER A CA 1
ATOM 2865 C C . SER A 1 384 ? 17.573 -14.851 -5.507 1.00 85.81 384 SER A C 1
ATOM 2867 O O . SER A 1 384 ? 16.747 -15.624 -5.035 1.00 85.81 384 SER A O 1
ATOM 2869 N N . LEU A 1 385 ? 17.228 -13.892 -6.374 1.00 86.31 385 LEU A N 1
ATOM 2870 C CA . LEU A 1 385 ? 15.891 -13.781 -6.955 1.00 86.31 385 LEU A CA 1
ATOM 2871 C C . LEU A 1 385 ? 15.642 -14.872 -8.010 1.00 86.31 385 LEU A C 1
ATOM 2873 O O . LEU A 1 385 ? 14.580 -15.493 -8.005 1.00 86.31 385 LEU A O 1
ATOM 2877 N N . TRP A 1 386 ? 16.604 -15.117 -8.905 1.00 85.00 386 TRP A N 1
ATOM 2878 C CA . TRP A 1 386 ? 16.481 -16.125 -9.966 1.00 85.00 386 TRP A CA 1
ATOM 2879 C C . TRP A 1 386 ? 16.351 -17.548 -9.426 1.00 85.00 386 TRP A C 1
ATOM 2881 O O . TRP A 1 386 ? 15.635 -18.345 -10.030 1.00 85.00 386 TRP A O 1
ATOM 2891 N N . ASP A 1 387 ? 16.983 -17.832 -8.285 1.00 83.50 387 ASP A N 1
ATOM 2892 C CA . ASP A 1 387 ? 16.904 -19.120 -7.588 1.00 83.50 387 ASP A CA 1
ATOM 2893 C C . ASP A 1 387 ? 15.499 -19.402 -7.014 1.00 83.50 387 ASP A C 1
ATOM 2895 O O . ASP A 1 387 ? 15.139 -20.558 -6.802 1.00 83.50 387 ASP A O 1
ATOM 2899 N N . VAL A 1 388 ? 14.698 -18.359 -6.758 1.00 81.00 388 VAL A N 1
ATOM 2900 C CA . VAL A 1 388 ? 13.337 -18.472 -6.196 1.00 81.00 388 VAL A CA 1
ATOM 2901 C C . VAL A 1 388 ? 12.259 -18.476 -7.281 1.00 81.00 388 VAL A C 1
ATOM 2903 O O . VAL A 1 388 ? 11.165 -19.006 -7.077 1.00 81.00 388 VAL A O 1
ATOM 2906 N N . LEU A 1 389 ? 12.536 -17.869 -8.436 1.00 80.44 389 LEU A N 1
ATOM 2907 C CA . LEU A 1 389 ? 11.564 -17.771 -9.515 1.00 80.44 389 LEU A CA 1
ATOM 2908 C C . LEU A 1 389 ? 11.295 -19.140 -10.153 1.00 80.44 389 LEU A C 1
ATOM 2910 O O . LEU A 1 389 ? 12.252 -19.838 -10.505 1.00 80.44 389 LEU A O 1
ATOM 2914 N N . PRO A 1 390 ? 10.017 -19.506 -10.381 1.00 69.56 390 PRO A N 1
ATOM 2915 C CA . PRO A 1 390 ? 9.690 -20.742 -11.076 1.00 69.56 390 PRO A CA 1
ATOM 2916 C C . PRO A 1 390 ? 10.376 -20.771 -12.447 1.00 69.56 390 PRO A C 1
ATOM 2918 O O . PRO A 1 390 ? 10.523 -19.752 -13.132 1.00 69.56 390 PRO A O 1
ATOM 2921 N N . VAL A 1 391 ? 10.845 -21.952 -12.832 1.00 66.00 391 VAL A N 1
ATOM 2922 C CA . VAL A 1 391 ? 11.351 -22.204 -14.181 1.00 66.00 391 VAL A CA 1
ATOM 2923 C C . VAL A 1 391 ? 10.165 -22.677 -15.012 1.00 66.00 391 VAL A C 1
ATOM 2925 O O . VAL A 1 391 ? 9.530 -23.674 -14.663 1.00 66.00 391 VAL A O 1
ATOM 2928 N N . ASP A 1 392 ? 9.852 -21.959 -16.092 1.00 58.16 392 ASP A N 1
ATOM 2929 C CA . ASP A 1 392 ? 8.765 -22.330 -16.999 1.00 58.16 392 ASP A CA 1
ATOM 2930 C C . ASP A 1 392 ? 8.983 -23.753 -17.526 1.00 58.16 392 ASP A C 1
ATOM 2932 O O . ASP A 1 392 ? 9.909 -24.017 -18.293 1.00 58.16 392 ASP A O 1
ATOM 2936 N N . SER A 1 393 ? 8.102 -24.682 -17.149 1.00 45.66 393 SER A N 1
ATOM 2937 C CA . SER A 1 393 ? 8.182 -26.083 -17.590 1.00 45.66 393 SER A CA 1
ATOM 2938 C C . SER A 1 393 ? 7.902 -26.262 -19.093 1.00 45.66 393 SER A C 1
ATOM 2940 O O . SER A 1 393 ? 8.134 -27.339 -19.633 1.00 45.66 393 SER A O 1
ATOM 2942 N N . CYS A 1 394 ? 7.417 -25.211 -19.767 1.00 42.06 394 CYS A N 1
ATOM 2943 C CA . CYS A 1 394 ? 7.135 -25.166 -21.206 1.00 42.06 394 CYS A CA 1
ATOM 2944 C C . CYS A 1 394 ? 8.220 -24.449 -22.032 1.00 42.06 394 CYS A C 1
ATOM 2946 O O . CYS A 1 394 ? 8.004 -24.203 -23.221 1.00 42.06 394 CYS A O 1
ATOM 2948 N N . ALA A 1 395 ? 9.366 -24.088 -21.442 1.00 47.34 395 ALA A N 1
ATOM 2949 C CA . ALA A 1 395 ? 10.466 -23.520 -22.216 1.00 47.34 395 ALA A CA 1
ATOM 2950 C C . ALA A 1 395 ? 10.986 -24.553 -23.243 1.00 47.34 395 ALA A C 1
ATOM 2952 O O . ALA A 1 395 ? 11.126 -25.735 -22.910 1.00 47.34 395 ALA A O 1
ATOM 2953 N N . PRO A 1 396 ? 11.250 -24.151 -24.502 1.00 40.78 396 PRO A N 1
ATOM 2954 C CA . PRO A 1 396 ? 11.777 -25.063 -25.509 1.00 40.78 396 PRO A CA 1
ATOM 2955 C C . PRO A 1 396 ? 13.128 -25.655 -25.060 1.00 40.78 396 PRO A C 1
ATOM 2957 O O . PRO A 1 396 ? 13.889 -24.981 -24.371 1.00 40.78 396 PRO A O 1
ATOM 2960 N N . PRO A 1 397 ? 13.486 -26.879 -25.494 1.00 41.28 397 PRO A N 1
ATOM 2961 C CA . PRO A 1 397 ? 14.719 -27.569 -25.089 1.00 41.28 397 PRO A CA 1
ATOM 2962 C C . PRO A 1 397 ? 16.026 -26.915 -25.591 1.00 41.28 397 PRO A C 1
ATOM 2964 O O . PRO A 1 397 ? 17.107 -27.464 -25.382 1.00 41.28 397 PRO A O 1
ATOM 2967 N N . CYS A 1 398 ? 15.956 -25.757 -26.254 1.00 38.75 398 CYS A N 1
ATOM 2968 C CA . CYS A 1 398 ? 17.110 -25.031 -26.777 1.00 38.75 398 CYS A CA 1
ATOM 2969 C C . CYS A 1 398 ? 17.397 -23.774 -25.943 1.00 38.75 398 CYS A C 1
ATOM 2971 O O . CYS A 1 398 ? 16.893 -22.695 -26.244 1.00 38.75 398 CYS A O 1
ATOM 2973 N N . GLY A 1 399 ? 18.279 -23.926 -24.951 1.00 51.84 399 GLY A N 1
ATOM 2974 C CA . GLY A 1 399 ? 18.918 -22.827 -24.220 1.00 51.84 399 GLY A CA 1
ATOM 2975 C C . GLY A 1 399 ? 18.172 -22.356 -22.970 1.00 51.84 399 GLY A C 1
ATOM 2976 O O . GLY A 1 399 ? 16.950 -22.439 -22.880 1.00 51.84 399 GLY A O 1
ATOM 2977 N N . GLU A 1 400 ? 18.928 -21.862 -21.986 1.00 54.66 400 GLU A N 1
ATOM 2978 C CA . GLU A 1 400 ? 18.357 -21.232 -20.793 1.00 54.66 400 GLU A CA 1
ATOM 2979 C C . GLU A 1 400 ? 17.540 -19.986 -21.188 1.00 54.66 400 GLU A C 1
ATOM 2981 O O . GLU A 1 400 ? 18.012 -19.169 -21.988 1.00 54.66 400 GLU A O 1
ATOM 2986 N N . PRO A 1 401 ? 16.317 -19.808 -20.652 1.00 64.88 401 PRO A N 1
ATOM 2987 C CA . PRO A 1 401 ? 15.492 -18.656 -20.981 1.00 64.88 401 PRO A CA 1
ATOM 2988 C C . PRO A 1 401 ? 16.152 -17.357 -20.507 1.00 64.88 401 PRO A C 1
ATOM 2990 O O . PRO A 1 401 ? 16.533 -17.213 -19.345 1.00 64.88 401 PRO A O 1
ATOM 2993 N N . HIS A 1 402 ? 16.242 -16.386 -21.417 1.00 81.56 402 HIS A N 1
ATOM 2994 C CA . HIS A 1 402 ? 16.813 -15.064 -21.172 1.00 81.56 402 HIS A CA 1
ATOM 2995 C C . HIS A 1 402 ? 16.203 -14.404 -19.915 1.00 81.56 402 HIS A C 1
ATOM 2997 O O . HIS A 1 402 ? 14.986 -14.251 -19.811 1.00 81.56 402 HIS A O 1
ATOM 3003 N N . HIS A 1 403 ? 17.018 -13.974 -18.944 1.00 85.56 403 HIS A N 1
ATOM 3004 C CA . HIS A 1 403 ? 16.510 -13.488 -17.648 1.00 85.56 403 HIS A CA 1
ATOM 3005 C C . HIS A 1 403 ? 15.519 -12.317 -17.766 1.00 85.56 403 HIS A C 1
ATOM 3007 O O . HIS A 1 403 ? 14.530 -12.280 -17.032 1.00 85.56 403 HIS A O 1
ATOM 3013 N N . CYS A 1 404 ? 15.701 -11.404 -18.731 1.00 87.94 404 CYS A N 1
ATOM 3014 C CA . CYS A 1 404 ? 14.732 -10.320 -18.935 1.00 87.94 404 CYS A CA 1
ATOM 3015 C C . CYS A 1 404 ? 13.349 -10.835 -19.364 1.00 87.94 404 CYS A C 1
ATOM 3017 O O . CYS A 1 404 ? 12.347 -10.239 -18.979 1.00 87.94 404 CYS A O 1
ATOM 3019 N N . SER A 1 405 ? 13.268 -11.923 -20.145 1.00 83.94 405 SER A N 1
ATOM 3020 C CA . SER A 1 405 ? 11.970 -12.463 -20.574 1.00 83.94 405 SER A CA 1
ATOM 3021 C C . SER A 1 405 ? 11.277 -13.198 -19.433 1.00 83.94 405 SER A C 1
ATOM 3023 O O . SER A 1 405 ? 10.076 -13.020 -19.254 1.00 83.94 405 SER A O 1
ATOM 3025 N N . ARG A 1 406 ? 12.033 -13.937 -18.605 1.00 84.31 406 ARG A N 1
ATOM 3026 C CA . ARG A 1 406 ? 11.503 -14.572 -17.385 1.00 84.31 406 ARG A CA 1
ATOM 3027 C C . ARG A 1 406 ? 10.860 -13.540 -16.460 1.00 84.31 406 ARG A C 1
ATOM 3029 O O . ARG A 1 406 ? 9.731 -13.715 -16.020 1.00 84.31 406 ARG A O 1
ATOM 3036 N N . LEU A 1 407 ? 11.556 -12.432 -16.201 1.00 85.19 407 LEU A N 1
ATOM 3037 C CA . LEU A 1 407 ? 11.034 -11.377 -15.333 1.00 85.19 407 LEU A CA 1
ATOM 3038 C C . LEU A 1 407 ? 9.844 -10.643 -15.958 1.00 85.19 407 LEU A C 1
ATOM 3040 O O . LEU A 1 407 ? 8.905 -10.304 -15.250 1.00 85.19 407 LEU A O 1
ATOM 3044 N N . SER A 1 408 ? 9.854 -10.418 -17.275 1.00 85.69 408 SER A N 1
ATOM 3045 C CA . SER A 1 408 ? 8.701 -9.850 -17.983 1.00 85.69 408 SER A CA 1
ATOM 3046 C C . SER A 1 408 ? 7.463 -10.748 -17.876 1.00 85.69 408 SER A C 1
ATOM 3048 O O . SER A 1 408 ? 6.362 -10.231 -17.713 1.00 85.69 408 SER A O 1
ATOM 3050 N N . ALA A 1 409 ? 7.630 -12.074 -17.936 1.00 85.50 409 ALA A N 1
ATOM 3051 C CA . ALA A 1 409 ? 6.528 -13.027 -17.818 1.00 85.50 409 ALA A CA 1
ATOM 3052 C C . ALA A 1 409 ? 5.876 -12.980 -16.428 1.00 85.50 409 ALA A C 1
ATOM 3054 O O . ALA A 1 409 ? 4.649 -12.939 -16.336 1.00 85.50 409 ALA A O 1
ATOM 3055 N N . VAL A 1 410 ? 6.689 -12.879 -15.365 1.00 86.75 410 VAL A N 1
ATOM 3056 C CA . VAL A 1 410 ? 6.222 -12.789 -13.969 1.00 86.75 410 VAL A CA 1
ATOM 3057 C C . VAL A 1 410 ? 5.202 -11.668 -13.772 1.00 86.75 410 VAL A C 1
ATOM 3059 O O . VAL A 1 410 ? 4.251 -11.858 -13.027 1.00 86.75 410 VAL A O 1
ATOM 3062 N N . PHE A 1 411 ? 5.368 -10.520 -14.435 1.00 88.75 411 PHE A N 1
ATOM 3063 C CA . PHE A 1 411 ? 4.510 -9.344 -14.247 1.00 88.75 411 PHE A CA 1
ATOM 3064 C C . PHE A 1 411 ? 3.391 -9.179 -15.284 1.00 88.75 411 PHE A C 1
ATOM 3066 O O . PHE A 1 411 ? 2.604 -8.247 -15.166 1.00 88.75 411 PHE A O 1
ATOM 3073 N N . SER A 1 412 ? 3.290 -10.072 -16.270 1.00 82.81 412 SER A N 1
ATOM 3074 C CA . SER A 1 412 ? 2.410 -9.898 -17.438 1.00 82.81 412 SER A CA 1
ATOM 3075 C C . SER A 1 412 ? 0.908 -9.779 -17.131 1.00 82.81 4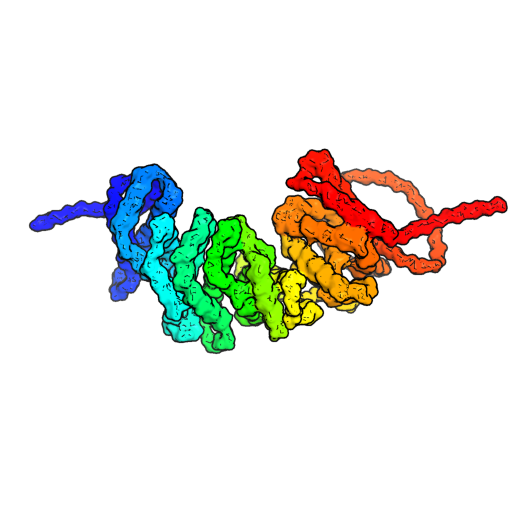12 SER A C 1
ATOM 3077 O O . SER A 1 412 ? 0.172 -9.240 -17.951 1.00 82.81 412 SER A O 1
ATOM 3079 N N . GLU A 1 413 ? 0.451 -10.248 -15.966 1.00 83.00 413 GLU A N 1
ATOM 3080 C CA . GLU A 1 413 ? -0.967 -10.236 -15.569 1.00 83.00 413 GLU A CA 1
ATOM 3081 C C . GLU A 1 413 ? -1.404 -8.986 -14.779 1.00 83.00 413 GLU A C 1
ATOM 3083 O O . GLU A 1 413 ? -2.599 -8.814 -14.542 1.00 83.00 413 GLU A O 1
ATOM 3088 N N . GLN A 1 414 ? -0.478 -8.130 -14.319 1.00 88.06 414 GLN A N 1
ATOM 3089 C CA . GLN A 1 414 ? -0.826 -6.893 -13.601 1.00 88.06 414 GLN A CA 1
ATOM 3090 C C . GLN A 1 414 ? 0.009 -5.701 -14.060 1.00 88.06 414 GLN A C 1
ATOM 3092 O O . GLN A 1 414 ? 1.198 -5.593 -13.752 1.00 88.06 414 GLN A O 1
ATOM 3097 N N . ASP A 1 415 ? -0.665 -4.779 -14.747 1.00 91.44 415 ASP A N 1
ATOM 3098 C CA . ASP A 1 415 ? -0.062 -3.620 -15.405 1.00 91.44 415 ASP A CA 1
ATOM 3099 C C . ASP A 1 415 ? 0.660 -2.677 -14.438 1.00 91.44 415 ASP A C 1
ATOM 3101 O O . ASP A 1 415 ? 1.741 -2.172 -14.744 1.00 91.44 415 ASP A O 1
ATOM 3105 N N . ASP A 1 416 ? 0.097 -2.444 -13.253 1.00 89.75 416 ASP A N 1
ATOM 3106 C CA . ASP A 1 416 ? 0.658 -1.527 -12.264 1.00 89.75 416 ASP A CA 1
ATOM 3107 C C . ASP A 1 416 ? 1.984 -2.051 -11.689 1.00 89.75 416 ASP A C 1
ATOM 3109 O O . ASP A 1 416 ? 2.982 -1.325 -11.660 1.00 89.75 416 ASP A O 1
ATOM 3113 N N . ASP A 1 417 ? 2.020 -3.331 -11.318 1.00 92.12 417 ASP A N 1
ATOM 3114 C CA . ASP A 1 417 ? 3.224 -4.024 -10.864 1.00 92.12 417 ASP A CA 1
ATOM 3115 C C . ASP A 1 417 ? 4.269 -4.139 -11.990 1.00 92.12 417 ASP A C 1
ATOM 3117 O O . ASP A 1 417 ? 5.462 -3.931 -11.744 1.00 92.12 417 ASP A O 1
ATOM 3121 N N . MET A 1 418 ? 3.840 -4.410 -13.230 1.00 92.06 418 MET A N 1
ATOM 3122 C CA . MET A 1 418 ? 4.717 -4.468 -14.405 1.00 92.06 418 MET A CA 1
ATOM 3123 C C . MET A 1 418 ? 5.429 -3.137 -14.648 1.00 92.06 418 MET A C 1
ATOM 3125 O O . MET A 1 418 ? 6.655 -3.106 -14.793 1.00 92.06 418 MET A O 1
ATOM 3129 N N . MET A 1 419 ? 4.692 -2.024 -14.657 1.00 93.12 419 MET A N 1
ATOM 3130 C CA . MET A 1 419 ? 5.286 -0.705 -14.894 1.00 93.12 419 MET A CA 1
ATOM 3131 C C . MET A 1 419 ? 6.192 -0.268 -13.744 1.00 93.12 419 MET A C 1
ATOM 3133 O O . MET A 1 419 ? 7.253 0.319 -13.980 1.00 93.12 419 MET A O 1
ATOM 3137 N N . GLU A 1 420 ? 5.833 -0.601 -12.504 1.00 93.38 420 GLU A N 1
ATOM 3138 C CA . GLU A 1 420 ? 6.655 -0.286 -11.339 1.00 93.38 420 GLU A CA 1
ATOM 3139 C C . GLU A 1 420 ? 7.973 -1.083 -11.335 1.00 93.38 420 GLU A C 1
ATOM 3141 O O . GLU A 1 420 ? 9.036 -0.529 -11.015 1.00 93.38 420 GLU A O 1
ATOM 3146 N N . ALA A 1 421 ? 7.927 -2.355 -11.751 1.00 93.62 421 ALA A N 1
ATOM 3147 C CA . ALA A 1 421 ? 9.100 -3.204 -11.932 1.00 93.62 421 ALA A CA 1
ATOM 3148 C C . ALA A 1 421 ? 9.995 -2.685 -13.066 1.00 93.62 421 ALA A C 1
ATOM 3150 O O . ALA A 1 421 ? 11.205 -2.548 -12.872 1.00 93.62 421 ALA A O 1
ATOM 3151 N N . ALA A 1 422 ? 9.412 -2.333 -14.217 1.00 93.81 422 ALA A N 1
ATOM 3152 C CA . ALA A 1 422 ? 10.132 -1.770 -15.359 1.00 93.81 422 ALA A CA 1
ATOM 3153 C C . ALA A 1 422 ? 10.864 -0.470 -14.987 1.00 93.81 422 ALA A C 1
ATOM 3155 O O . ALA A 1 422 ? 12.033 -0.276 -15.335 1.00 93.81 422 ALA A O 1
ATOM 3156 N N . LYS A 1 423 ? 10.201 0.414 -14.224 1.00 94.31 423 LYS A N 1
ATOM 3157 C CA . LYS A 1 423 ? 10.792 1.665 -13.725 1.00 94.31 423 LYS A CA 1
ATOM 3158 C C . LYS A 1 423 ? 11.943 1.411 -12.756 1.00 94.31 423 LYS A C 1
ATOM 3160 O O . LYS A 1 423 ? 12.985 2.056 -12.885 1.00 94.31 423 LYS A O 1
ATOM 3165 N N . ALA A 1 424 ? 11.771 0.486 -11.810 1.00 94.25 424 ALA A N 1
ATOM 3166 C CA . ALA A 1 424 ? 12.815 0.132 -10.850 1.00 94.25 424 ALA A CA 1
ATOM 3167 C C . ALA A 1 424 ? 14.058 -0.424 -11.563 1.00 94.25 424 ALA A C 1
ATOM 3169 O O . ALA A 1 424 ? 15.162 0.079 -11.361 1.00 94.25 424 ALA A O 1
ATOM 3170 N N . GLN A 1 425 ? 13.870 -1.385 -12.472 1.00 93.31 425 GLN A N 1
ATOM 3171 C CA . GLN A 1 425 ? 14.952 -1.979 -13.262 1.00 93.31 425 GLN A CA 1
ATOM 3172 C C . GLN A 1 425 ? 15.698 -0.934 -14.092 1.00 93.31 425 GLN A C 1
ATOM 3174 O O . GLN A 1 425 ? 16.927 -0.897 -14.072 1.00 93.31 425 GLN A O 1
ATOM 3179 N N . LEU A 1 426 ? 14.971 -0.040 -14.771 1.00 95.19 426 LEU A N 1
ATOM 3180 C CA . LEU A 1 426 ? 15.576 1.040 -15.547 1.00 95.19 426 LEU A CA 1
ATOM 3181 C C . LEU A 1 426 ? 16.439 1.955 -14.665 1.00 95.19 426 LEU A C 1
ATOM 3183 O O . LEU A 1 426 ? 17.541 2.326 -15.062 1.00 95.19 426 LEU A O 1
ATOM 3187 N N . ARG A 1 427 ? 15.974 2.306 -13.461 1.00 94.19 427 ARG A N 1
ATOM 3188 C CA . ARG A 1 427 ? 16.740 3.139 -12.521 1.00 94.19 427 ARG A CA 1
ATOM 3189 C C . ARG A 1 427 ? 18.001 2.434 -12.016 1.00 94.19 427 ARG A C 1
ATOM 3191 O O . ARG A 1 427 ? 19.060 3.059 -12.010 1.00 94.19 427 ARG A O 1
ATOM 3198 N N . ILE A 1 428 ? 17.905 1.150 -11.668 1.00 93.31 428 ILE A N 1
ATOM 3199 C CA . ILE A 1 428 ? 19.058 0.328 -11.263 1.00 93.31 428 ILE A CA 1
ATOM 3200 C C . ILE A 1 428 ? 20.078 0.251 -12.409 1.00 93.31 428 ILE A C 1
ATOM 3202 O O . ILE A 1 428 ? 21.259 0.538 -12.213 1.00 93.31 428 ILE A O 1
ATOM 3206 N N . PHE A 1 429 ? 19.624 -0.056 -13.628 1.00 93.00 429 PHE A N 1
ATOM 3207 C CA . PHE A 1 429 ? 20.480 -0.111 -14.813 1.00 93.00 429 PHE A CA 1
ATOM 3208 C C . PHE A 1 429 ? 21.198 1.219 -15.062 1.00 93.00 429 PHE A C 1
ATOM 3210 O O . PHE A 1 429 ? 22.412 1.235 -15.259 1.00 93.00 429 PHE A O 1
ATOM 3217 N N . LEU A 1 430 ? 20.476 2.345 -15.027 1.00 92.38 430 LEU A N 1
ATOM 3218 C CA . LEU A 1 430 ? 21.066 3.665 -15.255 1.00 92.38 430 LEU A CA 1
ATOM 3219 C C . LEU A 1 430 ? 22.117 4.022 -14.195 1.00 92.38 430 LEU A C 1
ATOM 3221 O O . LEU A 1 430 ? 23.148 4.592 -14.550 1.00 92.38 430 LEU A O 1
ATOM 3225 N N . HIS A 1 431 ? 21.890 3.663 -12.928 1.00 90.88 431 HIS A N 1
ATOM 3226 C CA . HIS A 1 431 ? 22.852 3.878 -11.846 1.00 90.88 431 HIS A CA 1
ATOM 3227 C C . HIS A 1 431 ? 24.159 3.110 -12.084 1.00 90.88 431 HIS A C 1
ATOM 3229 O O . HIS A 1 431 ? 25.239 3.701 -12.096 1.00 90.88 431 HIS A O 1
ATOM 3235 N N . HIS A 1 432 ? 24.077 1.805 -12.349 1.00 87.94 432 HIS A N 1
ATOM 3236 C CA . HIS A 1 432 ? 25.277 0.992 -12.560 1.00 87.94 432 HIS A CA 1
ATOM 3237 C C . HIS A 1 432 ? 25.961 1.267 -13.899 1.00 87.94 432 HIS A C 1
ATOM 3239 O O . HIS A 1 432 ? 27.187 1.245 -13.965 1.00 87.94 432 HIS A O 1
ATOM 3245 N N . ARG A 1 433 ? 25.214 1.623 -14.952 1.00 87.25 433 ARG A N 1
ATOM 3246 C CA . ARG A 1 433 ? 25.796 2.068 -16.228 1.00 87.25 433 ARG A CA 1
ATOM 3247 C C . ARG A 1 433 ? 26.713 3.279 -16.041 1.00 87.25 433 ARG A C 1
ATOM 3249 O O . ARG A 1 433 ? 27.761 3.340 -16.674 1.00 87.25 433 ARG A O 1
ATOM 3256 N N . GLN A 1 434 ? 26.348 4.224 -15.171 1.00 85.00 434 GLN A N 1
ATOM 3257 C CA . GLN A 1 434 ? 27.197 5.382 -14.856 1.00 85.00 434 GLN A CA 1
ATOM 3258 C C . GLN A 1 434 ? 28.475 4.985 -14.103 1.00 85.00 434 GLN A C 1
ATOM 3260 O O . GLN A 1 434 ? 29.519 5.604 -14.290 1.00 85.00 434 GLN A O 1
ATOM 3265 N N . GLN A 1 435 ? 28.421 3.943 -13.276 1.00 82.25 435 GLN A N 1
ATOM 3266 C CA . GLN A 1 435 ? 29.593 3.424 -12.565 1.00 82.25 435 GLN A CA 1
ATOM 3267 C C . GLN A 1 435 ? 30.495 2.576 -13.474 1.00 82.25 435 GLN A C 1
ATOM 3269 O O . GLN A 1 435 ? 31.708 2.538 -13.291 1.00 82.25 435 GLN A O 1
ATOM 3274 N N . GLN A 1 436 ? 29.915 1.929 -14.485 1.00 77.38 436 GLN A N 1
ATOM 3275 C CA . GLN A 1 436 ? 30.589 1.023 -15.415 1.00 77.38 436 GLN A CA 1
ATOM 3276 C C . GLN A 1 436 ? 30.966 1.697 -16.745 1.00 77.38 436 GLN A C 1
ATOM 3278 O O . GLN A 1 436 ? 30.990 1.042 -17.787 1.00 77.38 436 GLN A O 1
ATOM 3283 N N . CYS A 1 437 ? 31.311 2.990 -16.725 1.00 68.44 437 CYS A N 1
ATOM 3284 C CA . CYS A 1 437 ? 31.667 3.775 -17.920 1.00 68.44 437 CYS A CA 1
ATOM 3285 C C . CYS A 1 437 ? 32.783 3.164 -18.802 1.00 68.44 437 CYS A C 1
ATOM 3287 O O . CYS A 1 437 ? 32.962 3.603 -19.934 1.00 68.44 437 CYS A O 1
ATOM 3289 N N . ALA A 1 438 ? 33.538 2.177 -18.305 1.00 72.75 438 ALA A N 1
ATOM 3290 C CA . ALA A 1 438 ? 34.618 1.504 -19.027 1.00 72.75 438 ALA A CA 1
ATOM 3291 C C . ALA A 1 438 ? 34.178 0.287 -19.871 1.00 72.75 438 ALA A C 1
ATOM 3293 O O . ALA A 1 438 ? 34.993 -0.246 -20.624 1.00 72.75 438 ALA A O 1
ATOM 3294 N N . LEU A 1 439 ? 32.932 -0.190 -19.750 1.00 78.38 439 LEU A N 1
ATOM 3295 C CA . LEU A 1 439 ? 32.457 -1.340 -20.528 1.00 78.38 439 LEU A CA 1
ATOM 3296 C C . LEU A 1 439 ? 32.149 -0.951 -21.978 1.00 78.38 439 LEU A C 1
ATOM 3298 O O . LEU A 1 439 ? 31.567 0.098 -22.253 1.00 78.38 439 LEU A O 1
ATOM 3302 N N . SER A 1 440 ? 32.487 -1.839 -22.917 1.00 82.81 440 SER A N 1
ATOM 3303 C CA . SER A 1 440 ? 32.033 -1.702 -24.303 1.00 82.81 440 SER A CA 1
ATOM 3304 C C . SER A 1 440 ? 30.507 -1.891 -24.395 1.00 82.81 440 SER A C 1
ATOM 3306 O O . SER A 1 440 ? 29.930 -2.596 -23.561 1.00 82.81 440 SER A O 1
ATOM 3308 N N . PRO A 1 441 ? 29.828 -1.337 -25.421 1.00 78.81 441 PRO A N 1
ATOM 3309 C CA . PRO A 1 441 ? 28.379 -1.498 -25.588 1.00 78.81 441 PRO A CA 1
ATOM 3310 C C . PRO A 1 441 ? 27.914 -2.964 -25.603 1.00 78.81 441 PRO A C 1
ATOM 3312 O O . PRO A 1 441 ? 26.909 -3.305 -24.986 1.00 78.81 441 PRO A O 1
ATOM 3315 N N . ALA A 1 442 ? 28.684 -3.853 -26.240 1.00 80.12 442 ALA A N 1
ATOM 3316 C CA . ALA A 1 442 ? 28.392 -5.287 -26.272 1.00 80.12 442 ALA A CA 1
ATOM 3317 C C . ALA A 1 442 ? 28.553 -5.956 -24.894 1.00 80.12 442 ALA A C 1
ATOM 3319 O O . ALA A 1 442 ? 27.735 -6.793 -24.515 1.00 80.12 442 ALA A O 1
ATOM 3320 N N . ALA A 1 443 ? 29.574 -5.567 -24.121 1.00 84.75 443 ALA A N 1
ATOM 3321 C CA . ALA A 1 443 ? 29.781 -6.083 -22.770 1.00 84.75 443 ALA A CA 1
ATOM 3322 C C . ALA A 1 443 ? 28.691 -5.599 -21.801 1.00 84.75 443 ALA A C 1
ATOM 3324 O O . ALA A 1 443 ? 28.204 -6.384 -20.992 1.00 84.75 443 ALA A O 1
ATOM 3325 N N . LEU A 1 444 ? 28.263 -4.336 -21.918 1.00 85.56 444 LEU A N 1
ATOM 3326 C CA . LEU A 1 444 ? 27.159 -3.776 -21.134 1.00 85.56 444 LEU A CA 1
ATOM 3327 C C . LEU A 1 444 ? 25.836 -4.491 -21.434 1.00 85.56 444 LEU A C 1
ATOM 3329 O O . LEU A 1 444 ? 25.057 -4.776 -20.521 1.00 85.56 444 LEU A O 1
ATOM 3333 N N . LEU A 1 445 ? 25.589 -4.811 -22.705 1.00 83.62 445 LEU A N 1
ATOM 3334 C CA . LEU A 1 445 ? 24.426 -5.589 -23.110 1.00 83.62 445 LEU A CA 1
ATOM 3335 C C . LEU A 1 445 ? 24.457 -6.984 -22.481 1.00 83.62 445 LEU A C 1
ATOM 3337 O O . LEU A 1 445 ? 23.493 -7.365 -21.827 1.00 83.62 445 LEU A O 1
ATOM 3341 N N . LEU A 1 446 ? 25.564 -7.718 -22.619 1.00 85.75 446 LEU A N 1
ATOM 3342 C CA . LEU A 1 446 ? 25.681 -9.070 -22.069 1.00 85.75 446 LEU A CA 1
ATOM 3343 C C . LEU A 1 446 ? 25.536 -9.077 -20.542 1.00 85.75 446 LEU A C 1
ATOM 3345 O O . LEU A 1 446 ? 24.814 -9.909 -20.000 1.00 85.75 446 LEU A O 1
ATOM 3349 N N . TRP A 1 447 ? 26.177 -8.123 -19.864 1.00 88.25 447 TRP A N 1
ATOM 3350 C CA . TRP A 1 447 ? 26.087 -7.951 -18.416 1.00 88.25 447 TRP A CA 1
ATOM 3351 C C . TRP A 1 447 ? 24.661 -7.621 -17.957 1.00 88.25 447 TRP A C 1
ATOM 3353 O O . TRP A 1 447 ? 24.144 -8.230 -17.026 1.00 88.25 447 TRP A O 1
ATOM 3363 N N . SER A 1 448 ? 23.979 -6.687 -18.621 1.00 89.94 448 SER A N 1
ATOM 3364 C CA . SER A 1 448 ? 22.606 -6.327 -18.244 1.00 89.94 448 SER A CA 1
ATOM 3365 C C . SER A 1 448 ? 21.603 -7.441 -18.553 1.00 89.94 448 SER A C 1
ATOM 3367 O O . SER A 1 448 ? 20.672 -7.649 -17.779 1.00 89.94 448 SER A O 1
ATOM 3369 N N . CYS A 1 449 ? 21.802 -8.194 -19.636 1.00 89.25 449 CYS A N 1
ATOM 3370 C CA . CYS A 1 449 ? 20.997 -9.364 -19.982 1.00 89.25 449 CYS A CA 1
ATOM 3371 C C . CYS A 1 449 ? 21.211 -10.528 -19.006 1.00 89.25 449 CYS A C 1
ATOM 3373 O O . CYS A 1 449 ? 20.230 -11.125 -18.566 1.00 89.25 449 CYS A O 1
ATOM 3375 N N . SER A 1 450 ? 22.457 -10.819 -18.610 1.00 87.25 450 SER A N 1
ATOM 3376 C CA . SER A 1 450 ? 22.753 -11.878 -17.632 1.00 87.25 450 SER A CA 1
ATOM 3377 C C . SER A 1 450 ? 22.184 -11.565 -16.249 1.00 87.25 450 SER A C 1
ATOM 3379 O O . SER A 1 450 ? 21.795 -12.469 -15.517 1.00 87.25 450 SER A O 1
ATOM 3381 N N . LEU A 1 451 ? 22.051 -10.284 -15.910 1.00 88.25 451 LEU A N 1
ATOM 3382 C CA . LEU A 1 451 ? 21.379 -9.836 -14.694 1.00 88.25 451 LEU A CA 1
ATOM 3383 C C . LEU A 1 451 ? 19.862 -9.668 -14.843 1.00 88.25 451 LEU A C 1
ATOM 3385 O O . LEU A 1 451 ? 19.197 -9.382 -13.856 1.00 88.25 451 LEU A O 1
ATOM 3389 N N . GLY A 1 452 ? 19.297 -9.810 -16.044 1.00 88.81 452 GLY A N 1
ATOM 3390 C CA . GLY A 1 452 ? 17.872 -9.577 -16.287 1.00 88.81 452 GLY A CA 1
ATOM 3391 C C . GLY A 1 452 ? 17.437 -8.107 -16.204 1.00 88.81 452 GLY A C 1
ATOM 3392 O O . GLY A 1 452 ? 16.245 -7.838 -16.118 1.00 88.81 452 GLY A O 1
ATOM 3393 N N . LEU A 1 453 ? 18.373 -7.155 -16.262 1.00 90.75 453 LEU A N 1
ATOM 3394 C CA . LEU A 1 453 ? 18.146 -5.713 -16.103 1.00 90.75 453 LEU A CA 1
ATOM 3395 C C . LEU A 1 453 ? 18.191 -4.913 -17.414 1.00 90.75 453 LEU A C 1
ATOM 3397 O O . LEU A 1 453 ? 18.171 -3.684 -17.369 1.00 90.75 453 LEU A O 1
ATOM 3401 N N . ASN A 1 454 ? 18.296 -5.558 -18.580 1.00 92.19 454 ASN A N 1
ATOM 3402 C CA . ASN A 1 454 ? 18.374 -4.837 -19.851 1.00 92.19 454 ASN A CA 1
ATOM 3403 C C . ASN A 1 454 ? 17.039 -4.117 -20.166 1.00 92.19 454 ASN A C 1
ATOM 3405 O O . ASN A 1 454 ? 16.039 -4.776 -20.479 1.00 92.19 454 ASN A O 1
ATOM 3409 N N . PRO A 1 455 ? 17.006 -2.769 -20.150 1.00 94.12 455 PRO A N 1
ATOM 3410 C CA . PRO A 1 455 ? 15.767 -2.014 -20.322 1.00 94.12 455 PRO A CA 1
ATOM 3411 C C . PRO A 1 455 ? 15.221 -2.077 -21.753 1.00 94.12 455 PRO A C 1
ATOM 3413 O O . PRO A 1 455 ? 14.012 -1.949 -21.945 1.00 94.12 455 PRO A O 1
ATOM 3416 N N . HIS A 1 456 ? 16.072 -2.289 -22.764 1.00 93.56 456 HIS A N 1
ATOM 3417 C CA . HIS A 1 456 ? 15.613 -2.473 -24.140 1.00 93.56 456 HIS A CA 1
ATOM 3418 C C . HIS A 1 456 ? 14.913 -3.820 -24.305 1.00 93.56 456 HIS A C 1
ATOM 3420 O O . HIS A 1 456 ? 13.843 -3.865 -24.906 1.00 93.56 456 HIS A O 1
ATOM 3426 N N . CYS A 1 457 ? 15.451 -4.893 -23.712 1.00 92.31 457 CYS A N 1
ATOM 3427 C CA . CYS A 1 457 ? 14.788 -6.196 -23.712 1.00 92.31 457 CYS A CA 1
ATOM 3428 C C . CYS A 1 457 ? 13.417 -6.139 -23.031 1.00 92.31 457 CYS A C 1
ATOM 3430 O O . CYS A 1 457 ? 12.459 -6.704 -23.557 1.00 92.31 457 CYS A O 1
ATOM 3432 N N . TYR A 1 458 ? 13.310 -5.438 -21.897 1.00 92.06 458 TYR A N 1
ATOM 3433 C CA . TYR A 1 458 ? 12.042 -5.292 -21.180 1.00 92.06 458 TYR A CA 1
ATOM 3434 C C . TYR A 1 458 ? 11.015 -4.499 -22.000 1.00 92.06 458 TYR A C 1
ATOM 3436 O O . TYR A 1 458 ? 9.894 -4.960 -22.188 1.00 92.06 458 TYR A O 1
ATOM 3444 N N . PHE A 1 459 ? 11.407 -3.350 -22.567 1.00 94.56 459 PHE A N 1
ATOM 3445 C CA . PHE A 1 459 ? 10.515 -2.542 -23.405 1.00 94.56 459 PHE A CA 1
ATOM 3446 C C . PHE A 1 459 ? 10.036 -3.298 -24.652 1.00 94.56 459 PHE A C 1
ATOM 3448 O O . PHE A 1 459 ? 8.857 -3.258 -24.985 1.00 94.56 459 PHE A O 1
ATOM 3455 N N . LEU A 1 460 ? 10.925 -4.032 -25.326 1.00 92.94 460 LEU A N 1
ATOM 3456 C CA . LEU A 1 460 ? 10.555 -4.849 -26.485 1.00 92.94 460 LEU A CA 1
ATOM 3457 C C . LEU A 1 460 ? 9.646 -6.023 -26.101 1.00 92.94 460 LEU A C 1
ATOM 3459 O O . LEU A 1 460 ? 8.710 -6.328 -26.836 1.00 92.94 460 LEU A O 1
ATOM 3463 N N . SER A 1 461 ? 9.888 -6.656 -24.948 1.00 90.00 461 SER A N 1
ATOM 3464 C CA . SER A 1 461 ? 9.029 -7.732 -24.429 1.00 90.00 461 SER A CA 1
ATOM 3465 C C . SER A 1 461 ? 7.633 -7.211 -24.082 1.00 90.00 461 SER A C 1
ATOM 3467 O O . SER A 1 461 ? 6.650 -7.857 -24.434 1.00 90.00 461 SER A O 1
ATOM 3469 N N . LEU A 1 462 ? 7.545 -6.012 -23.493 1.00 91.81 462 LEU A N 1
ATOM 3470 C CA . LEU A 1 462 ? 6.291 -5.296 -23.257 1.00 91.81 462 LEU A CA 1
ATOM 3471 C C . LEU A 1 462 ? 5.559 -5.003 -24.571 1.00 91.81 462 LEU A C 1
ATOM 3473 O O . LEU A 1 462 ? 4.392 -5.337 -24.721 1.00 91.81 462 LEU A O 1
ATOM 3477 N N . LEU A 1 463 ? 6.226 -4.402 -25.559 1.00 92.81 463 LEU A N 1
ATOM 3478 C CA . LEU A 1 463 ? 5.571 -4.130 -26.840 1.00 92.81 463 LEU A CA 1
ATOM 3479 C C . LEU A 1 463 ? 5.078 -5.417 -27.502 1.00 92.81 463 LEU A C 1
ATOM 3481 O O . LEU A 1 463 ? 3.982 -5.440 -28.054 1.00 92.81 463 LEU A O 1
ATOM 3485 N N . ARG A 1 464 ? 5.853 -6.501 -27.407 1.00 89.56 464 ARG A N 1
ATOM 3486 C CA . ARG A 1 464 ? 5.463 -7.807 -27.933 1.00 89.56 464 ARG A CA 1
ATOM 3487 C C . ARG A 1 464 ? 4.246 -8.388 -27.208 1.00 89.56 464 ARG A C 1
ATOM 3489 O O . ARG A 1 464 ? 3.371 -8.915 -27.892 1.00 89.56 464 ARG A O 1
ATOM 3496 N N . SER A 1 465 ? 4.165 -8.298 -25.877 1.00 87.88 465 SER A N 1
ATOM 3497 C CA . SER A 1 465 ? 2.997 -8.788 -25.123 1.00 87.88 465 SER A CA 1
ATOM 3498 C C . SER A 1 465 ? 1.724 -8.008 -25.454 1.00 87.88 465 SER A C 1
ATOM 3500 O O . SER A 1 465 ? 0.638 -8.576 -25.440 1.00 87.88 465 SER A O 1
ATOM 3502 N N . LEU A 1 466 ? 1.868 -6.741 -25.849 1.00 90.62 466 LEU A N 1
ATOM 3503 C CA . LEU A 1 466 ? 0.784 -5.877 -26.316 1.00 90.62 466 LEU A CA 1
ATOM 3504 C C . LEU A 1 466 ? 0.519 -5.973 -27.828 1.00 90.62 466 LEU A C 1
ATOM 3506 O O . LEU A 1 466 ? -0.188 -5.131 -28.377 1.00 90.62 466 LEU A O 1
ATOM 3510 N N . ALA A 1 467 ? 1.132 -6.932 -28.532 1.00 90.50 467 ALA A N 1
ATOM 3511 C CA . ALA A 1 467 ? 1.062 -7.054 -29.992 1.00 90.50 467 ALA A CA 1
ATOM 3512 C C . ALA A 1 467 ? 1.407 -5.749 -30.751 1.00 90.50 467 ALA A C 1
ATOM 3514 O O . ALA A 1 467 ? 0.917 -5.503 -31.853 1.00 90.50 467 ALA A O 1
ATOM 3515 N N . PHE A 1 468 ? 2.282 -4.922 -30.171 1.00 93.69 468 PHE A N 1
ATOM 3516 C CA . PHE A 1 468 ? 2.688 -3.605 -30.666 1.00 93.69 468 PHE A CA 1
ATOM 3517 C C . PHE A 1 468 ? 1.517 -2.616 -30.829 1.00 93.69 468 PHE A C 1
ATOM 3519 O O . PHE A 1 468 ? 1.565 -1.721 -31.681 1.00 93.69 468 PHE A O 1
ATOM 3526 N N . ASP A 1 469 ? 0.466 -2.752 -30.013 1.00 94.50 469 ASP A N 1
ATOM 3527 C CA . ASP A 1 469 ? -0.672 -1.838 -30.029 1.00 94.50 469 ASP A CA 1
ATOM 3528 C C . ASP A 1 469 ? -0.386 -0.540 -29.251 1.00 94.50 469 ASP A C 1
ATOM 3530 O O . ASP A 1 469 ? -0.438 -0.462 -28.021 1.00 94.50 469 ASP A O 1
ATOM 3534 N N . HIS A 1 470 ? -0.129 0.529 -30.004 1.00 95.25 470 HIS A N 1
ATOM 3535 C CA . HIS A 1 470 ? 0.048 1.888 -29.494 1.00 95.25 470 HIS A CA 1
ATOM 3536 C C . HIS A 1 470 ? -1.172 2.451 -28.738 1.00 95.25 470 HIS A C 1
ATOM 3538 O O . HIS A 1 470 ? -1.011 3.419 -27.994 1.00 95.25 470 HIS A O 1
ATOM 3544 N N . ARG A 1 471 ? -2.380 1.892 -28.909 1.00 95.75 471 ARG A N 1
ATOM 3545 C CA . ARG A 1 471 ? -3.574 2.324 -28.162 1.00 95.75 471 ARG A CA 1
ATOM 3546 C C . ARG A 1 471 ? -3.502 1.902 -26.702 1.00 95.75 471 ARG A C 1
ATOM 3548 O O . ARG A 1 471 ? -3.768 2.729 -25.841 1.00 95.75 471 ARG A O 1
ATOM 3555 N N . VAL A 1 472 ? -3.016 0.694 -26.424 1.00 94.56 472 VAL A N 1
ATOM 3556 C CA . VAL A 1 472 ? -2.806 0.235 -25.042 1.00 94.56 472 VAL A CA 1
ATOM 3557 C C . VAL A 1 472 ? -1.742 1.090 -24.341 1.00 94.56 472 VAL A C 1
ATOM 3559 O O . VAL A 1 472 ? -1.893 1.464 -23.183 1.00 94.56 472 VAL A O 1
ATOM 3562 N N . LEU A 1 473 ? -0.694 1.510 -25.064 1.00 95.50 473 LEU A N 1
ATOM 3563 C CA . LEU A 1 473 ? 0.292 2.458 -24.523 1.00 95.50 473 LEU A CA 1
ATOM 3564 C C . LEU A 1 473 ? -0.310 3.836 -24.222 1.00 95.50 473 LEU A C 1
ATOM 3566 O O . LEU A 1 473 ? 0.115 4.498 -23.274 1.00 95.50 473 LEU A O 1
ATOM 3570 N N . LEU A 1 474 ? -1.273 4.292 -25.031 1.00 95.69 474 LEU A N 1
ATOM 3571 C CA . LEU A 1 474 ? -2.019 5.509 -24.728 1.00 95.69 474 LEU A CA 1
ATOM 3572 C C . LEU A 1 474 ? -2.845 5.326 -23.450 1.00 95.69 474 LEU A C 1
ATOM 3574 O O . LEU A 1 474 ? -2.812 6.221 -22.609 1.00 95.69 474 LEU A O 1
ATOM 3578 N N . ASP A 1 475 ? -3.531 4.193 -23.294 1.00 94.81 475 ASP A N 1
ATOM 3579 C CA . ASP A 1 475 ? -4.331 3.889 -22.103 1.00 94.81 475 ASP A CA 1
ATOM 3580 C C . ASP A 1 475 ? -3.462 3.917 -20.834 1.00 94.81 475 ASP A C 1
ATOM 3582 O O . ASP A 1 475 ? -3.822 4.548 -19.838 1.00 94.81 475 ASP A O 1
ATOM 3586 N N . PHE A 1 476 ? -2.242 3.373 -20.898 1.00 94.12 476 PHE A N 1
ATOM 3587 C CA . PHE A 1 476 ? -1.266 3.503 -19.814 1.00 94.12 476 PHE A CA 1
ATOM 3588 C C . PHE A 1 476 ? -0.812 4.947 -19.563 1.00 94.12 476 PHE A C 1
ATOM 3590 O O . PHE A 1 476 ? -0.601 5.325 -18.413 1.00 94.12 476 PHE A O 1
ATOM 3597 N N . LEU A 1 477 ? -0.665 5.781 -20.601 1.00 94.50 477 LEU A N 1
ATOM 3598 C CA . LEU A 1 477 ? -0.266 7.188 -20.443 1.00 94.50 477 LEU A CA 1
ATOM 3599 C C . LEU A 1 477 ? -1.332 8.059 -19.782 1.00 94.50 477 LEU A C 1
ATOM 3601 O O . LEU A 1 477 ? -0.982 9.075 -19.175 1.00 94.50 477 LEU A O 1
ATOM 3605 N N . ILE A 1 478 ? -2.606 7.723 -19.966 1.00 91.06 478 ILE A N 1
ATOM 3606 C CA . ILE A 1 478 ? -3.728 8.475 -19.394 1.00 91.06 478 ILE A CA 1
ATOM 3607 C C . ILE A 1 478 ? -4.195 7.900 -18.053 1.00 91.06 478 ILE A C 1
ATOM 3609 O O . ILE A 1 478 ? -4.885 8.601 -17.315 1.00 91.06 478 ILE A O 1
ATOM 3613 N N . SER A 1 479 ? -3.813 6.662 -17.729 1.00 89.31 479 SER A N 1
ATOM 3614 C CA . SER A 1 479 ? -4.122 6.022 -16.452 1.00 89.31 479 SER A CA 1
ATOM 3615 C C . SER A 1 479 ? -3.376 6.679 -15.288 1.00 89.31 479 SER A C 1
ATOM 3617 O O . SER A 1 479 ? -2.176 6.942 -15.360 1.00 89.31 479 SER A O 1
ATOM 3619 N N . THR A 1 480 ? -4.088 6.900 -14.183 1.00 82.12 480 THR A N 1
ATOM 3620 C CA . THR A 1 480 ? -3.518 7.340 -12.899 1.00 82.12 480 THR A CA 1
ATOM 3621 C C . THR A 1 480 ? -3.032 6.179 -12.033 1.00 82.12 480 THR A C 1
ATOM 3623 O O . THR A 1 480 ? -2.427 6.412 -10.993 1.00 82.12 480 THR A O 1
ATOM 3626 N N . GLU A 1 481 ? -3.301 4.937 -12.439 1.00 82.38 481 GLU A N 1
ATOM 3627 C CA . GLU A 1 481 ? -2.990 3.728 -11.663 1.00 82.38 481 GLU A CA 1
ATOM 3628 C C . GLU A 1 481 ? -1.583 3.186 -11.954 1.00 82.38 481 GLU A C 1
ATOM 3630 O O . GLU A 1 481 ? -1.020 2.428 -11.163 1.00 82.38 481 GLU A O 1
ATOM 3635 N N . THR A 1 482 ? -0.985 3.587 -13.081 1.00 89.62 482 THR A N 1
ATOM 3636 C CA . THR A 1 482 ? 0.348 3.128 -13.488 1.00 89.62 482 THR A CA 1
ATOM 3637 C C . THR A 1 482 ? 1.367 4.260 -13.446 1.00 89.62 482 THR A C 1
ATOM 3639 O O . THR A 1 482 ? 1.077 5.409 -13.776 1.00 89.62 482 THR A O 1
ATOM 3642 N N . CYS A 1 483 ? 2.624 3.934 -13.137 1.00 91.19 483 CYS A N 1
ATOM 3643 C CA . CYS A 1 483 ? 3.726 4.886 -13.267 1.00 91.19 483 CYS A CA 1
ATOM 3644 C C . CYS A 1 483 ? 4.275 4.977 -14.710 1.00 91.19 483 CYS A C 1
ATOM 3646 O O . CYS A 1 483 ? 5.454 5.299 -14.903 1.00 91.19 483 CYS A O 1
ATOM 3648 N N . PHE A 1 484 ? 3.465 4.658 -15.732 1.00 95.12 484 PHE A N 1
ATOM 3649 C CA . PHE A 1 484 ? 3.941 4.507 -17.110 1.00 95.12 484 PHE A CA 1
ATOM 3650 C C . PHE A 1 484 ? 4.522 5.796 -17.688 1.00 95.12 484 PHE A C 1
ATOM 3652 O O . PHE A 1 484 ? 5.550 5.743 -18.354 1.00 95.12 484 PHE A O 1
ATOM 3659 N N . LEU A 1 485 ? 3.936 6.962 -17.397 1.00 94.12 485 LEU A N 1
ATOM 3660 C CA . LEU A 1 485 ? 4.475 8.245 -17.862 1.00 94.12 485 LEU A CA 1
ATOM 3661 C C . LEU A 1 485 ? 5.912 8.474 -17.367 1.00 94.12 485 LEU A C 1
ATOM 3663 O O . LEU A 1 485 ? 6.793 8.830 -18.153 1.00 94.12 485 LEU A O 1
ATOM 3667 N N . GLU A 1 486 ? 6.163 8.256 -16.073 1.00 93.12 486 GLU A N 1
ATOM 3668 C CA . GLU A 1 486 ? 7.504 8.397 -15.495 1.00 93.12 486 GLU A CA 1
ATOM 3669 C C . GLU A 1 486 ? 8.488 7.414 -16.126 1.00 93.12 486 GLU A C 1
ATOM 3671 O O . GLU A 1 486 ? 9.605 7.795 -16.488 1.00 93.12 486 GLU A O 1
ATOM 3676 N N . TYR A 1 487 ? 8.067 6.155 -16.270 1.00 96.12 487 TYR A N 1
ATOM 3677 C CA . TYR A 1 487 ? 8.857 5.119 -16.920 1.00 96.12 487 TYR A CA 1
ATOM 3678 C C . TYR A 1 487 ? 9.190 5.498 -18.367 1.00 96.12 487 TYR A C 1
ATOM 3680 O O . TYR A 1 487 ? 10.364 5.515 -18.736 1.00 96.12 487 TYR A O 1
ATOM 3688 N N . LEU A 1 488 ? 8.186 5.861 -19.170 1.00 97.00 488 LEU A N 1
ATOM 3689 C CA . LEU A 1 488 ? 8.345 6.155 -20.588 1.00 97.00 488 LEU A CA 1
ATOM 3690 C C . LEU A 1 488 ? 9.267 7.355 -20.798 1.00 97.00 488 LEU A C 1
ATOM 3692 O O . LEU A 1 488 ? 10.156 7.300 -21.639 1.00 97.00 488 LEU A O 1
ATOM 3696 N N . VAL A 1 489 ? 9.133 8.424 -20.008 1.00 96.31 489 VAL A N 1
ATOM 3697 C CA . VAL A 1 489 ? 10.033 9.584 -20.106 1.00 96.31 489 VAL A CA 1
ATOM 3698 C C . VAL A 1 489 ? 11.483 9.195 -19.805 1.00 96.31 489 VAL A C 1
ATOM 3700 O O . VAL A 1 489 ? 12.393 9.626 -20.517 1.00 96.31 489 VAL A O 1
ATOM 3703 N N . LEU A 1 490 ? 11.723 8.383 -18.771 1.00 96.00 490 LEU A N 1
ATOM 3704 C CA . LEU A 1 490 ? 13.067 7.890 -18.460 1.00 96.00 490 LEU A CA 1
ATOM 3705 C C . LEU A 1 490 ? 13.601 6.982 -19.575 1.00 96.00 490 LEU A C 1
ATOM 3707 O O . LEU A 1 490 ? 14.755 7.127 -19.982 1.00 96.00 490 LEU A O 1
ATOM 3711 N N . TYR A 1 491 ? 12.761 6.092 -20.102 1.00 97.75 491 TYR A N 1
ATOM 3712 C CA . TYR A 1 491 ? 13.141 5.158 -21.152 1.00 97.75 491 TYR A CA 1
ATOM 3713 C C . TYR A 1 491 ? 13.451 5.872 -22.468 1.00 97.75 491 TYR A C 1
ATOM 3715 O O . TYR A 1 491 ? 14.479 5.605 -23.076 1.00 97.75 491 TYR A O 1
ATOM 3723 N N . LEU A 1 492 ? 12.634 6.839 -22.890 1.00 97.44 492 LEU A N 1
ATOM 3724 C CA . LEU A 1 492 ? 12.875 7.596 -24.121 1.00 97.44 492 LEU A CA 1
ATOM 3725 C C . LEU A 1 492 ? 14.176 8.408 -24.055 1.00 97.44 492 LEU A C 1
ATOM 3727 O O . LEU A 1 492 ? 14.869 8.543 -25.062 1.00 97.44 492 LEU A O 1
ATOM 3731 N N . ARG A 1 493 ? 14.551 8.916 -22.871 1.00 96.50 493 ARG A N 1
ATOM 3732 C CA . ARG A 1 493 ? 15.859 9.565 -22.676 1.00 96.50 493 ARG A CA 1
ATOM 3733 C C . ARG A 1 493 ? 17.012 8.593 -22.892 1.00 96.50 493 ARG A C 1
ATOM 3735 O O . ARG A 1 493 ? 17.996 8.992 -23.507 1.00 96.50 493 ARG A O 1
ATOM 3742 N N . LEU A 1 494 ? 16.881 7.359 -22.401 1.00 95.00 494 LEU A N 1
ATOM 3743 C CA . LEU A 1 494 ? 17.848 6.290 -22.642 1.00 95.00 494 LEU A CA 1
ATOM 3744 C C . LEU A 1 494 ? 17.872 5.890 -24.122 1.00 95.00 494 LEU A C 1
ATOM 3746 O O . LEU A 1 494 ? 18.938 5.823 -24.716 1.00 95.00 494 LEU A O 1
ATOM 3750 N N . LEU A 1 495 ? 16.710 5.677 -24.737 1.00 95.00 495 LEU A N 1
ATOM 3751 C CA . LEU A 1 495 ? 16.594 5.284 -26.140 1.00 95.00 495 LEU A CA 1
ATOM 3752 C C . LEU A 1 495 ? 17.260 6.302 -27.072 1.00 95.00 495 LEU A C 1
ATOM 3754 O O . LEU A 1 495 ? 17.947 5.928 -28.017 1.00 95.00 495 LEU A O 1
ATOM 3758 N N . ARG A 1 496 ? 17.119 7.596 -26.763 1.00 94.06 496 ARG A N 1
ATOM 3759 C CA . ARG A 1 496 ? 17.780 8.679 -27.499 1.00 94.06 496 ARG A CA 1
ATOM 3760 C C . ARG A 1 496 ? 19.309 8.590 -27.434 1.00 94.06 496 ARG A C 1
ATOM 3762 O O . ARG A 1 496 ? 19.953 8.963 -28.410 1.00 94.06 496 ARG A O 1
ATOM 3769 N N . THR A 1 497 ? 19.881 8.142 -26.313 1.00 91.31 497 THR A N 1
ATOM 3770 C CA . THR A 1 497 ? 21.337 8.062 -26.094 1.00 91.31 497 THR A CA 1
ATOM 3771 C C . THR A 1 497 ? 21.935 6.678 -26.354 1.00 91.31 497 THR A C 1
ATOM 3773 O O . THR A 1 497 ? 23.157 6.555 -26.387 1.00 91.31 497 THR A O 1
ATOM 3776 N N . ASP A 1 498 ? 21.108 5.648 -26.534 1.00 90.88 498 ASP A N 1
ATOM 3777 C CA . ASP A 1 498 ? 21.534 4.263 -26.755 1.00 90.88 498 ASP A CA 1
ATOM 3778 C C . ASP A 1 498 ? 20.707 3.530 -27.836 1.00 90.88 498 ASP A C 1
ATOM 3780 O O . ASP A 1 498 ? 20.071 2.505 -27.571 1.00 90.88 498 ASP A O 1
ATOM 3784 N N . PRO A 1 499 ? 20.686 4.037 -29.082 1.00 90.12 499 PRO A N 1
ATOM 3785 C CA . PRO A 1 499 ? 19.969 3.380 -30.175 1.00 90.12 499 PRO A CA 1
ATOM 3786 C C . PRO A 1 499 ? 20.639 2.065 -30.623 1.00 90.12 499 PRO A C 1
ATOM 3788 O O . PRO A 1 499 ? 19.956 1.145 -31.070 1.00 90.12 499 PRO A O 1
ATOM 3791 N N . LEU A 1 500 ? 21.961 1.925 -30.451 1.00 88.81 500 LEU A N 1
ATOM 3792 C CA . LEU A 1 500 ? 22.687 0.688 -30.773 1.00 88.81 500 LEU A CA 1
ATOM 3793 C C . LEU A 1 500 ? 22.341 -0.449 -29.801 1.00 88.81 500 LEU A C 1
ATOM 3795 O O . LEU A 1 500 ? 22.123 -1.578 -30.242 1.00 88.81 500 LEU A O 1
ATOM 3799 N N . GLY A 1 501 ? 22.238 -0.158 -28.497 1.00 88.94 501 GLY A N 1
ATOM 3800 C CA . GLY A 1 501 ? 21.761 -1.121 -27.503 1.00 88.94 501 GLY A CA 1
ATOM 3801 C C . GLY A 1 501 ? 20.335 -1.590 -27.796 1.00 88.94 501 GLY A C 1
ATOM 3802 O O . GLY A 1 501 ? 20.043 -2.783 -27.691 1.00 88.94 501 GLY A O 1
ATOM 3803 N N . PHE A 1 502 ? 19.470 -0.679 -28.257 1.00 91.19 502 PHE A N 1
ATOM 3804 C CA . PHE A 1 502 ? 18.124 -1.017 -28.722 1.00 91.19 502 PHE A CA 1
ATOM 3805 C C . PHE A 1 502 ? 18.137 -1.959 -29.933 1.00 91.19 502 PHE A C 1
ATOM 3807 O O . PHE A 1 502 ? 17.451 -2.984 -29.918 1.00 91.19 502 PHE A O 1
ATOM 3814 N N . SER A 1 503 ? 18.947 -1.657 -30.953 1.00 88.62 503 SER A N 1
ATOM 3815 C CA . SER A 1 503 ? 19.101 -2.520 -32.130 1.00 88.62 503 SER A CA 1
ATOM 3816 C C . SER A 1 503 ? 19.574 -3.920 -31.740 1.00 88.62 503 SER A C 1
ATOM 3818 O O . SER A 1 503 ? 18.978 -4.909 -32.157 1.00 88.62 503 SER A O 1
ATOM 3820 N N . ALA A 1 504 ? 20.601 -4.026 -30.897 1.00 86.94 504 ALA A N 1
ATOM 3821 C CA . ALA A 1 504 ? 21.132 -5.319 -30.477 1.00 86.94 504 ALA A CA 1
ATOM 3822 C C . ALA A 1 504 ? 20.120 -6.132 -29.645 1.00 86.94 504 ALA A C 1
ATOM 3824 O O . ALA A 1 504 ? 19.990 -7.340 -29.836 1.00 86.94 504 ALA A O 1
ATOM 3825 N N . ALA A 1 505 ? 19.347 -5.480 -28.770 1.00 88.12 505 ALA A N 1
ATOM 3826 C CA . ALA A 1 505 ? 18.283 -6.138 -28.012 1.00 88.12 505 ALA A CA 1
ATOM 3827 C C . ALA A 1 505 ? 17.142 -6.654 -28.909 1.00 88.12 505 ALA A C 1
ATOM 3829 O O . ALA A 1 505 ? 16.561 -7.700 -28.614 1.00 88.12 505 ALA A O 1
ATOM 3830 N N . SER A 1 506 ? 16.840 -5.962 -30.013 1.00 86.25 506 SER A N 1
ATOM 3831 C CA . SER A 1 506 ? 15.791 -6.373 -30.958 1.00 86.25 506 SER A CA 1
ATOM 3832 C C . SER A 1 506 ? 16.061 -7.736 -31.599 1.00 86.25 506 SER A C 1
ATOM 3834 O O . SER A 1 506 ? 15.139 -8.544 -31.721 1.00 86.25 506 SER A O 1
ATOM 3836 N N . SER A 1 507 ? 17.328 -8.033 -31.902 1.00 81.44 507 SER A N 1
ATOM 3837 C CA . SER A 1 507 ? 17.761 -9.329 -32.435 1.00 81.44 507 SER A CA 1
ATOM 3838 C C . SER A 1 507 ? 17.697 -10.455 -31.397 1.00 81.44 507 SER A C 1
ATOM 3840 O O . SER A 1 507 ? 17.568 -11.617 -31.765 1.00 81.44 507 SER A O 1
ATOM 3842 N N . ILE A 1 508 ? 17.781 -10.126 -30.103 1.00 78.25 508 ILE A N 1
ATOM 3843 C CA . ILE A 1 508 ? 17.774 -11.102 -28.999 1.00 78.25 508 ILE A CA 1
ATOM 3844 C C . ILE A 1 508 ? 16.347 -11.485 -28.605 1.00 78.25 508 ILE A C 1
ATOM 3846 O O . ILE A 1 508 ? 16.051 -12.658 -28.409 1.00 78.25 508 ILE A O 1
ATOM 3850 N N . VAL A 1 509 ? 15.452 -10.501 -28.479 1.00 76.00 509 VAL A N 1
ATOM 3851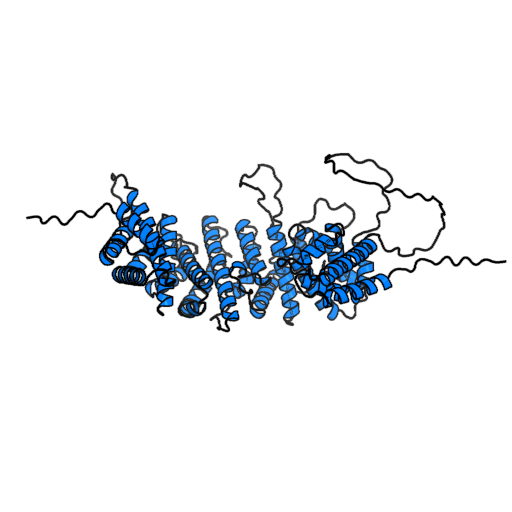 C CA . VAL A 1 509 ? 14.057 -10.727 -28.048 1.00 76.00 509 VAL A CA 1
ATOM 3852 C C . VAL A 1 509 ? 13.220 -11.388 -29.149 1.00 76.00 509 VAL A C 1
ATOM 3854 O O . VAL A 1 509 ? 12.248 -12.091 -28.869 1.00 76.00 509 VAL A O 1
ATOM 3857 N N . CYS A 1 510 ? 13.602 -11.181 -30.408 1.00 66.69 510 CYS A N 1
ATOM 3858 C CA . CYS A 1 510 ? 12.954 -11.771 -31.570 1.00 66.69 510 CYS A CA 1
ATOM 3859 C C . CYS A 1 510 ? 14.021 -12.339 -32.510 1.00 66.69 510 CYS A C 1
ATOM 3861 O O . CYS A 1 510 ? 14.337 -11.690 -33.511 1.00 66.69 510 CYS A O 1
ATOM 3863 N N . PRO A 1 511 ? 14.582 -13.525 -32.205 1.00 60.94 511 PRO A N 1
ATOM 3864 C CA . PRO A 1 511 ? 15.449 -14.199 -33.156 1.00 60.94 511 PRO A CA 1
ATOM 3865 C C . PRO A 1 511 ? 14.653 -14.418 -34.443 1.00 60.94 511 PRO A C 1
ATOM 3867 O O . PRO A 1 511 ? 13.501 -14.861 -34.397 1.00 60.94 511 PRO A O 1
ATOM 3870 N N . THR A 1 512 ? 15.240 -14.059 -35.584 1.00 47.81 512 THR A N 1
ATOM 3871 C CA . THR A 1 512 ? 14.697 -14.405 -36.895 1.00 47.81 512 THR A CA 1
ATOM 3872 C C . THR A 1 512 ? 14.560 -15.920 -36.938 1.00 47.81 512 THR A C 1
ATOM 3874 O O . THR A 1 512 ? 15.547 -16.651 -36.948 1.00 47.81 512 THR A O 1
ATOM 3877 N N . THR A 1 513 ? 13.325 -16.409 -36.874 1.00 42.66 513 THR A N 1
ATOM 3878 C CA . THR A 1 513 ? 13.028 -17.811 -37.136 1.00 42.66 513 THR A CA 1
ATOM 3879 C C . THR A 1 513 ? 13.448 -18.097 -38.568 1.00 42.66 513 THR A C 1
ATOM 3881 O O . THR A 1 513 ? 12.789 -17.636 -39.497 1.00 42.66 513 THR A O 1
ATOM 3884 N N . GLU A 1 514 ? 14.529 -18.854 -38.749 1.00 34.06 514 GLU A N 1
ATOM 3885 C CA . GLU A 1 514 ? 14.644 -19.681 -39.943 1.00 34.06 514 GLU A CA 1
ATOM 3886 C C . GLU A 1 514 ? 13.410 -20.591 -39.957 1.00 34.06 514 GLU A C 1
ATOM 3888 O O . GLU A 1 514 ? 13.126 -21.294 -38.984 1.00 34.06 514 GLU A O 1
ATOM 3893 N N . GLU A 1 515 ? 12.618 -20.478 -41.021 1.00 27.30 515 GLU A N 1
ATOM 3894 C CA . GLU A 1 515 ? 11.427 -21.279 -41.290 1.00 27.30 515 GLU A CA 1
ATOM 3895 C C . GLU A 1 515 ? 11.652 -22.760 -40.925 1.00 27.30 515 GLU A C 1
ATOM 3897 O O . GLU A 1 515 ? 12.464 -23.434 -41.569 1.00 27.30 515 GLU A O 1
ATOM 3902 N N . PRO A 1 516 ? 10.919 -23.342 -39.955 1.00 30.38 516 PRO A N 1
ATOM 3903 C CA . PRO A 1 516 ? 10.851 -24.784 -39.864 1.00 30.38 516 PRO A CA 1
ATOM 3904 C C . PRO A 1 516 ? 9.985 -25.249 -41.033 1.00 30.38 516 PRO A C 1
ATOM 3906 O O . PRO A 1 516 ? 8.756 -25.171 -41.008 1.00 30.38 516 PRO A O 1
ATOM 3909 N N . SER A 1 517 ? 10.668 -25.703 -42.082 1.00 31.42 517 SER A N 1
ATOM 3910 C CA . SER A 1 517 ? 10.107 -26.432 -43.218 1.00 31.42 517 SER A CA 1
ATOM 3911 C C . SER A 1 517 ? 8.857 -27.246 -42.843 1.00 31.42 517 SER A C 1
ATOM 3913 O O . SER A 1 517 ? 8.869 -28.063 -41.922 1.00 31.42 517 SER A O 1
ATOM 3915 N N . ARG A 1 518 ? 7.763 -26.974 -43.570 1.00 35.72 518 ARG A N 1
ATOM 3916 C CA . ARG A 1 518 ? 6.473 -27.692 -43.598 1.00 35.72 518 ARG A CA 1
ATOM 3917 C C . ARG A 1 518 ? 6.489 -29.056 -42.886 1.00 35.72 518 ARG A C 1
ATOM 3919 O O . ARG A 1 518 ? 6.885 -30.064 -43.466 1.00 35.72 518 ARG A O 1
ATOM 3926 N N . GLY A 1 519 ? 5.923 -29.104 -41.680 1.00 26.73 519 GLY A N 1
ATOM 3927 C CA . GLY A 1 519 ? 5.810 -30.338 -40.898 1.00 26.73 519 GLY A CA 1
ATOM 3928 C C . GLY A 1 519 ? 4.681 -30.321 -39.865 1.00 26.73 519 GLY A C 1
ATOM 3929 O O . GLY A 1 519 ? 4.936 -30.305 -38.673 1.00 26.73 519 GLY A O 1
ATOM 3930 N N . ARG A 1 520 ? 3.430 -30.305 -40.343 1.00 33.97 520 ARG A N 1
ATOM 3931 C CA . ARG A 1 520 ? 2.183 -30.807 -39.714 1.00 33.97 520 ARG A CA 1
ATOM 3932 C C . ARG A 1 520 ? 2.179 -30.974 -38.173 1.00 33.97 520 ARG A C 1
ATOM 3934 O O . ARG A 1 520 ? 2.554 -32.030 -37.675 1.00 33.97 520 ARG A O 1
ATOM 3941 N N . ALA A 1 521 ? 1.556 -30.039 -37.445 1.00 26.69 521 ALA A N 1
ATOM 3942 C CA . ALA A 1 521 ? 1.092 -30.279 -36.073 1.00 26.69 521 ALA A CA 1
ATOM 3943 C C . ALA A 1 521 ? -0.315 -29.699 -35.813 1.00 26.69 521 ALA A C 1
ATOM 3945 O O . ALA A 1 521 ? -0.586 -28.523 -36.019 1.00 26.69 521 ALA A O 1
ATOM 3946 N N . ALA A 1 522 ? -1.191 -30.634 -35.440 1.00 26.00 522 ALA A N 1
ATOM 3947 C CA . ALA A 1 522 ? -2.507 -30.602 -34.801 1.00 26.00 522 ALA A CA 1
ATOM 3948 C C . ALA A 1 522 ? -3.315 -29.291 -34.675 1.00 26.00 522 ALA A C 1
ATOM 3950 O O . ALA A 1 522 ? -2.969 -28.345 -33.977 1.00 26.00 522 ALA A O 1
ATOM 3951 N N . ARG A 1 523 ? -4.519 -29.363 -35.254 1.00 28.48 523 ARG A N 1
ATOM 3952 C CA . ARG A 1 523 ? -5.680 -28.498 -35.026 1.00 28.48 523 ARG A CA 1
ATOM 3953 C C . ARG A 1 523 ? -6.291 -28.824 -33.660 1.00 28.48 523 ARG A C 1
ATOM 3955 O O . ARG A 1 523 ? -6.747 -29.950 -33.488 1.00 28.48 523 ARG A O 1
ATOM 3962 N N . THR A 1 524 ? -6.435 -27.836 -32.782 1.00 26.56 524 THR A N 1
ATOM 3963 C CA . THR A 1 524 ? -7.450 -27.841 -31.713 1.00 26.56 524 THR A CA 1
ATOM 3964 C C . THR A 1 524 ? -7.736 -26.413 -31.253 1.00 26.56 524 THR A C 1
ATOM 3966 O O . THR A 1 524 ? -6.803 -25.649 -31.049 1.00 26.56 524 THR A O 1
ATOM 3969 N N . ALA A 1 525 ? -9.030 -26.121 -31.064 1.00 28.06 525 ALA A N 1
ATOM 3970 C CA . ALA A 1 525 ? -9.648 -24.853 -30.646 1.00 28.06 525 ALA A CA 1
ATOM 3971 C C . ALA A 1 525 ? -9.625 -23.740 -31.712 1.00 28.06 525 ALA A C 1
ATOM 3973 O O . ALA A 1 525 ? -8.635 -23.517 -32.386 1.00 28.06 525 ALA A O 1
ATOM 3974 N N . GLY A 1 526 ? -10.686 -22.992 -31.989 1.00 25.83 526 GLY A N 1
ATOM 3975 C CA . GLY A 1 526 ? -12.021 -22.875 -31.419 1.00 25.83 526 GLY A CA 1
ATOM 3976 C C . GLY A 1 526 ? -12.641 -21.693 -32.166 1.00 25.83 526 GLY A C 1
ATOM 3977 O O . GLY A 1 526 ? -12.050 -20.626 -32.252 1.00 25.83 526 GLY A O 1
ATOM 3978 N N . ARG A 1 527 ? -13.749 -21.935 -32.856 1.00 26.20 527 ARG A N 1
ATOM 3979 C CA . ARG A 1 527 ? -14.284 -21.080 -33.916 1.00 26.20 527 ARG A CA 1
ATOM 3980 C C . ARG A 1 527 ? -15.148 -19.968 -33.320 1.00 26.20 527 ARG A C 1
ATOM 3982 O O . ARG A 1 527 ? -16.310 -20.217 -33.019 1.00 26.20 527 ARG A O 1
ATOM 3989 N N . THR A 1 528 ? -14.630 -18.747 -33.256 1.00 27.88 528 THR A N 1
ATOM 3990 C CA . THR A 1 528 ? -15.435 -17.522 -33.138 1.00 27.88 528 THR A CA 1
ATOM 3991 C C . THR A 1 528 ? -15.234 -16.681 -34.393 1.00 27.88 528 THR A C 1
ATOM 3993 O O . THR A 1 528 ? -14.134 -16.263 -34.732 1.00 27.88 528 THR A O 1
ATOM 3996 N N . ARG A 1 529 ? -16.330 -16.536 -35.144 1.00 29.02 529 ARG A N 1
ATOM 3997 C CA . ARG A 1 529 ? -16.461 -15.662 -36.311 1.00 29.02 529 ARG A CA 1
ATOM 3998 C C . ARG A 1 529 ? -16.322 -14.218 -35.844 1.00 29.02 529 ARG A C 1
ATOM 4000 O O . ARG A 1 529 ? -17.197 -13.757 -35.119 1.00 29.02 529 ARG A O 1
ATOM 4007 N N . GLU A 1 530 ? -15.328 -13.508 -36.354 1.00 27.69 530 GLU A N 1
ATOM 4008 C CA . GLU A 1 530 ? -15.378 -12.053 -36.422 1.00 27.69 530 GLU A CA 1
ATOM 4009 C C . GLU A 1 530 ? -15.432 -11.631 -37.891 1.00 27.69 530 GLU A C 1
ATOM 4011 O O . GLU A 1 530 ? -14.747 -12.172 -38.760 1.00 27.69 530 GLU A O 1
ATOM 4016 N N . VAL A 1 531 ? -16.395 -10.762 -38.168 1.00 29.98 531 VAL A N 1
ATOM 4017 C CA . VAL A 1 531 ? -16.813 -10.322 -39.493 1.00 29.98 531 VAL A CA 1
ATOM 4018 C C . VAL A 1 531 ? -15.806 -9.288 -39.986 1.00 29.98 531 VAL A C 1
ATOM 4020 O O . VAL A 1 531 ? -15.807 -8.151 -39.529 1.00 29.98 531 VAL A O 1
ATOM 4023 N N . LEU A 1 532 ? -14.953 -9.687 -40.928 1.00 28.64 532 LEU A N 1
ATOM 4024 C CA . LEU A 1 532 ? -14.132 -8.777 -41.723 1.00 28.64 532 LEU A CA 1
ATOM 4025 C C . LEU A 1 532 ? -15.038 -8.091 -42.754 1.00 28.64 532 LEU A C 1
ATOM 4027 O O . LEU A 1 532 ? -15.583 -8.749 -43.642 1.00 28.64 532 LEU A O 1
ATOM 4031 N N . LEU A 1 533 ? -15.227 -6.777 -42.612 1.00 30.39 533 LEU A N 1
ATOM 4032 C CA . LEU A 1 533 ? -15.895 -5.947 -43.608 1.00 30.39 533 LEU A CA 1
ATOM 4033 C C . LEU A 1 533 ? -14.839 -5.155 -44.394 1.00 30.39 533 LEU A C 1
ATOM 4035 O O . LEU A 1 533 ? -14.235 -4.223 -43.873 1.00 30.39 533 LEU A O 1
ATOM 4039 N N . VAL A 1 534 ? -14.740 -5.526 -45.671 1.00 32.66 534 VAL A N 1
ATOM 4040 C CA . VAL A 1 534 ? -14.135 -4.826 -46.817 1.00 32.66 534 VAL A CA 1
ATOM 4041 C C . VAL A 1 534 ? -12.617 -4.957 -47.003 1.00 32.66 534 VAL A C 1
ATOM 4043 O O . VAL A 1 534 ? -11.812 -4.205 -46.463 1.00 32.66 534 VAL A O 1
ATOM 4046 N N . ASP A 1 535 ? -12.300 -5.901 -47.893 1.00 26.05 535 ASP A N 1
ATOM 4047 C CA . ASP A 1 535 ? -11.117 -5.991 -48.748 1.00 26.05 535 ASP A CA 1
ATOM 4048 C C . ASP A 1 535 ? -11.018 -4.788 -49.699 1.00 26.05 535 ASP A C 1
ATOM 4050 O O . ASP A 1 535 ? -12.005 -4.404 -50.334 1.00 26.05 535 ASP A O 1
ATOM 4054 N N . TYR A 1 536 ? -9.805 -4.273 -49.887 1.00 30.22 536 TYR A N 1
ATOM 4055 C CA . TYR A 1 536 ? -9.441 -3.567 -51.112 1.00 30.22 536 TYR A CA 1
ATOM 4056 C C . TYR A 1 536 ? -8.122 -4.138 -51.623 1.00 30.22 536 TYR A C 1
ATOM 4058 O O . TYR A 1 536 ? -7.047 -3.868 -51.092 1.00 30.22 536 TYR A O 1
ATOM 4066 N N . SER A 1 537 ? -8.234 -4.973 -52.651 1.00 28.89 537 SER A N 1
ATOM 4067 C CA . SER A 1 537 ? -7.113 -5.490 -53.421 1.00 28.89 537 SER A CA 1
ATOM 4068 C C . SER A 1 537 ? -6.428 -4.359 -54.193 1.00 28.89 537 SER A C 1
ATOM 4070 O O . SER A 1 537 ? -7.100 -3.525 -54.799 1.00 28.89 537 SER A O 1
ATOM 4072 N N . SER A 1 538 ? -5.098 -4.393 -54.268 1.00 29.09 538 SER A N 1
ATOM 4073 C CA . SER A 1 538 ? -4.385 -3.900 -55.446 1.00 29.09 538 SER A CA 1
ATOM 4074 C C . SER A 1 538 ? -3.162 -4.767 -55.726 1.00 29.09 538 SER A C 1
ATOM 4076 O O . SER A 1 538 ? -2.401 -5.110 -54.829 1.00 29.09 538 SER A O 1
ATOM 4078 N N . SER A 1 539 ? -3.069 -5.128 -57.000 1.00 33.84 539 SER A N 1
ATOM 4079 C CA . SER A 1 539 ? -2.187 -6.072 -57.686 1.00 33.84 539 SER A CA 1
ATOM 4080 C C . SER A 1 539 ? -0.780 -5.519 -57.959 1.00 33.84 539 SER A C 1
ATOM 4082 O O . SER A 1 539 ? -0.622 -4.303 -58.047 1.00 33.84 539 SER A O 1
ATOM 4084 N N . GLY A 1 540 ? 0.181 -6.419 -58.216 1.00 26.86 540 GLY A N 1
ATOM 4085 C CA . GLY A 1 540 ? 1.486 -6.148 -58.847 1.00 26.86 540 GLY A CA 1
ATOM 4086 C C . GLY A 1 540 ? 2.591 -7.047 -58.277 1.00 26.86 540 GLY A C 1
ATOM 4087 O O . GLY A 1 540 ? 3.123 -6.725 -57.227 1.00 26.86 540 GLY A O 1
ATOM 4088 N N . GLU A 1 541 ? 2.730 -8.282 -58.765 1.00 29.91 541 GLU A N 1
ATOM 4089 C CA . GLU A 1 541 ? 3.757 -8.737 -59.733 1.00 29.91 541 GLU A CA 1
ATOM 4090 C C . GLU A 1 541 ? 5.048 -9.246 -59.063 1.00 29.91 541 GLU A C 1
ATOM 4092 O O . GLU A 1 541 ? 5.782 -8.505 -58.415 1.00 29.91 541 GLU A O 1
ATOM 4097 N N . ASP A 1 542 ? 5.278 -10.551 -59.235 1.00 28.89 542 ASP A N 1
ATOM 4098 C CA . ASP A 1 542 ? 6.458 -11.299 -58.813 1.00 28.89 542 ASP A CA 1
ATOM 4099 C C . ASP A 1 542 ? 7.654 -11.014 -59.733 1.00 28.89 542 ASP A C 1
ATOM 4101 O O . ASP A 1 542 ? 7.527 -11.022 -60.960 1.00 28.89 542 ASP A O 1
ATOM 4105 N N . SER A 1 543 ? 8.843 -10.901 -59.146 1.00 28.48 543 SER A N 1
ATOM 4106 C CA . SER A 1 543 ? 10.097 -11.204 -59.837 1.00 28.48 543 SER A CA 1
ATOM 4107 C C . SER A 1 543 ? 11.128 -11.701 -58.828 1.00 28.48 543 SER A C 1
ATOM 4109 O O . SER A 1 543 ? 11.565 -10.963 -57.946 1.00 28.48 543 SER A O 1
ATOM 4111 N N . GLU A 1 544 ? 11.466 -12.982 -58.959 1.00 32.88 544 GLU A N 1
ATOM 4112 C CA . GLU A 1 544 ? 12.561 -13.657 -58.270 1.00 32.88 544 GLU A CA 1
ATOM 4113 C C . GLU A 1 544 ? 13.899 -13.171 -58.842 1.00 32.88 544 GLU A C 1
ATOM 4115 O O . GLU A 1 544 ? 14.142 -13.303 -60.040 1.00 32.88 544 GLU A O 1
ATOM 4120 N N . GLU A 1 545 ? 14.793 -12.674 -57.988 1.00 28.16 545 GLU A N 1
ATOM 4121 C CA . GLU A 1 545 ? 16.225 -12.631 -58.288 1.00 28.16 545 GLU A CA 1
ATOM 4122 C C . GLU A 1 545 ? 17.011 -13.157 -57.081 1.00 28.16 545 GLU A C 1
ATOM 4124 O O . GLU A 1 545 ? 17.112 -12.520 -56.031 1.00 28.16 545 GLU A O 1
ATOM 4129 N N . GLU A 1 546 ? 17.572 -14.357 -57.240 1.00 34.91 546 GLU A N 1
ATOM 4130 C CA . GLU A 1 546 ? 18.660 -14.857 -56.407 1.00 34.91 546 GLU A CA 1
ATOM 4131 C C . GLU A 1 546 ? 19.926 -14.044 -56.705 1.00 34.91 546 GLU A C 1
ATOM 4133 O O . GLU A 1 546 ? 20.438 -14.070 -57.826 1.00 34.91 546 GLU A O 1
ATOM 4138 N N . ASN A 1 547 ? 20.507 -13.386 -55.699 1.00 26.52 547 ASN A N 1
ATOM 4139 C CA . ASN A 1 547 ? 21.929 -13.065 -55.752 1.00 26.52 547 ASN A CA 1
ATOM 4140 C C . ASN A 1 547 ? 22.603 -13.160 -54.381 1.00 26.52 547 ASN A C 1
ATOM 4142 O O . ASN A 1 547 ? 22.095 -12.735 -53.346 1.00 26.52 547 ASN A O 1
ATOM 4146 N N . SER A 1 548 ? 23.786 -13.760 -54.416 1.00 34.34 548 SER A N 1
ATOM 4147 C CA . SER A 1 548 ? 24.579 -14.200 -53.284 1.00 34.34 548 SER A CA 1
ATOM 4148 C C . SER A 1 548 ? 25.416 -13.060 -52.688 1.00 34.34 548 SER A C 1
ATOM 4150 O O . SER A 1 548 ? 26.044 -12.295 -53.418 1.00 34.34 548 SER A O 1
ATOM 4152 N N . GLY A 1 549 ? 25.555 -13.057 -51.360 1.00 31.30 549 GLY A N 1
ATOM 4153 C CA . GLY A 1 549 ? 26.814 -12.682 -50.711 1.00 31.30 549 GLY A CA 1
ATOM 4154 C C . GLY A 1 549 ? 26.990 -11.233 -50.243 1.00 31.30 549 GLY A C 1
ATOM 4155 O O . GLY A 1 549 ? 27.753 -10.472 -50.828 1.00 31.30 549 GLY A O 1
ATOM 4156 N N . ARG A 1 550 ? 26.445 -10.921 -49.061 1.00 26.34 550 ARG A N 1
ATOM 4157 C CA . ARG A 1 550 ? 27.114 -10.208 -47.946 1.00 26.34 550 ARG A CA 1
ATOM 4158 C C . ARG A 1 550 ? 26.143 -10.207 -46.766 1.00 26.34 550 ARG A C 1
ATOM 4160 O O . ARG A 1 550 ? 25.025 -9.740 -46.920 1.00 26.34 550 ARG A O 1
ATOM 4167 N N . LYS A 1 551 ? 26.538 -10.733 -45.598 1.00 27.81 551 LYS A N 1
ATOM 4168 C CA . LYS A 1 551 ? 25.707 -10.666 -44.381 1.00 27.81 551 LYS A CA 1
ATOM 4169 C C . LYS A 1 551 ? 25.614 -9.210 -43.913 1.00 27.81 551 LYS A C 1
ATOM 4171 O O . LYS A 1 551 ? 26.410 -8.769 -43.088 1.00 27.81 551 LYS A O 1
ATOM 4176 N N . VAL A 1 552 ? 24.670 -8.469 -44.483 1.00 32.88 552 VAL A N 1
ATOM 4177 C CA . VAL A 1 552 ? 24.080 -7.288 -43.859 1.00 32.88 552 VAL A CA 1
ATOM 4178 C C . VAL A 1 552 ? 23.355 -7.803 -42.622 1.00 32.88 552 VAL A C 1
ATOM 4180 O O . VAL A 1 552 ? 22.653 -8.811 -42.676 1.00 32.88 552 VAL A O 1
ATOM 4183 N N . GLN A 1 553 ? 23.592 -7.173 -41.479 1.00 37.47 553 GLN A N 1
ATOM 4184 C CA . GLN A 1 553 ? 22.833 -7.454 -40.270 1.00 37.47 553 GLN A CA 1
ATOM 4185 C C . GLN A 1 553 ? 21.443 -6.840 -40.492 1.00 37.47 553 GLN A C 1
ATOM 4187 O O . GLN A 1 553 ? 21.219 -5.678 -40.165 1.00 37.47 553 GLN A O 1
ATOM 4192 N N . GLU A 1 554 ? 20.556 -7.568 -41.173 1.00 39.50 554 GLU A N 1
ATOM 4193 C CA . GLU A 1 554 ? 19.170 -7.146 -41.381 1.00 39.50 554 GLU A CA 1
ATOM 4194 C C . GLU A 1 554 ? 18.532 -6.895 -40.010 1.00 39.50 554 GLU A C 1
ATOM 4196 O O . GLU A 1 554 ? 18.573 -7.747 -39.115 1.00 39.50 554 GLU A O 1
ATOM 4201 N N . MET A 1 555 ? 17.997 -5.688 -39.808 1.00 53.56 555 MET A N 1
ATOM 4202 C CA . MET A 1 555 ? 17.234 -5.385 -38.602 1.00 53.56 555 MET A CA 1
ATOM 4203 C C . MET A 1 555 ? 15.961 -6.231 -38.620 1.00 53.56 555 MET A C 1
ATOM 4205 O O . MET A 1 555 ? 15.191 -6.188 -39.572 1.00 53.56 555 MET A O 1
ATOM 4209 N N . GLY A 1 556 ? 15.752 -7.030 -37.572 1.00 63.19 556 GLY A N 1
ATOM 4210 C CA . GLY A 1 556 ? 14.628 -7.961 -37.516 1.00 63.19 556 GLY A CA 1
ATOM 4211 C C . GLY A 1 556 ? 13.258 -7.262 -37.439 1.00 63.19 556 GLY A C 1
ATOM 4212 O O . GLY A 1 556 ? 13.166 -6.116 -36.987 1.00 63.19 556 GLY A O 1
ATOM 4213 N N . PRO A 1 557 ? 12.158 -7.976 -37.752 1.00 74.31 557 PRO A N 1
ATOM 4214 C CA . PRO A 1 557 ? 10.789 -7.430 -37.815 1.00 74.31 557 PRO A CA 1
ATOM 4215 C C . PRO A 1 557 ? 10.305 -6.781 -36.503 1.00 74.31 557 PRO A C 1
ATOM 4217 O O . PRO A 1 557 ? 9.403 -5.944 -36.492 1.00 74.31 557 PRO A O 1
ATOM 4220 N N . CYS A 1 558 ? 10.918 -7.143 -35.374 1.00 82.88 558 CYS A N 1
ATOM 4221 C CA . CYS A 1 558 ? 10.631 -6.569 -34.060 1.00 82.88 558 CYS A CA 1
ATOM 4222 C C . CYS A 1 558 ? 11.073 -5.106 -33.929 1.00 82.88 558 CYS A C 1
ATOM 4224 O O . CYS A 1 558 ? 10.364 -4.299 -33.324 1.00 82.88 558 CYS A O 1
ATOM 4226 N N . TRP A 1 559 ? 12.225 -4.752 -34.508 1.00 89.31 559 TRP A N 1
ATOM 4227 C CA . TRP A 1 559 ? 12.718 -3.377 -34.502 1.00 89.31 559 TRP A CA 1
ATOM 4228 C C . TRP A 1 559 ? 11.754 -2.464 -35.267 1.00 89.31 559 TRP A C 1
ATOM 4230 O O . TRP A 1 559 ? 11.309 -1.446 -34.731 1.00 89.31 559 TRP A O 1
ATOM 4240 N N . GLU A 1 560 ? 11.348 -2.874 -36.472 1.00 89.56 560 GLU A N 1
ATOM 4241 C CA . GLU A 1 560 ? 10.421 -2.111 -37.315 1.00 89.56 560 GLU A CA 1
ATOM 4242 C C . GLU A 1 560 ? 9.063 -1.925 -36.636 1.00 89.56 560 GLU A C 1
ATOM 4244 O O . GLU A 1 560 ? 8.535 -0.810 -36.573 1.00 89.56 560 GLU A O 1
ATOM 4249 N N . ALA A 1 561 ? 8.514 -3.004 -36.065 1.00 91.31 561 ALA A N 1
ATOM 4250 C CA . ALA A 1 561 ? 7.248 -2.967 -35.345 1.00 91.31 561 ALA A CA 1
ATOM 4251 C C . ALA A 1 561 ? 7.297 -2.007 -34.145 1.00 91.31 561 ALA A C 1
ATOM 4253 O O . ALA A 1 561 ? 6.367 -1.220 -33.951 1.00 91.31 561 ALA A O 1
ATOM 4254 N N . ALA A 1 562 ? 8.393 -2.009 -33.380 1.00 93.12 562 ALA A N 1
ATOM 4255 C CA . ALA A 1 562 ? 8.579 -1.112 -32.245 1.00 93.12 562 ALA A CA 1
ATOM 4256 C C . ALA A 1 562 ? 8.708 0.363 -32.669 1.00 93.12 562 ALA A C 1
ATOM 4258 O O . ALA A 1 562 ? 8.047 1.233 -32.096 1.00 93.12 562 ALA A O 1
ATOM 4259 N N . VAL A 1 563 ? 9.502 0.657 -33.706 1.00 93.25 563 VAL A N 1
ATOM 4260 C CA . VAL A 1 563 ? 9.663 2.023 -34.244 1.00 93.25 563 VAL A CA 1
ATOM 4261 C C . VAL A 1 563 ? 8.349 2.553 -34.821 1.00 93.25 563 VAL A C 1
ATOM 4263 O O . VAL A 1 563 ? 8.013 3.728 -34.624 1.00 93.25 563 VAL A O 1
ATOM 4266 N N . ARG A 1 564 ? 7.579 1.692 -35.498 1.00 94.50 564 ARG A N 1
ATOM 4267 C CA . ARG A 1 564 ? 6.236 2.012 -35.994 1.00 94.50 564 ARG A CA 1
ATOM 4268 C C . ARG A 1 564 ? 5.274 2.293 -34.844 1.00 94.50 564 ARG A C 1
ATOM 4270 O O . ARG A 1 564 ? 4.588 3.310 -34.877 1.00 94.50 564 ARG A O 1
ATOM 4277 N N . CYS A 1 565 ? 5.262 1.449 -33.812 1.00 95.88 565 CYS A N 1
ATOM 4278 C CA . CYS A 1 565 ? 4.423 1.627 -32.625 1.00 95.88 565 CYS A CA 1
ATOM 4279 C C . CYS A 1 565 ? 4.681 2.978 -31.936 1.00 95.88 565 CYS A C 1
ATOM 4281 O O . CYS A 1 565 ? 3.737 3.714 -31.651 1.00 95.88 565 CYS A O 1
ATOM 4283 N N . LEU A 1 566 ? 5.951 3.353 -31.732 1.00 95.88 566 LEU A N 1
ATOM 4284 C CA . LEU A 1 566 ? 6.322 4.663 -31.178 1.00 95.88 566 LEU A CA 1
ATOM 4285 C C . LEU A 1 566 ? 5.869 5.832 -32.068 1.00 95.88 566 LEU A C 1
ATOM 4287 O O . LEU A 1 566 ? 5.425 6.857 -31.552 1.00 95.88 566 LEU A O 1
ATOM 4291 N N . GLY A 1 567 ? 5.949 5.677 -33.394 1.00 96.19 567 GLY A N 1
ATOM 4292 C CA . GLY A 1 567 ? 5.461 6.674 -34.351 1.00 96.19 567 GLY A CA 1
ATOM 4293 C C . GLY A 1 567 ? 3.950 6.883 -34.275 1.00 96.19 567 GLY A C 1
ATOM 4294 O O . GLY A 1 567 ? 3.489 8.016 -34.165 1.00 96.19 567 GLY A O 1
ATOM 4295 N N . LEU A 1 568 ? 3.184 5.792 -34.247 1.00 97.56 568 LEU A N 1
ATOM 4296 C CA . LEU A 1 568 ? 1.727 5.850 -34.114 1.00 97.56 568 LEU A CA 1
ATOM 4297 C C . LEU A 1 568 ? 1.302 6.440 -32.763 1.00 97.56 568 LEU A C 1
ATOM 4299 O O . LEU A 1 568 ? 0.360 7.231 -32.704 1.00 97.56 568 LEU A O 1
ATOM 4303 N N . LEU A 1 569 ? 2.021 6.118 -31.682 1.00 97.56 569 LEU A N 1
ATOM 4304 C CA . LEU A 1 569 ? 1.802 6.738 -30.375 1.00 97.56 569 LEU A CA 1
ATOM 4305 C C . LEU A 1 569 ? 2.042 8.255 -30.428 1.00 97.56 569 LEU A C 1
ATOM 4307 O O . LEU A 1 569 ? 1.219 9.024 -29.932 1.00 97.56 569 LEU A O 1
ATOM 4311 N N . LEU A 1 570 ? 3.136 8.697 -31.058 1.00 97.56 570 LEU A N 1
ATOM 4312 C CA . LEU A 1 570 ? 3.459 10.116 -31.230 1.00 97.56 570 LEU A CA 1
ATOM 4313 C C . LEU A 1 570 ? 2.365 10.864 -32.006 1.00 97.56 570 LEU A C 1
ATOM 4315 O O . LEU A 1 570 ? 1.928 11.934 -31.570 1.00 97.56 570 LEU A O 1
ATOM 4319 N N . GLU A 1 571 ? 1.893 10.306 -33.121 1.00 97.38 571 GLU A N 1
ATOM 4320 C CA . GLU A 1 571 ? 0.791 10.873 -33.907 1.00 97.38 571 GLU A CA 1
ATOM 4321 C C . GLU A 1 571 ? -0.497 10.970 -33.082 1.00 97.38 571 GLU A C 1
ATOM 4323 O O . GLU A 1 571 ? -1.169 12.006 -33.077 1.00 97.38 571 GLU A O 1
ATOM 4328 N N . LEU A 1 572 ? -0.823 9.910 -32.340 1.00 96.62 572 LEU A N 1
ATOM 4329 C CA . LEU A 1 572 ? -2.027 9.828 -31.523 1.00 96.62 572 LEU A CA 1
ATOM 4330 C C . LEU A 1 572 ? -2.021 10.863 -30.390 1.00 96.62 572 LEU A C 1
ATOM 4332 O O . LEU A 1 572 ? -2.988 11.616 -30.247 1.00 96.62 572 LEU A O 1
ATOM 4336 N N . VAL A 1 573 ? -0.922 10.959 -29.635 1.00 96.56 573 VAL A N 1
ATOM 4337 C CA . VAL A 1 573 ? -0.745 11.948 -28.558 1.00 96.56 573 VAL A CA 1
ATOM 4338 C C . VAL A 1 573 ? -0.764 13.372 -29.121 1.00 96.56 573 VAL A C 1
ATOM 4340 O O . VAL A 1 573 ? -1.448 14.237 -28.573 1.00 96.56 573 VAL A O 1
ATOM 4343 N N . SER A 1 574 ? -0.095 13.622 -30.253 1.00 96.44 574 SER A N 1
ATOM 4344 C CA . SER A 1 574 ? -0.088 14.940 -30.911 1.00 96.44 574 SER A CA 1
ATOM 4345 C C . SER A 1 574 ? -1.486 15.360 -31.364 1.00 96.44 574 SER A C 1
ATOM 4347 O O . SER A 1 574 ? -1.911 16.496 -31.140 1.00 96.44 574 SER A O 1
ATOM 4349 N N . ARG A 1 575 ? -2.251 14.425 -31.940 1.00 96.94 575 ARG A N 1
ATOM 4350 C CA . ARG A 1 575 ? -3.637 14.656 -32.354 1.00 96.94 575 ARG A CA 1
ATOM 4351 C C . ARG A 1 575 ? -4.532 14.980 -31.160 1.00 96.94 575 ARG A C 1
ATOM 4353 O O . ARG A 1 575 ? -5.296 15.942 -31.233 1.00 96.94 575 ARG A O 1
ATOM 4360 N N . LEU A 1 576 ? -4.432 14.228 -30.063 1.00 95.75 576 LEU A N 1
ATOM 4361 C CA . LEU A 1 576 ? -5.194 14.501 -28.838 1.00 95.75 576 LEU A CA 1
ATOM 4362 C C . LEU A 1 576 ? -4.814 15.848 -28.218 1.00 95.75 576 LEU A C 1
ATOM 4364 O O . LEU A 1 576 ? -5.697 16.608 -27.821 1.00 95.75 576 LEU A O 1
ATOM 4368 N N . HIS A 1 577 ? -3.523 16.186 -28.207 1.00 95.75 577 HIS A N 1
ATOM 4369 C CA . HIS A 1 577 ? -3.042 17.475 -27.724 1.00 95.75 577 HIS A CA 1
ATOM 4370 C C . HIS A 1 577 ? -3.586 18.645 -28.553 1.00 95.75 577 HIS A C 1
ATOM 4372 O O . HIS A 1 577 ? -4.127 19.592 -27.984 1.00 95.75 577 HIS A O 1
ATOM 4378 N N . SER A 1 578 ? -3.535 18.550 -29.888 1.00 96.00 578 SER A N 1
ATOM 4379 C CA . SER A 1 578 ? -4.059 19.588 -30.792 1.00 96.00 578 SER A CA 1
ATOM 4380 C C . SER A 1 578 ? -5.557 19.854 -30.593 1.00 96.00 578 SER A C 1
ATOM 4382 O O . SER A 1 578 ? -6.017 20.986 -30.731 1.00 96.00 578 SER A O 1
ATOM 4384 N N . LYS A 1 579 ? -6.312 18.821 -30.197 1.00 96.38 579 LYS A N 1
ATOM 4385 C CA . LYS A 1 579 ? -7.746 18.896 -29.891 1.00 96.38 579 LYS A CA 1
ATOM 4386 C C . LYS A 1 579 ? -8.050 19.248 -28.430 1.00 96.38 579 LYS A C 1
ATOM 4388 O O . LYS A 1 579 ? -9.221 19.315 -28.077 1.00 96.38 579 LYS A O 1
ATOM 4393 N N . LYS A 1 580 ? -7.032 19.469 -27.587 1.00 93.00 580 LYS A N 1
ATOM 4394 C CA . LYS A 1 580 ? -7.161 19.681 -26.130 1.00 93.00 580 LYS A CA 1
ATOM 4395 C C . LYS A 1 580 ? -7.898 18.540 -25.403 1.00 93.00 580 LYS A C 1
ATOM 4397 O O . LYS A 1 580 ? -8.604 18.781 -24.433 1.00 93.00 580 LYS A O 1
ATOM 4402 N N . LEU A 1 581 ? -7.733 17.306 -25.881 1.00 93.56 581 LEU A N 1
ATOM 4403 C CA . LEU A 1 581 ? -8.363 16.099 -25.322 1.00 93.56 581 LEU A CA 1
ATOM 4404 C C . LEU A 1 581 ? -7.412 15.266 -24.451 1.00 93.56 581 LEU A C 1
ATOM 4406 O O . LEU A 1 581 ? -7.801 14.220 -23.946 1.00 93.56 581 LEU A O 1
ATOM 4410 N N . PHE A 1 582 ? -6.157 15.690 -24.308 1.00 92.75 582 PHE A N 1
ATOM 4411 C CA . PHE A 1 582 ? -5.173 14.988 -23.489 1.00 92.75 582 PHE A CA 1
ATOM 4412 C C . PHE A 1 582 ? -5.253 15.475 -22.027 1.00 92.75 582 PHE A C 1
ATOM 4414 O O . PHE A 1 582 ? -5.339 16.688 -21.822 1.00 92.75 582 PHE A O 1
ATOM 4421 N N . PRO A 1 583 ? -5.219 14.582 -21.016 1.00 89.56 583 PRO A N 1
ATOM 4422 C CA . PRO A 1 583 ? -5.536 14.928 -19.620 1.00 89.56 583 PRO A CA 1
ATOM 4423 C C . PRO A 1 583 ? -4.533 15.877 -18.942 1.00 89.56 583 PRO A C 1
ATOM 4425 O O . PRO A 1 583 ? -4.840 16.484 -17.921 1.00 89.56 583 PRO A O 1
ATOM 4428 N N . TYR A 1 584 ? -3.338 16.034 -19.507 1.00 92.44 584 TYR A N 1
ATOM 4429 C CA . TYR A 1 584 ? -2.293 16.951 -19.043 1.00 92.44 584 TYR A CA 1
ATOM 4430 C C . TYR A 1 584 ? -1.565 17.575 -20.242 1.00 92.44 584 TYR A C 1
ATOM 4432 O O . TYR A 1 584 ? -1.950 17.351 -21.384 1.00 92.44 584 TYR A O 1
ATOM 4440 N N . ASN A 1 585 ? -0.527 18.390 -20.022 1.00 93.25 585 ASN A N 1
ATOM 4441 C CA . ASN A 1 585 ? 0.260 18.980 -21.111 1.00 93.25 585 ASN A CA 1
ATOM 4442 C C . ASN A 1 585 ? 1.354 18.000 -21.602 1.00 93.25 585 ASN A C 1
ATOM 4444 O O . ASN A 1 585 ? 2.359 17.839 -20.907 1.00 93.25 585 ASN A O 1
ATOM 4448 N N . PRO A 1 586 ? 1.232 17.387 -22.799 1.00 95.06 586 PRO A N 1
ATOM 4449 C CA . PRO A 1 586 ? 2.190 16.411 -23.302 1.00 95.06 586 PRO A CA 1
ATOM 4450 C C . PRO A 1 586 ? 3.305 17.035 -24.157 1.00 95.06 586 PRO A C 1
ATOM 4452 O O . PRO A 1 586 ? 4.061 16.295 -24.775 1.00 95.06 586 PRO A O 1
ATOM 4455 N N . SER A 1 587 ? 3.442 18.367 -24.226 1.00 95.00 587 SER A N 1
ATOM 4456 C CA . SER A 1 587 ? 4.388 19.039 -25.143 1.00 95.00 587 SER A CA 1
ATOM 4457 C C . SER A 1 587 ? 5.823 18.504 -25.030 1.00 95.00 587 SER A C 1
ATOM 4459 O O . SER A 1 587 ? 6.464 18.186 -26.032 1.00 95.00 587 SER A O 1
ATOM 4461 N N . SER A 1 588 ? 6.317 18.345 -23.799 1.00 95.50 588 SER A N 1
ATOM 4462 C CA . SER A 1 588 ? 7.654 17.799 -23.537 1.00 95.50 588 SER A CA 1
ATOM 4463 C C . SER A 1 588 ? 7.772 16.322 -23.922 1.00 95.50 588 SER A C 1
ATOM 4465 O O . SER A 1 588 ? 8.825 15.899 -24.395 1.00 95.50 588 SER A O 1
ATOM 4467 N N . LEU A 1 589 ? 6.699 15.544 -23.741 1.00 96.06 589 LEU A N 1
ATOM 4468 C CA . LEU A 1 589 ? 6.650 14.129 -24.107 1.00 96.06 589 LEU A CA 1
ATOM 4469 C C . LEU A 1 589 ? 6.665 13.953 -25.630 1.00 96.06 589 LEU A C 1
ATOM 4471 O O . LEU A 1 589 ? 7.448 13.156 -26.131 1.00 96.06 589 LEU A O 1
ATOM 4475 N N . ILE A 1 590 ? 5.863 14.735 -26.361 1.00 97.31 590 ILE A N 1
ATOM 4476 C CA . ILE A 1 590 ? 5.821 14.749 -27.833 1.00 97.31 590 ILE A CA 1
ATOM 4477 C C . ILE A 1 590 ? 7.215 15.040 -28.396 1.00 97.31 590 ILE A C 1
ATOM 4479 O O . ILE A 1 590 ? 7.706 14.303 -29.250 1.00 97.31 590 ILE A O 1
ATOM 4483 N N . LYS A 1 591 ? 7.884 16.078 -27.877 1.00 97.19 591 LYS A N 1
ATOM 4484 C CA . LYS A 1 591 ? 9.247 16.429 -28.294 1.00 97.19 591 LYS A CA 1
ATOM 4485 C C . LYS A 1 591 ? 10.229 15.281 -28.046 1.00 97.19 591 LYS A C 1
ATOM 4487 O O . LYS A 1 591 ? 10.997 14.925 -28.934 1.00 97.19 591 LYS A O 1
ATOM 4492 N N . LEU A 1 592 ? 10.183 14.682 -26.856 1.00 96.69 592 LEU A N 1
ATOM 4493 C CA . LEU A 1 592 ? 11.081 13.591 -26.485 1.00 96.69 592 LEU A CA 1
ATOM 4494 C C . LEU A 1 592 ? 10.840 12.320 -27.318 1.00 96.69 592 LEU A C 1
ATOM 4496 O O . LEU A 1 592 ? 11.802 11.671 -27.720 1.00 96.69 592 LEU A O 1
ATOM 4500 N N . LEU A 1 593 ? 9.579 11.986 -27.605 1.00 96.12 593 LEU A N 1
ATOM 4501 C CA . LEU A 1 593 ? 9.200 10.887 -28.498 1.00 96.12 593 LEU A CA 1
ATOM 4502 C C . LEU A 1 593 ? 9.760 11.098 -29.909 1.00 96.12 593 LEU A C 1
ATOM 4504 O O . LEU A 1 593 ? 10.365 10.182 -30.461 1.00 96.12 593 LEU A O 1
ATOM 4508 N N . ALA A 1 594 ? 9.606 12.302 -30.469 1.00 96.06 594 ALA A N 1
ATOM 4509 C CA . ALA A 1 594 ? 10.120 12.635 -31.796 1.00 96.06 594 ALA A CA 1
ATOM 4510 C C . ALA A 1 594 ? 11.653 12.516 -31.867 1.00 96.06 594 ALA A C 1
ATOM 4512 O O . ALA A 1 594 ? 12.188 11.905 -32.791 1.00 96.06 594 ALA A O 1
ATOM 4513 N N . GLU A 1 595 ? 12.361 13.046 -30.865 1.00 95.94 595 GLU A N 1
ATOM 4514 C CA . GLU A 1 595 ? 13.824 12.959 -30.780 1.00 95.94 595 GLU A CA 1
ATOM 4515 C C . GLU A 1 595 ? 14.319 11.513 -30.629 1.00 95.94 595 GLU A C 1
ATOM 4517 O O . GLU A 1 595 ? 15.270 11.109 -31.299 1.00 95.94 595 GLU A O 1
ATOM 4522 N N . ALA A 1 596 ? 13.678 10.716 -29.768 1.00 93.50 596 ALA A N 1
ATOM 4523 C CA . ALA A 1 596 ? 14.036 9.313 -29.578 1.00 93.50 596 ALA A CA 1
ATOM 4524 C C . ALA A 1 596 ? 13.777 8.492 -30.851 1.00 93.50 596 ALA A C 1
ATOM 4526 O O . ALA A 1 596 ? 14.632 7.708 -31.259 1.00 93.50 596 ALA A O 1
ATOM 4527 N N . GLN A 1 597 ? 12.643 8.714 -31.525 1.00 93.00 597 GLN A N 1
ATOM 4528 C CA . GLN A 1 597 ? 12.321 8.036 -32.780 1.00 93.00 597 GLN A CA 1
ATOM 4529 C C . GLN A 1 597 ? 13.321 8.387 -33.891 1.00 93.00 597 GLN A C 1
ATOM 4531 O O . GLN A 1 597 ? 13.745 7.498 -34.629 1.00 93.00 597 GLN A O 1
ATOM 4536 N N . ALA A 1 598 ? 13.718 9.657 -34.008 1.00 92.31 598 ALA A N 1
ATOM 4537 C CA . ALA A 1 598 ? 14.728 10.086 -34.972 1.00 92.31 598 ALA A CA 1
ATOM 4538 C C . ALA A 1 598 ? 16.092 9.424 -34.704 1.00 92.31 598 ALA A C 1
ATOM 4540 O O . ALA A 1 598 ? 16.719 8.929 -35.639 1.00 92.31 598 ALA A O 1
ATOM 4541 N N . SER A 1 599 ? 16.510 9.343 -33.433 1.00 91.94 599 SER A N 1
ATOM 4542 C CA . SER A 1 599 ? 17.755 8.672 -33.028 1.00 91.94 599 SER A CA 1
ATOM 4543 C C . SER A 1 599 ? 17.765 7.197 -33.444 1.00 91.94 599 SER A C 1
ATOM 4545 O O . SER A 1 599 ? 18.696 6.746 -34.107 1.00 91.94 599 SER A O 1
ATOM 4547 N N . VAL A 1 600 ? 16.684 6.459 -33.173 1.00 89.12 600 VAL A N 1
ATOM 4548 C CA . VAL A 1 600 ? 16.587 5.037 -33.548 1.00 89.12 600 VAL A CA 1
ATOM 4549 C C . VAL A 1 600 ? 16.552 4.847 -35.068 1.00 89.12 600 VAL A C 1
ATOM 4551 O O . VAL A 1 600 ? 17.234 3.968 -35.591 1.00 89.12 600 VAL A O 1
ATOM 4554 N N . LYS A 1 601 ? 15.814 5.685 -35.805 1.00 87.50 601 LYS A N 1
ATOM 4555 C CA . LYS A 1 601 ? 15.772 5.615 -37.277 1.00 87.50 601 LYS A CA 1
ATOM 4556 C C . LYS A 1 601 ? 17.126 5.906 -37.920 1.00 87.50 601 LYS A C 1
ATOM 4558 O O . LYS A 1 601 ? 17.452 5.286 -38.920 1.00 87.50 601 LYS A O 1
ATOM 4563 N N . SER A 1 602 ? 17.926 6.800 -37.336 1.00 83.56 602 SER A N 1
ATOM 4564 C CA . SER A 1 602 ? 19.263 7.128 -37.854 1.00 83.56 602 SER A CA 1
ATOM 4565 C C . SER A 1 602 ? 20.254 5.962 -37.786 1.00 83.56 602 SER A C 1
ATOM 4567 O O . SER A 1 602 ? 21.265 5.975 -38.478 1.00 83.56 602 SER A O 1
ATOM 4569 N N . THR A 1 603 ? 19.961 4.950 -36.963 1.00 75.75 603 THR A N 1
ATOM 4570 C CA . THR A 1 603 ? 20.771 3.730 -36.865 1.00 75.75 603 THR A CA 1
ATOM 4571 C C . THR A 1 603 ? 20.338 2.618 -37.818 1.00 75.75 603 THR A C 1
ATOM 4573 O O . THR A 1 603 ? 21.002 1.585 -37.847 1.00 75.75 603 THR A O 1
ATOM 4576 N N . ALA A 1 604 ? 19.257 2.805 -38.588 1.00 66.56 604 ALA A N 1
ATOM 4577 C CA . ALA A 1 604 ? 18.819 1.840 -39.595 1.00 66.56 604 ALA A CA 1
ATOM 4578 C C . ALA A 1 604 ? 19.874 1.698 -40.710 1.00 66.56 604 ALA A C 1
ATOM 4580 O O . ALA A 1 604 ? 20.434 2.714 -41.129 1.00 66.56 604 ALA A O 1
ATOM 4581 N N . PRO A 1 605 ? 20.162 0.482 -41.211 1.00 51.16 605 PRO A N 1
ATOM 4582 C CA . PRO A 1 605 ? 20.999 0.333 -42.394 1.00 51.16 605 PRO A CA 1
ATOM 4583 C C . PRO A 1 605 ? 20.308 1.017 -43.584 1.00 51.16 605 PRO A C 1
ATOM 4585 O O . PRO A 1 605 ? 19.123 0.785 -43.825 1.00 51.16 605 PRO A O 1
ATOM 4588 N N . GLU A 1 606 ? 21.024 1.884 -44.309 1.00 38.88 606 GLU A N 1
ATOM 4589 C CA . GLU A 1 606 ? 20.491 2.491 -45.533 1.00 38.88 606 GLU A CA 1
ATOM 4590 C C . GLU A 1 606 ? 20.117 1.392 -46.543 1.00 38.88 606 GLU A C 1
ATOM 4592 O O . GLU A 1 606 ? 20.892 0.446 -46.728 1.00 38.88 606 GLU A O 1
ATOM 4597 N N . PRO A 1 607 ? 18.954 1.489 -47.215 1.00 39.25 607 PRO A N 1
ATOM 4598 C CA . PRO A 1 607 ? 18.651 0.600 -48.324 1.00 39.25 607 PRO A CA 1
ATOM 4599 C C . PRO A 1 607 ? 19.692 0.841 -49.418 1.00 39.25 607 PRO A C 1
ATOM 4601 O O . PRO A 1 607 ? 19.924 1.984 -49.811 1.00 39.25 607 PRO A O 1
ATOM 4604 N N . ALA A 1 608 ? 20.332 -0.228 -49.895 1.00 36.84 608 ALA A N 1
ATOM 4605 C CA . ALA A 1 608 ? 21.290 -0.156 -50.988 1.00 36.84 608 ALA A CA 1
ATOM 4606 C C . ALA A 1 608 ? 20.631 0.532 -52.192 1.00 36.84 608 ALA A C 1
ATOM 4608 O O . ALA A 1 608 ? 19.771 -0.043 -52.857 1.00 36.84 608 ALA A O 1
ATOM 4609 N N . THR A 1 609 ? 21.014 1.777 -52.470 1.00 34.81 609 THR A N 1
ATOM 4610 C CA . THR A 1 609 ? 20.638 2.452 -53.705 1.00 34.81 609 THR A CA 1
ATOM 4611 C C . THR A 1 609 ? 21.338 1.727 -54.842 1.00 34.81 609 THR A C 1
ATOM 4613 O O . THR A 1 609 ? 22.547 1.863 -55.032 1.00 34.81 609 THR A O 1
ATOM 4616 N N . THR A 1 610 ? 20.585 0.932 -55.593 1.00 37.03 610 THR A N 1
ATOM 4617 C CA . THR A 1 610 ? 20.974 0.475 -56.925 1.00 37.03 610 THR A CA 1
ATOM 4618 C C . THR A 1 610 ? 21.100 1.698 -57.830 1.00 37.03 610 THR A C 1
ATOM 4620 O O . THR A 1 610 ? 20.143 2.110 -58.484 1.00 37.03 610 THR A O 1
ATOM 4623 N N . GLU A 1 611 ? 22.284 2.308 -57.848 1.00 34.00 611 GLU A N 1
ATOM 4624 C CA . GLU A 1 611 ? 22.692 3.207 -58.920 1.00 34.00 611 GLU A CA 1
ATOM 4625 C C . GLU A 1 611 ? 22.836 2.372 -60.195 1.00 34.00 611 GLU A C 1
ATOM 4627 O O . GLU A 1 611 ? 23.843 1.705 -60.440 1.00 34.00 611 GLU A O 1
ATOM 4632 N N . ALA A 1 612 ? 21.781 2.380 -61.007 1.00 37.81 612 ALA A N 1
ATOM 4633 C CA . ALA A 1 612 ? 21.834 1.926 -62.382 1.00 37.81 612 ALA A CA 1
ATOM 4634 C C . ALA A 1 612 ? 22.776 2.854 -63.166 1.00 37.81 612 ALA A C 1
ATOM 4636 O O . ALA A 1 612 ? 22.370 3.891 -63.693 1.00 37.81 612 ALA A O 1
ATOM 4637 N N . HIS A 1 613 ? 24.053 2.483 -63.245 1.00 35.31 613 HIS A N 1
ATOM 4638 C CA . HIS A 1 613 ? 24.964 3.034 -64.237 1.00 35.31 613 HIS A CA 1
ATOM 4639 C C . HIS A 1 613 ? 24.520 2.566 -65.627 1.00 35.31 613 HIS A C 1
ATOM 4641 O O . HIS A 1 613 ? 24.851 1.470 -66.075 1.00 35.31 613 HIS A O 1
ATOM 4647 N N . ALA A 1 614 ? 23.778 3.424 -66.325 1.00 40.34 614 ALA A N 1
ATOM 4648 C CA . ALA A 1 614 ? 23.633 3.341 -67.768 1.00 40.34 614 ALA A CA 1
ATOM 4649 C C . ALA A 1 614 ? 25.005 3.610 -68.415 1.00 40.34 614 ALA A C 1
ATOM 4651 O O . ALA A 1 614 ? 25.480 4.746 -68.427 1.00 40.34 614 ALA A O 1
ATOM 4652 N N . CYS A 1 615 ? 25.654 2.563 -68.930 1.00 32.97 615 CYS A N 1
ATOM 4653 C CA . CYS A 1 615 ? 26.691 2.716 -69.950 1.00 32.97 615 CYS A CA 1
ATOM 4654 C C . CYS A 1 615 ? 26.015 2.830 -71.320 1.00 32.97 615 CYS A C 1
ATOM 4656 O O . CYS A 1 615 ? 25.191 1.986 -71.675 1.00 32.97 615 CYS A O 1
ATOM 4658 N N . VAL A 1 616 ? 26.374 3.894 -72.041 1.00 36.12 616 VAL A N 1
ATOM 4659 C CA . VAL A 1 616 ? 26.128 4.097 -73.478 1.00 36.12 616 VAL A CA 1
ATOM 4660 C C . VAL A 1 616 ? 27.079 3.233 -74.292 1.00 36.12 616 VAL A C 1
ATOM 4662 O O . VAL A 1 616 ? 28.259 3.137 -73.878 1.00 36.12 616 VAL A O 1
#

Secondary structure (DSSP, 8-state):
----PPPPPPHHHHHHHHHHHHHHTPPPSS-HHHHHHHHHHHHTPPPS-S--TT----THHHHHHHHHHHHHHHHHHHHHTT-S-HHHHHHHHHHHHHH-TTHHHHHHHHTT-S-HHHHHHHHHHHHHHHHHHHHTT---HHHHHHHHHHHH----TT-TT----HHHHHHHHHHHHHHHHHHHHT-GGGGGGTHHHHHHHHHHHHHHHH--TT-TT----HHHHHHHHHHHHHHHHHHHHHHHHHHHTT----S--HHHHHHHHHHHHHT-TTS-HHHHHHHHHHHHHHHTT-TTGGGT---S-HHHHHHHHHHHHHHHHTTTTTT---EE---TTS---TT---EE-HHHHHHHHHHHHHHHHHHHHH----SS-HHHHHHHHHTTSPP-TTS-SSSPPPHHHHHHHHHTT-HHHHHHHHHHHHHHHHHHHHHTTTS-HHHHHHHHHHTT--HHHHHHHHHHHTTT-HHHHHHHHH-SSS-HHHHHHHHHHHHHH-HHHHHHHHHHHS-------S-----------------------------------PPPHHHHHHHHHHHHHHHHHHHHHHTT-SSS--HHHHHHHHHHHHHHHHTSPPP---------